Protein AF-0000000076599335 (afdb_homodimer)

Secondary structure (DSSP, 8-state):
--EEEEE---GGGGHHHHHHHHHHHHTT---SEEEEETHHHHHHHHHHH--SHHHHHHHHHHHHH--HHHH----HHHHHHHHTT-SS-SS-SHHHHHHHHHH-S-SBGGGSSS-EEEEEEETTT--EEEE-SSBSHHHHHHHT--TTTS--EEETTEEEEESHHHHSS-HHHHHHTT-SEEEE--S--SB-------S--S---------SS---SHHHHHHHHHHHHHHHHHHHHHHHHTTTSEEEE---B--TTS-TT--TTHHHHHHHHHHHHHHHGGG--PPPSS-B-TTS-B-SSS-TTB--------/--EEEEE---GGGGHHHHHHHHHHHHTT---SEEEEETHHHHHHHHHHH--SHHHHHHHHHHHHH--HHHH--B-HHHHHHHHTT-SS-SB-SHHHHHHHHHH-S-SBGGGSSS-EEEEEEETTT--EEEE-SSBSHHHHHHHT--TTTS--EEETTEEEEESHHHHSS-HHHHHHTT-SEEEE--S--SB-------S--S---------SS---SHHHHHHHHHHHHHHHHHHHHHHHHTTTSEEEE---B--TTS-TT--TTHHHHHHHHHHHHHHHGGG--PPPSS-B-TTS-B-SSS-TTB--------

InterPro domains:
  IPR002641 Patatin-like phospholipase domain [PF01734] (6-174)
  IPR002641 Patatin-like phospholipase domain [PS51635] (5-175)
  IPR016035 Acyl transferase/acyl hydrolase/lysophospholipase [SSF52151] (2-188)
  IPR050301 Neuropathy target esterase [PTHR14226] (2-224)

Foldseek 3Di:
DAEEEWEFDQFLLLLLLLLLLLLCLVVVHWHQEYEYFASGLLLRQQCLQPRHNVSSVVSNVCLLPDDLCQQFVQPVVQVVVVVVVRDQARTELVSVLVVCVVRGPDQWQQPGNHWYWQWWAFPVVRAIDIDGTDGDRQSNSQLNAAPPHGAFGDDPNTTIHHRQQHPRGPPVVVVVVPHQHYEYRYSFADAEDDDDPPDDDDDFLWLPQCPPDPPPDPVRNVVVVSVVNSQVVLQVSLQVCLVVHQYAYQHAYHRRGGRSSGSVCSNVRSNRSNVSRNVAVVPTHGQHHDGAGSRSHDDPDPQVPDDDDPPPPD/DAEEEWEFDQFLLLLLLLLLLLLCLVVVHWHQEYEYFASGLLLRQQCLQPRHNVSSVVSNVCLLPDDLCQQFVQPVVQVVVVVVVHRQARGELVSVLVVCVVRGPDQWQQPGNHWYWQWWAFPVVRAIDIDGTDGDRQSNSQLNAAPSHGAFGDDPNTTIHHRLQHPRGPVVVVVVVPHQEYEYRYSFADAEDDDPPPDDDDDFLWLPQCPPDPPPDPVSNVVVVSVVNSQVVLQVSLQVCLVVHQYAYQHAYHRRTGRSSGSVCSNVRSNRSNVSRNVAVVVTHGQHHDGDGSRSHDDPDPQVPNDDDPPPPD

Organism: Saccharopolyspora spinosa (NCBI:txid60894)

pLDDT: mean 81.71, std 21.25, range [23.2, 98.88]

Sequence (628 aa):
MRTAWVLPGGSTFGAIQAGLVTALFEAGVEPDVVVGTSAGSLNAAWLAGDPTPRGAAKLRELWMSMRRTDVFPIQPTRIFAGKLGLSNHVMGNHGLARWLHNNLPFRRLENAQIPVTVTATDLDTGEPVYFESGPALPPLVASCSIPGMFPPVKVGDRWLVDGGPAAFMPISRAVERGAERVFVLPCGGTEPFEFNRRRRGIGSIATWPPPKTPPRSVGGVNGAALGAAMVSAARLDMQLNATRCELYVVPAPSVVGLSPYSFAHAGALIDASWEVAKRWYPTAKPVPSGPVDIGGNPSTSGRFGVTESAPNAKMRTAWVLPGGSTFGAIQAGLVTALFEAGVEPDVVVGTSAGSLNAAWLAGDPTPRGAAKLRELWMSMRRTDVFPIQPTRIFAGKLGLSNHVMGNHGLARWLHNNLPFRRLENAQIPVTVTATDLDTGEPVYFESGPALPPLVASCSIPGMFPPVKVGDRWLVDGGPAAFMPISRAVERGAERVFVLPCGGTEPFEFNRRRRGIGSIATWPPPKTPPRSVGGVNGAALGAAMVSAARLDMQLNATRCELYVVPAPSVVGLSPYSFAHAGALIDASWEVAKRWYPTAKPVPSGPVDIGGNPSTSGRFGVTESAPNAK

Solvent-accessible surface area (backbone atoms only — not comparable to full-atom values): 30758 Å² total; per-residue (Å²): 129,44,27,24,36,33,22,25,43,38,55,46,28,34,27,23,36,32,12,36,49,41,30,35,41,75,72,66,52,67,68,56,32,28,35,12,7,22,36,12,22,55,53,26,51,49,33,19,53,33,80,43,65,65,37,30,51,50,46,41,51,52,46,59,66,51,50,52,62,47,52,51,43,72,47,73,74,36,50,62,35,35,59,65,73,71,40,54,43,40,35,64,69,61,35,41,49,52,50,45,66,74,64,46,89,57,62,33,32,68,67,29,75,31,54,33,35,35,25,20,14,31,57,78,79,25,41,40,33,32,40,50,40,30,60,39,63,63,53,53,53,18,7,52,13,41,66,60,43,23,43,69,33,74,56,84,94,39,47,20,23,22,1,40,35,28,32,30,48,53,52,60,59,42,43,73,73,57,25,44,28,36,39,34,41,42,31,48,38,79,39,86,60,85,69,82,80,73,76,82,77,87,81,60,61,39,18,60,53,69,55,92,54,67,66,64,43,40,66,48,36,37,50,38,40,36,50,10,6,25,48,37,26,31,30,36,36,47,34,56,38,22,81,69,29,52,28,34,52,52,65,24,36,33,51,77,42,43,24,58,78,48,55,85,50,24,60,61,38,18,53,49,10,21,52,48,28,53,68,43,59,88,71,64,66,61,30,57,73,56,66,40,44,89,68,40,44,71,55,79,60,101,48,80,36,49,51,72,59,52,71,75,84,125,130,45,26,23,36,33,22,25,42,38,55,45,28,34,26,23,33,33,12,36,50,42,30,35,41,75,70,67,53,67,69,57,31,29,35,11,6,21,36,12,22,54,54,26,51,49,34,19,52,33,81,44,66,65,36,31,52,50,45,41,51,50,46,60,66,50,48,54,62,50,52,52,41,69,47,71,74,36,49,60,34,35,60,66,74,68,38,54,44,39,31,62,68,61,34,40,50,52,50,46,66,73,64,45,89,56,63,34,33,67,68,31,76,30,53,31,36,35,25,19,14,31,58,75,79,25,42,40,33,31,39,51,40,30,60,37,63,64,51,54,53,18,6,54,15,42,66,59,44,24,46,70,33,75,55,82,93,39,46,19,20,21,1,39,35,28,32,30,49,53,50,62,59,42,44,74,72,58,25,43,27,37,39,33,40,40,32,48,37,79,39,86,59,86,70,81,80,71,78,83,78,86,83,60,64,42,16,60,54,73,56,94,54,68,68,58,43,41,66,48,36,38,50,38,40,37,51,9,6,24,48,38,24,32,29,37,36,47,35,53,38,22,83,69,27,50,26,35,54,53,65,24,37,33,53,79,39,44,24,58,78,48,55,86,49,24,58,60,39,18,53,50,10,22,52,48,28,54,68,42,58,88,72,63,65,60,30,57,74,55,67,40,43,89,69,39,44,70,55,79,60,100,49,79,36,49,52,71,60,53,71,74,83,124

Structure (mmCIF, N/CA/C/O backbone):
data_AF-0000000076599335-model_v1
#
loop_
_entity.id
_entity.type
_entity.pdbx_description
1 polymer 'NTE family protein'
#
loop_
_atom_site.group_PDB
_atom_site.id
_atom_site.type_symbol
_atom_site.label_atom_id
_atom_site.label_alt_id
_atom_site.label_comp_id
_atom_site.label_asym_id
_atom_site.label_entity_id
_atom_site.label_seq_id
_atom_site.pdbx_PDB_ins_code
_atom_site.Cartn_x
_atom_site.Cartn_y
_atom_site.Cartn_z
_atom_site.occupancy
_atom_site.B_iso_or_equiv
_atom_site.auth_seq_id
_atom_site.auth_comp_id
_atom_site.auth_asym_id
_atom_site.auth_atom_id
_atom_site.pdbx_PDB_model_num
ATOM 1 N N . MET A 1 1 ? -23.359 16.047 12.172 1 91.25 1 MET A N 1
ATOM 2 C CA . MET A 1 1 ? -22.516 15.102 11.453 1 91.25 1 MET A CA 1
ATOM 3 C C . MET A 1 1 ? -21.047 15.328 11.797 1 91.25 1 MET A C 1
ATOM 5 O O . MET A 1 1 ? -20.547 16.453 11.734 1 91.25 1 MET A O 1
ATOM 9 N N . ARG A 1 2 ? -20.391 14.336 12.32 1 97.69 2 ARG A N 1
ATOM 10 C CA . ARG A 1 2 ? -18.984 14.461 12.672 1 97.69 2 ARG A CA 1
ATOM 11 C C . ARG A 1 2 ? -18.109 14.492 11.43 1 97.69 2 ARG A C 1
ATOM 13 O O . ARG A 1 2 ? -18.141 13.562 10.617 1 97.69 2 ARG A O 1
ATOM 20 N N . THR A 1 3 ? -17.328 15.609 11.266 1 98.69 3 THR A N 1
ATOM 21 C CA . THR A 1 3 ? -16.531 15.836 10.07 1 98.69 3 THR A CA 1
ATOM 22 C C . THR A 1 3 ? -15.039 15.672 10.383 1 98.69 3 THR A C 1
ATOM 24 O O . THR A 1 3 ? -14.539 16.25 11.344 1 98.69 3 THR A O 1
ATOM 27 N N . ALA A 1 4 ? -14.398 14.828 9.562 1 98.88 4 ALA A N 1
ATOM 28 C CA . ALA A 1 4 ? -12.953 14.656 9.695 1 98.88 4 ALA A CA 1
ATOM 29 C C . ALA A 1 4 ? -12.219 15.227 8.484 1 98.88 4 ALA A C 1
ATOM 31 O O . ALA A 1 4 ? -12.703 15.141 7.359 1 98.88 4 ALA A O 1
ATOM 32 N N . TRP A 1 5 ? -11.102 15.875 8.734 1 98.88 5 TRP A N 1
ATOM 33 C CA . TRP A 1 5 ? -10.133 16.172 7.688 1 98.88 5 TRP A CA 1
ATOM 34 C C . TRP A 1 5 ? -8.953 15.211 7.746 1 98.88 5 TRP A C 1
ATOM 36 O O . TRP A 1 5 ? -8.359 15.008 8.805 1 98.88 5 TRP A O 1
ATOM 46 N N . VAL A 1 6 ? -8.727 14.547 6.684 1 98.81 6 VAL A N 1
ATOM 47 C CA . VAL A 1 6 ? -7.578 13.656 6.535 1 98.81 6 VAL A CA 1
ATOM 48 C C . VAL A 1 6 ? -6.504 14.344 5.691 1 98.81 6 VAL A C 1
ATOM 50 O O . VAL A 1 6 ? -6.758 14.734 4.551 1 98.81 6 VAL A O 1
ATOM 53 N N . LEU A 1 7 ? -5.34 14.5 6.27 1 98.38 7 LEU A N 1
ATOM 54 C CA . LEU A 1 7 ? -4.25 15.242 5.641 1 98.38 7 LEU A CA 1
ATOM 55 C C . LEU A 1 7 ? -3.064 14.32 5.359 1 98.38 7 LEU A C 1
ATOM 57 O O . LEU A 1 7 ? -2.203 14.133 6.223 1 98.38 7 LEU A O 1
ATOM 61 N N . PRO A 1 8 ? -2.963 13.789 4.117 1 97.31 8 PRO A N 1
ATOM 62 C CA . PRO A 1 8 ? -1.836 12.93 3.744 1 97.31 8 PRO A CA 1
ATOM 63 C C . PRO A 1 8 ? -0.515 13.688 3.664 1 97.31 8 PRO A C 1
ATOM 65 O O . PRO A 1 8 ? -0.504 14.922 3.709 1 97.31 8 PRO A O 1
ATOM 68 N N . GLY A 1 9 ? 0.53 12.945 3.537 1 92.88 9 GLY A N 1
ATOM 69 C CA . GLY A 1 9 ? 1.862 13.516 3.443 1 92.88 9 GLY A CA 1
ATOM 70 C C . GLY A 1 9 ? 2.188 14.047 2.061 1 92.88 9 GLY A C 1
ATOM 71 O O . GLY A 1 9 ? 1.453 13.797 1.104 1 92.88 9 GLY A O 1
ATOM 72 N N . GLY A 1 10 ? 3.266 14.852 2.021 1 89.19 10 GLY A N 1
ATOM 73 C CA . GLY A 1 10 ? 3.652 15.438 0.749 1 89.19 10 GLY A CA 1
ATOM 74 C C . GLY A 1 10 ? 4.926 16.266 0.834 1 89.19 10 GLY A C 1
ATOM 75 O O . GLY A 1 10 ? 5.191 17.094 -0.036 1 89.19 10 GLY A O 1
ATOM 76 N N . SER A 1 11 ? 5.656 16.062 1.814 1 82.12 11 SER A N 1
ATOM 77 C CA . SER A 1 11 ? 6.883 16.812 2.045 1 82.12 11 SER A CA 1
ATOM 78 C C . SER A 1 11 ? 6.621 18.312 1.992 1 82.12 11 SER A C 1
ATOM 80 O O . SER A 1 11 ? 5.742 18.828 2.689 1 82.12 11 SER A O 1
ATOM 82 N N . THR A 1 12 ? 7.375 19.062 1.142 1 77.19 12 THR A N 1
ATOM 83 C CA . THR A 1 12 ? 7.23 20.516 1.103 1 77.19 12 THR A CA 1
ATOM 84 C C . THR A 1 12 ? 5.906 20.906 0.454 1 77.19 12 THR A C 1
ATOM 86 O O . THR A 1 12 ? 5.465 22.062 0.574 1 77.19 12 THR A O 1
ATOM 89 N N . PHE A 1 13 ? 5.262 19.984 -0.056 1 86.81 13 PHE A N 1
ATOM 90 C CA . PHE A 1 13 ? 3.986 20.266 -0.706 1 86.81 13 PHE A CA 1
ATOM 91 C C . PHE A 1 13 ? 2.854 20.297 0.314 1 86.81 13 PHE A C 1
ATOM 93 O O . PHE A 1 13 ? 1.698 20.547 -0.042 1 86.81 13 PHE A O 1
ATOM 100 N N . GLY A 1 14 ? 3.227 20.156 1.534 1 91.56 14 GLY A N 1
ATOM 101 C CA . GLY A 1 14 ? 2.275 20.406 2.604 1 91.56 14 GLY A CA 1
ATOM 102 C C . GLY A 1 14 ? 1.682 21.812 2.553 1 91.56 14 GLY A C 1
ATOM 103 O O . GLY A 1 14 ? 0.613 22.047 3.115 1 91.56 14 GLY A O 1
ATOM 104 N N . ALA A 1 15 ? 2.369 22.703 1.863 1 92.25 15 ALA A N 1
ATOM 105 C CA . ALA A 1 15 ? 1.889 24.062 1.672 1 92.25 15 ALA A CA 1
ATOM 106 C C . ALA A 1 15 ? 0.53 24.078 0.977 1 92.25 15 ALA A C 1
ATOM 108 O O . ALA A 1 15 ? -0.301 24.953 1.239 1 92.25 15 ALA A O 1
ATOM 109 N N .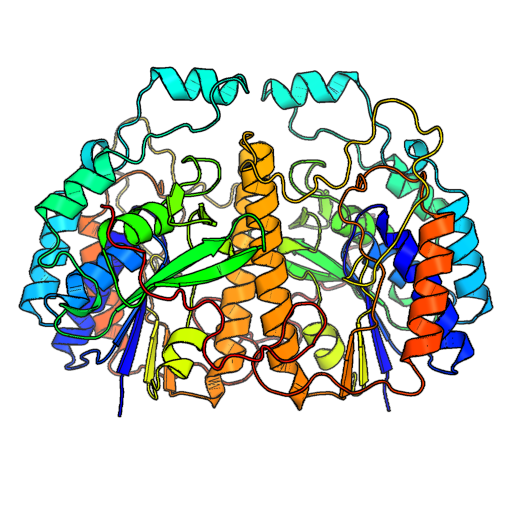 ILE A 1 16 ? 0.272 23.172 0.136 1 95.19 16 ILE A N 1
ATOM 110 C CA . ILE A 1 16 ? -0.981 23.047 -0.602 1 95.19 16 ILE A CA 1
ATOM 111 C C . ILE A 1 16 ? -2.145 22.906 0.377 1 95.19 16 ILE A C 1
ATOM 113 O O . ILE A 1 16 ? -3.203 23.516 0.183 1 95.19 16 ILE A O 1
ATOM 117 N N . GLN A 1 17 ? -1.948 22.203 1.427 1 97.81 17 GLN A N 1
ATOM 118 C CA . GLN A 1 17 ? -3.004 21.953 2.404 1 97.81 17 GLN A CA 1
ATOM 119 C C . GLN A 1 17 ? -3.398 23.25 3.119 1 97.81 17 GLN A C 1
ATOM 121 O O . GLN A 1 17 ? -4.543 23.391 3.553 1 97.81 17 GLN A O 1
ATOM 126 N N . ALA A 1 18 ? -2.459 24.203 3.23 1 96.75 18 ALA A N 1
ATOM 127 C CA . ALA A 1 18 ? -2.795 25.5 3.816 1 96.75 18 ALA A CA 1
ATOM 128 C C . ALA A 1 18 ? -3.828 26.234 2.967 1 96.75 18 ALA A C 1
ATOM 130 O O . ALA A 1 18 ? -4.723 26.891 3.5 1 96.75 18 ALA A O 1
ATOM 131 N N . GLY A 1 19 ? -3.688 26.125 1.653 1 97.62 19 GLY A N 1
ATOM 132 C CA . GLY A 1 19 ? -4.68 26.719 0.764 1 97.62 19 GLY A CA 1
ATOM 133 C C . GLY A 1 19 ? -6.016 26 0.804 1 97.62 19 GLY A C 1
ATOM 134 O O . GLY A 1 19 ? -7.066 26.641 0.812 1 97.62 19 GLY A O 1
ATOM 135 N N . LEU A 1 20 ? -6.016 24.703 0.847 1 98.44 20 LEU A N 1
ATOM 136 C CA . LEU A 1 20 ? -7.234 23.906 0.866 1 98.44 20 LEU A CA 1
ATOM 137 C C . LEU A 1 20 ? -8.039 24.172 2.137 1 98.44 20 LEU A C 1
ATOM 139 O O . LEU A 1 20 ? -9.258 24.359 2.078 1 98.44 20 LEU A O 1
ATOM 143 N N . VAL A 1 21 ? -7.336 24.172 3.281 1 98.38 21 VAL A N 1
ATOM 144 C CA . VAL A 1 21 ? -8.023 24.375 4.555 1 98.38 21 VAL A CA 1
ATOM 145 C C . VAL A 1 21 ? -8.656 25.75 4.598 1 98.38 21 VAL A C 1
ATOM 147 O O . VAL A 1 21 ? -9.75 25.922 5.137 1 98.38 21 VAL A O 1
ATOM 150 N N . THR A 1 22 ? -7.965 26.781 4.066 1 98 22 THR A N 1
ATOM 151 C CA . THR A 1 22 ? -8.5 28.125 4.016 1 98 22 THR A CA 1
ATOM 152 C C . THR A 1 22 ? -9.82 28.156 3.248 1 98 22 THR A C 1
ATOM 154 O O . THR A 1 22 ? -10.812 28.719 3.723 1 98 22 THR A O 1
ATOM 157 N N . ALA A 1 23 ? -9.828 27.547 2.096 1 98.31 23 ALA A N 1
ATOM 158 C CA . ALA A 1 23 ? -11.023 27.5 1.264 1 98.31 23 ALA A CA 1
ATOM 159 C C . ALA A 1 23 ? -12.172 26.797 1.986 1 98.31 23 ALA A C 1
ATOM 161 O O . ALA A 1 23 ? -13.32 27.234 1.905 1 98.31 23 ALA A O 1
ATOM 162 N N . LEU A 1 24 ? -11.922 25.703 2.688 1 98.5 24 LEU A N 1
ATOM 163 C CA . LEU A 1 24 ? -12.961 24.953 3.381 1 98.5 24 LEU A CA 1
ATOM 164 C C . LEU A 1 24 ? -13.547 25.766 4.531 1 98.5 24 LEU A C 1
ATOM 166 O O . LEU A 1 24 ? -14.766 25.781 4.734 1 98.5 24 LEU A O 1
ATOM 170 N N . PHE A 1 25 ? -12.688 26.422 5.297 1 98.38 25 PHE A N 1
ATOM 171 C CA . PHE A 1 25 ? -13.18 27.297 6.355 1 98.38 25 PHE A CA 1
ATOM 172 C C . PHE A 1 25 ? -14.086 28.375 5.785 1 98.38 25 PHE A C 1
ATOM 174 O O . PHE A 1 25 ? -15.133 28.688 6.355 1 98.38 25 PHE A O 1
ATOM 181 N N . GLU A 1 26 ? -13.672 28.984 4.699 1 97.62 26 GLU A N 1
ATOM 182 C CA . GLU A 1 26 ? -14.469 30.031 4.062 1 97.62 26 GLU A CA 1
ATOM 183 C C . GLU A 1 26 ? -15.82 29.484 3.607 1 97.62 26 GLU A C 1
ATOM 185 O O . GLU A 1 26 ? -16.812 30.219 3.572 1 97.62 26 GLU A O 1
ATOM 190 N N . ALA A 1 27 ?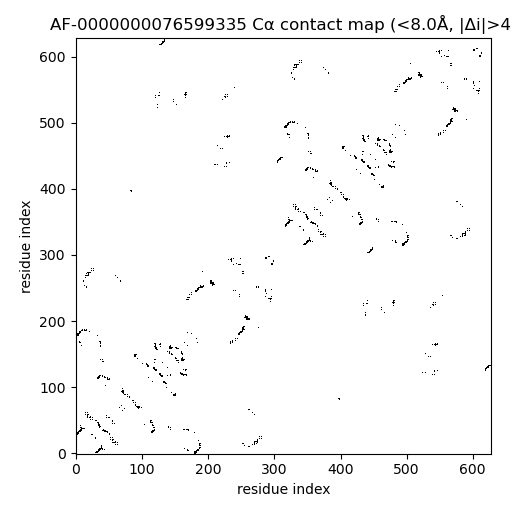 -15.867 28.266 3.271 1 97.56 27 ALA A N 1
ATOM 191 C CA . ALA A 1 27 ? -17.109 27.625 2.826 1 97.56 27 ALA A CA 1
ATOM 192 C C . ALA A 1 27 ? -17.938 27.156 4.016 1 97.56 27 ALA A C 1
ATOM 194 O O . ALA A 1 27 ? -19.016 26.578 3.838 1 97.56 27 ALA A O 1
ATOM 195 N N . GLY A 1 28 ? -17.406 27.297 5.172 1 97.12 28 GLY A N 1
ATOM 196 C CA . GLY A 1 28 ? -18.141 26.938 6.379 1 97.12 28 GLY A CA 1
ATOM 197 C C . GLY A 1 28 ? -17.953 25.484 6.781 1 97.12 28 GLY A C 1
ATOM 198 O O . GLY A 1 28 ? -18.75 24.953 7.551 1 97.12 28 GLY A O 1
ATOM 199 N N . VAL A 1 29 ? -17 24.828 6.262 1 97.81 29 VAL A N 1
ATOM 200 C CA . VAL A 1 29 ? -16.703 23.453 6.617 1 97.81 29 VAL A CA 1
ATOM 201 C C . VAL A 1 29 ? -15.617 23.406 7.684 1 97.81 29 VAL A C 1
ATOM 203 O O . VAL A 1 29 ? -14.469 23.781 7.426 1 97.81 29 VAL A O 1
ATOM 206 N N . GLU A 1 30 ? -15.961 22.984 8.859 1 97.81 30 GLU A N 1
ATOM 207 C CA . GLU A 1 30 ? -15.008 22.875 9.961 1 97.81 30 GLU A CA 1
ATOM 208 C C . GLU A 1 30 ? -14.805 21.422 10.375 1 97.81 30 GLU A C 1
ATOM 210 O O . GLU A 1 30 ? -15.758 20.641 10.375 1 97.81 30 GLU A O 1
ATOM 215 N N . PRO A 1 31 ? -13.648 21.078 10.773 1 98.31 31 PRO A N 1
ATOM 216 C CA . PRO A 1 31 ? -13.422 19.703 11.219 1 98.31 31 PRO A CA 1
ATOM 217 C C . PRO A 1 31 ? -13.742 19.5 12.703 1 98.31 31 PRO A C 1
ATOM 219 O O . PRO A 1 31 ? -13.539 20.406 13.508 1 98.31 31 PRO A O 1
ATOM 222 N N . ASP A 1 32 ? -14.203 18.312 12.992 1 98.5 32 ASP A N 1
ATOM 223 C CA . ASP A 1 32 ? -14.359 17.859 14.375 1 98.5 32 ASP A CA 1
ATOM 224 C C . ASP A 1 32 ? -13.164 17.016 14.82 1 98.5 32 ASP A C 1
ATOM 226 O O . ASP A 1 32 ? -12.93 16.844 16.016 1 98.5 32 ASP A O 1
ATOM 230 N N . VAL A 1 33 ? -12.5 16.453 13.867 1 98.25 33 VAL A N 1
ATOM 231 C CA . VAL A 1 33 ? -11.328 15.617 14.086 1 98.25 33 VAL A CA 1
ATOM 232 C C . VAL A 1 33 ? -10.375 15.734 12.898 1 98.25 33 VAL A C 1
ATOM 234 O O . VAL A 1 33 ? -10.82 15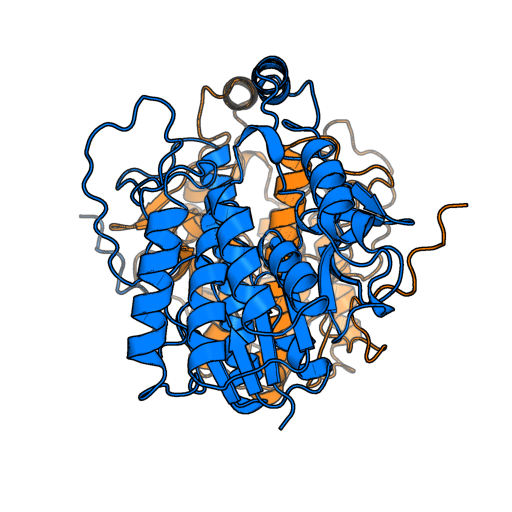.938 11.766 1 98.25 33 VAL A O 1
ATOM 237 N N . VAL A 1 34 ? -9.078 15.703 13.156 1 98.69 34 VAL A N 1
ATOM 238 C CA . VAL A 1 34 ? -8.086 15.75 12.086 1 98.69 34 VAL A CA 1
ATOM 239 C C . VAL A 1 34 ? -7.129 14.57 12.211 1 98.69 34 VAL A C 1
ATOM 241 O O . VAL A 1 34 ? -6.766 14.172 13.32 1 98.69 34 VAL A O 1
ATOM 244 N N . VAL A 1 35 ? -6.82 13.938 11.141 1 98.62 35 VAL A N 1
ATOM 245 C CA . VAL A 1 35 ? -5.871 12.836 11.039 1 98.62 35 VAL A CA 1
ATOM 246 C C . VAL A 1 35 ? -4.785 13.172 10.023 1 98.62 35 VAL A C 1
ATOM 248 O O . VAL A 1 35 ? -5.09 13.555 8.891 1 98.62 35 VAL A O 1
ATOM 251 N N . GLY A 1 36 ? -3.539 13.055 10.414 1 98.19 36 GLY A N 1
ATOM 252 C CA . GLY A 1 36 ? -2.486 13.516 9.523 1 98.19 36 GLY A CA 1
ATOM 253 C C . GLY A 1 36 ? -1.336 12.539 9.398 1 98.19 36 GLY A C 1
ATOM 254 O O . GLY A 1 36 ? -1.054 11.781 10.328 1 98.19 36 GLY A O 1
ATOM 255 N N . THR A 1 37 ? -0.678 12.562 8.312 1 97.62 37 THR A N 1
ATOM 256 C CA . THR A 1 37 ? 0.502 11.766 7.992 1 97.62 37 THR A CA 1
ATOM 257 C C . THR A 1 37 ? 1.628 12.656 7.469 1 97.62 37 THR A C 1
ATOM 259 O O . THR A 1 37 ? 1.42 13.453 6.551 1 97.62 37 THR A O 1
ATOM 262 N N . SER A 1 38 ? 2.881 12.523 8.008 1 95.56 38 SER A N 1
ATOM 263 C CA . SER A 1 38 ? 4.047 13.281 7.562 1 95.56 38 SER A CA 1
ATOM 264 C C . SER A 1 38 ? 3.77 14.781 7.59 1 95.56 38 SER A C 1
ATOM 266 O O . SER A 1 38 ? 3.355 15.328 8.617 1 95.56 38 SER A O 1
ATOM 268 N N . ALA A 1 39 ? 3.971 15.5 6.504 1 92.88 39 ALA A N 1
ATOM 269 C CA . ALA A 1 39 ? 3.656 16.922 6.465 1 92.88 39 ALA A CA 1
ATOM 270 C C . ALA A 1 39 ? 2.201 17.188 6.848 1 92.88 39 ALA A C 1
ATOM 272 O O . ALA A 1 39 ? 1.885 18.203 7.473 1 92.88 39 ALA A O 1
ATOM 273 N N . GLY A 1 40 ? 1.369 16.266 6.512 1 96.62 40 GLY A N 1
ATOM 274 C CA . GLY A 1 40 ? -0.03 16.359 6.895 1 96.62 40 GLY A CA 1
ATOM 275 C C . GLY A 1 40 ? -0.245 16.281 8.391 1 96.62 40 GLY A C 1
ATOM 276 O O . GLY A 1 40 ? -1.175 16.891 8.93 1 96.62 40 GLY A O 1
ATOM 277 N N . SER A 1 41 ? 0.603 15.508 9.055 1 96.94 41 SER A N 1
ATOM 278 C CA . SER A 1 41 ? 0.479 15.43 10.508 1 96.94 41 SER A CA 1
ATOM 279 C C . SER A 1 41 ? 0.854 16.75 11.164 1 96.94 41 SER A C 1
ATOM 281 O O . SER A 1 41 ? 0.276 17.125 12.188 1 96.94 41 SER A O 1
ATOM 283 N N . LEU A 1 42 ? 1.816 17.453 10.602 1 94.06 42 LEU A N 1
ATOM 284 C CA . LEU A 1 42 ? 2.176 18.781 11.102 1 94.06 42 LEU A CA 1
ATOM 285 C C . LEU A 1 42 ? 1.015 19.75 10.938 1 94.06 42 LEU A C 1
ATOM 287 O O . LEU A 1 42 ? 0.663 20.469 11.883 1 94.06 42 LEU A O 1
ATOM 291 N N . ASN A 1 43 ? 0.459 19.75 9.781 1 96.62 43 ASN A N 1
ATOM 292 C CA . ASN A 1 43 ? -0.689 20.609 9.523 1 96.62 43 ASN A CA 1
ATOM 293 C C . ASN A 1 43 ? -1.874 20.25 10.414 1 96.62 43 ASN A C 1
ATOM 295 O O . ASN A 1 43 ? -2.547 21.125 10.953 1 96.62 43 ASN A O 1
ATOM 299 N N . ALA A 1 44 ? -2.109 18.953 10.547 1 98.06 44 ALA A N 1
ATOM 300 C CA . ALA A 1 44 ? -3.203 18.484 11.391 1 98.06 44 ALA A CA 1
ATOM 301 C C . ALA A 1 44 ? -3.006 18.922 12.844 1 98.06 44 ALA A C 1
ATOM 303 O O . ALA A 1 44 ? -3.938 19.406 13.484 1 98.06 44 ALA A O 1
ATOM 304 N N . ALA A 1 45 ? -1.797 18.734 13.297 1 96.31 45 ALA A N 1
ATOM 305 C CA . ALA A 1 45 ? -1.502 19.141 14.672 1 96.31 45 ALA A CA 1
ATOM 306 C C . ALA A 1 45 ? -1.702 20.641 14.867 1 96.31 45 ALA A C 1
ATOM 308 O O . ALA A 1 45 ? -2.281 21.062 15.867 1 96.31 45 ALA A O 1
ATOM 309 N N . TRP A 1 46 ? -1.214 21.391 13.961 1 95.25 46 TRP A N 1
ATOM 310 C CA . TRP A 1 46 ? -1.399 22.844 14.031 1 95.25 46 TRP A CA 1
ATOM 311 C C . TRP A 1 46 ? -2.881 23.203 14.07 1 95.25 46 TRP A C 1
ATOM 313 O O . TRP A 1 46 ? -3.326 23.938 14.961 1 95.25 46 TRP A O 1
ATOM 323 N N . LEU A 1 47 ? -3.66 22.672 13.188 1 97.44 47 LEU A N 1
ATOM 324 C CA . LEU A 1 47 ? -5.078 23 13.062 1 97.44 47 LEU A CA 1
ATOM 325 C C . LEU A 1 47 ? -5.859 22.484 14.273 1 97.44 47 LEU A C 1
ATOM 327 O O . LEU A 1 47 ? -6.844 23.109 14.68 1 97.44 47 LEU A O 1
ATOM 331 N N . ALA A 1 48 ? -5.426 21.359 14.781 1 98 48 ALA A N 1
ATOM 332 C CA . ALA A 1 48 ? -6.086 20.844 15.977 1 98 48 ALA A CA 1
ATOM 333 C C . ALA A 1 48 ? -5.988 21.812 17.141 1 98 48 ALA A C 1
ATOM 335 O O . ALA A 1 48 ? -6.883 21.875 17.984 1 98 48 ALA A O 1
ATOM 336 N N . GLY A 1 49 ? -4.875 22.562 17.188 1 96.5 49 GLY A N 1
ATOM 337 C CA . GLY A 1 49 ? -4.68 23.578 18.219 1 96.5 49 GLY A CA 1
ATOM 338 C C . GLY A 1 49 ? -5.5 24.828 18 1 96.5 49 GLY A C 1
ATOM 339 O O . GLY A 1 49 ? -5.859 25.516 18.953 1 96.5 49 GLY A O 1
ATOM 340 N N . ASP A 1 50 ? -5.742 25.156 16.766 1 96.44 50 ASP A N 1
ATOM 341 C CA . ASP A 1 50 ? -6.543 26.312 16.359 1 96.44 50 ASP A CA 1
ATOM 342 C C . ASP A 1 50 ? -7.371 26 15.117 1 96.44 50 ASP A C 1
ATOM 344 O O . ASP A 1 50 ? -7.055 26.484 14.023 1 96.44 50 ASP A O 1
ATOM 348 N N . PRO A 1 51 ? -8.492 25.281 15.344 1 97.44 51 PRO A N 1
ATOM 349 C CA . PRO A 1 51 ? -9.336 24.875 14.219 1 97.44 51 PRO A CA 1
ATOM 350 C C . PRO A 1 51 ? -10.273 25.984 13.75 1 97.44 51 PRO A C 1
ATOM 352 O O . PRO A 1 51 ? -11.492 25.797 13.719 1 97.44 51 PRO A O 1
ATOM 355 N N . THR A 1 52 ? -9.727 27.156 13.383 1 97.44 52 THR A N 1
ATOM 356 C CA . THR A 1 52 ? -10.461 28.344 12.977 1 97.44 52 THR A CA 1
ATOM 357 C C . THR A 1 52 ? -9.82 28.984 11.742 1 97.44 52 THR A C 1
ATOM 359 O O . THR A 1 52 ? -8.703 28.625 11.359 1 97.44 52 THR A O 1
ATOM 362 N N . PRO A 1 53 ? -10.539 29.875 11.125 1 97.5 53 PRO A N 1
ATOM 363 C CA . PRO A 1 53 ? -9.938 30.625 10.016 1 97.5 53 PRO A CA 1
ATOM 364 C C . PRO A 1 53 ? -8.633 31.312 10.406 1 97.5 53 PRO A C 1
ATOM 366 O O . PRO A 1 53 ? -7.715 31.406 9.586 1 97.5 53 PRO A O 1
ATOM 369 N N . ARG A 1 54 ? -8.562 31.766 11.586 1 96.38 54 ARG A N 1
ATOM 370 C CA . ARG A 1 54 ? -7.328 32.375 12.07 1 96.38 54 ARG A CA 1
ATOM 371 C C . ARG A 1 54 ? -6.184 31.359 12.055 1 96.38 54 ARG A C 1
ATOM 373 O O . ARG A 1 54 ? -5.07 31.688 11.641 1 96.38 54 ARG A O 1
ATOM 380 N N . GLY A 1 55 ? -6.484 30.172 12.586 1 95.88 55 GLY A N 1
ATOM 381 C CA . GLY A 1 55 ? -5.488 29.125 12.531 1 95.88 55 GLY A CA 1
ATOM 382 C C . GLY A 1 55 ? -5.035 28.797 11.125 1 95.88 55 GLY A C 1
ATOM 383 O O . GLY A 1 55 ? -3.848 28.562 10.883 1 95.88 55 GLY A O 1
ATOM 384 N N . ALA A 1 56 ? -5.992 28.797 10.219 1 97.31 56 ALA A N 1
ATOM 385 C CA . ALA A 1 56 ? -5.672 28.547 8.812 1 97.31 56 ALA A CA 1
ATOM 386 C C . ALA A 1 56 ? -4.77 29.641 8.258 1 97.31 56 ALA A C 1
ATOM 388 O O . ALA A 1 56 ? -3.822 29.359 7.52 1 97.31 56 ALA A O 1
ATOM 389 N N . ALA A 1 57 ? -5.07 30.859 8.562 1 96.25 57 ALA A N 1
ATOM 390 C CA . ALA A 1 57 ? -4.273 32 8.102 1 96.25 57 ALA A CA 1
ATOM 391 C C . ALA A 1 57 ? -2.844 31.906 8.625 1 96.25 57 ALA A C 1
ATOM 393 O O . ALA A 1 57 ? -1.889 32.156 7.895 1 96.25 57 ALA A O 1
ATOM 394 N N . LYS A 1 58 ? -2.705 31.594 9.828 1 94.75 58 LYS A N 1
ATOM 395 C CA . LYS A 1 58 ? -1.38 31.453 10.422 1 94.75 58 LYS A CA 1
ATOM 396 C C . LYS A 1 58 ? -0.605 30.312 9.797 1 94.75 58 LYS A C 1
ATOM 398 O O . LYS A 1 58 ? 0.618 30.375 9.656 1 94.75 58 LYS A O 1
ATOM 403 N N . LEU A 1 59 ? -1.309 29.234 9.539 1 94.56 59 LEU A N 1
ATOM 404 C CA . LEU A 1 59 ? -0.667 28.109 8.867 1 94.56 59 LEU A CA 1
ATOM 405 C C . LEU A 1 59 ? -0.067 28.547 7.535 1 94.56 59 LEU A C 1
ATOM 407 O O . LEU A 1 59 ? 1.05 28.156 7.191 1 94.56 59 LEU A O 1
ATOM 411 N N . ARG A 1 60 ? -0.81 29.359 6.758 1 94.25 60 ARG A N 1
ATOM 412 C CA . ARG A 1 60 ? -0.305 29.922 5.512 1 94.25 60 ARG A CA 1
ATOM 413 C C . ARG A 1 60 ? 0.991 30.688 5.742 1 94.25 60 ARG A C 1
ATOM 415 O O . ARG A 1 60 ? 1.962 30.516 5.004 1 94.25 60 ARG A O 1
ATOM 422 N N . GLU A 1 61 ? 0.955 31.484 6.734 1 91.81 61 GLU A N 1
ATOM 423 C CA . GLU A 1 61 ? 2.121 32.312 7.066 1 91.81 61 GLU A CA 1
ATOM 424 C C . GLU A 1 61 ? 3.32 31.422 7.422 1 91.81 61 GLU A C 1
ATOM 426 O O . GLU A 1 61 ? 4.449 31.719 7.027 1 91.81 61 GLU A O 1
ATOM 431 N N . LEU A 1 62 ? 3.064 30.422 8.172 1 88.75 62 LEU A N 1
ATOM 432 C CA . LEU A 1 62 ? 4.129 29.5 8.578 1 88.75 62 LEU A CA 1
ATOM 433 C C . LEU A 1 62 ? 4.793 28.875 7.363 1 88.75 62 LEU A C 1
ATOM 435 O O . LEU A 1 62 ? 6.023 28.812 7.281 1 88.75 62 LEU A O 1
ATOM 439 N N . TRP A 1 63 ? 4.043 28.375 6.43 1 90.19 63 TRP A N 1
ATOM 440 C CA . TRP A 1 63 ? 4.59 27.734 5.238 1 90.19 63 TRP A CA 1
ATOM 441 C C . TRP A 1 63 ? 5.324 28.75 4.367 1 90.19 63 TRP A C 1
ATOM 443 O O . TRP A 1 63 ? 6.328 28.406 3.73 1 90.19 63 TRP A O 1
ATOM 453 N N . MET A 1 64 ? 4.887 29.938 4.289 1 87.25 64 MET A N 1
ATOM 454 C CA . MET A 1 64 ? 5.52 30.969 3.479 1 87.25 64 MET A CA 1
ATOM 455 C C . MET A 1 64 ? 6.844 31.406 4.09 1 87.25 64 MET A C 1
ATOM 457 O O . MET A 1 64 ? 7.746 31.844 3.375 1 87.25 64 MET A O 1
ATOM 461 N N . SER A 1 65 ? 6.902 31.25 5.367 1 81.31 65 SER A N 1
ATOM 462 C CA . SER A 1 65 ? 8.102 31.703 6.059 1 81.31 65 SER A CA 1
ATOM 463 C C . SER A 1 65 ? 9.125 30.578 6.203 1 81.31 65 SER A C 1
ATOM 465 O O . SER A 1 65 ? 10.289 30.828 6.508 1 81.31 65 SER A O 1
ATOM 467 N N . MET A 1 66 ? 8.672 29.375 6 1 77.12 66 MET A N 1
ATOM 468 C CA . MET A 1 66 ? 9.547 28.234 6.207 1 77.12 66 MET A CA 1
ATOM 469 C C . MET A 1 66 ? 10.656 28.188 5.164 1 77.12 66 MET A C 1
ATOM 471 O O . MET A 1 66 ? 10.422 28.484 3.992 1 77.12 66 MET A O 1
ATOM 475 N N . ARG A 1 67 ? 11.945 28 5.664 1 66.69 67 ARG A N 1
ATOM 476 C CA . ARG A 1 67 ? 13.125 27.797 4.832 1 66.69 67 ARG A CA 1
ATOM 477 C C . ARG A 1 67 ? 13.633 26.359 4.934 1 66.69 67 ARG A C 1
ATOM 479 O O . ARG A 1 67 ? 13.383 25.688 5.93 1 66.69 67 ARG A O 1
ATOM 486 N N . ARG A 1 68 ? 14.211 25.906 3.893 1 64.12 68 ARG A N 1
ATOM 487 C CA . ARG A 1 68 ? 14.789 24.562 3.834 1 64.12 68 ARG A CA 1
ATOM 488 C C . ARG A 1 68 ? 15.617 24.266 5.078 1 64.12 68 ARG A C 1
ATOM 490 O O . ARG A 1 68 ? 15.609 23.156 5.59 1 64.12 68 ARG A O 1
ATOM 497 N N . THR A 1 69 ? 16.25 25.234 5.594 1 60.88 69 THR A N 1
ATOM 498 C CA . THR A 1 69 ? 17.172 25.078 6.711 1 60.88 69 THR A CA 1
ATOM 499 C C . THR A 1 69 ? 16.422 24.797 8.008 1 60.88 69 THR A C 1
ATOM 501 O O . THR A 1 69 ? 16.984 24.25 8.953 1 60.88 69 THR A O 1
ATOM 504 N N . ASP A 1 70 ? 15.242 25.234 8 1 60 70 ASP A N 1
ATOM 505 C CA . ASP A 1 70 ? 14.445 25.062 9.219 1 60 70 ASP A CA 1
ATOM 506 C C . ASP A 1 70 ? 14 23.625 9.391 1 60 70 ASP A C 1
ATOM 508 O O . ASP A 1 70 ? 13.906 23.125 10.523 1 60 70 ASP A O 1
ATOM 512 N N . VAL A 1 71 ? 13.789 22.906 8.266 1 60.44 71 VAL A N 1
ATOM 513 C CA . VAL A 1 71 ? 13.172 21.594 8.344 1 60.44 71 VAL A CA 1
ATOM 514 C C . VAL A 1 71 ? 14.172 20.531 7.91 1 60.44 71 VAL A C 1
ATOM 516 O O . VAL A 1 71 ? 14.219 19.438 8.484 1 60.44 71 VAL A O 1
ATOM 519 N N . PHE A 1 72 ? 14.938 20.859 6.887 1 56.09 72 PHE A N 1
ATOM 520 C CA . PHE A 1 72 ? 15.906 19.922 6.336 1 56.09 72 PHE A CA 1
ATOM 521 C C . PHE A 1 72 ? 17.312 20.469 6.445 1 56.09 72 PHE A C 1
ATOM 523 O O . PHE A 1 72 ? 17.891 20.922 5.449 1 56.09 72 PHE A O 1
ATOM 530 N N . PRO A 1 73 ? 17.859 20.594 7.609 1 43.41 73 PRO A N 1
ATOM 531 C CA . PRO A 1 73 ? 19.219 21.125 7.609 1 43.41 73 PRO A CA 1
ATOM 532 C C . PRO A 1 73 ? 20.203 20.219 6.863 1 43.41 73 PRO A C 1
ATOM 534 O O . PRO A 1 73 ? 20.406 19.062 7.258 1 43.41 73 PRO A O 1
ATOM 537 N N . ILE A 1 74 ? 20.094 20.266 5.516 1 43.09 74 ILE A N 1
ATOM 538 C CA . ILE A 1 74 ? 21.031 19.484 4.707 1 43.09 74 ILE A CA 1
ATOM 539 C C . ILE A 1 74 ? 22.438 19.625 5.285 1 43.09 74 ILE A C 1
ATOM 541 O O . ILE A 1 74 ? 22.969 20.734 5.418 1 43.09 74 ILE A O 1
ATOM 545 N N . GLN A 1 75 ? 22.891 18.781 6.02 1 40 75 GLN A N 1
ATOM 546 C CA . GLN A 1 75 ? 24.328 18.797 6.199 1 40 75 GLN A CA 1
ATOM 547 C C . GLN A 1 75 ? 25.047 18.203 4.984 1 40 75 GLN A C 1
ATOM 549 O O . GLN A 1 75 ? 24.969 17 4.734 1 40 75 GLN A O 1
ATOM 554 N N . PRO A 1 76 ? 25.438 18.953 3.996 1 37.81 76 PRO A N 1
ATOM 555 C CA . PRO A 1 76 ? 26.203 18.484 2.836 1 37.81 76 PRO A CA 1
ATOM 556 C C . PRO A 1 76 ? 27.094 17.297 3.158 1 37.81 76 PRO A C 1
ATOM 558 O O . PRO A 1 76 ? 27.297 16.422 2.307 1 37.81 76 PRO A O 1
ATOM 561 N N . THR A 1 77 ? 27.781 17.375 4.117 1 37.53 77 THR A N 1
ATOM 562 C CA . THR A 1 77 ? 28.812 16.375 4.402 1 37.53 77 THR A CA 1
ATOM 563 C C . THR A 1 77 ? 28.219 14.984 4.523 1 37.53 77 THR A C 1
ATOM 565 O O . THR A 1 77 ? 28.891 13.984 4.301 1 37.53 77 THR A O 1
ATOM 568 N N . ARG A 1 78 ? 27.016 14.836 4.984 1 40.44 78 ARG A N 1
ATOM 569 C CA . ARG A 1 78 ? 26.484 13.516 5.301 1 40.44 78 ARG A CA 1
ATOM 570 C C . ARG A 1 78 ? 25.812 12.891 4.082 1 40.44 78 ARG A C 1
ATOM 572 O O . ARG A 1 78 ? 25.453 11.719 4.102 1 40.44 78 ARG A O 1
ATOM 579 N N . ILE A 1 79 ? 25.5 13.578 3.053 1 38.72 79 ILE A N 1
ATOM 580 C CA . ILE A 1 79 ? 25.047 13.062 1.77 1 38.72 79 ILE A CA 1
ATOM 581 C C . ILE A 1 79 ? 26.078 12.102 1.2 1 38.72 79 ILE A C 1
ATOM 583 O O . ILE A 1 79 ? 25.734 11.023 0.701 1 38.72 79 ILE A O 1
ATOM 587 N N . PHE A 1 80 ? 27.328 12.586 1.154 1 35.47 80 PHE A N 1
ATOM 588 C CA . PHE A 1 80 ? 28.422 11.781 0.63 1 35.47 80 PHE A CA 1
ATOM 589 C C . PHE A 1 80 ? 28.562 10.484 1.422 1 35.47 80 PHE A C 1
ATOM 591 O O . PHE A 1 80 ? 28.875 9.43 0.854 1 35.47 80 PHE A O 1
ATOM 598 N N . ALA A 1 81 ? 28.484 10.578 2.709 1 36.06 81 ALA A N 1
ATOM 599 C CA . ALA A 1 81 ? 28.75 9.398 3.537 1 36.06 81 ALA A CA 1
ATOM 600 C C . ALA A 1 81 ? 27.578 8.406 3.451 1 36.06 81 ALA A C 1
ATOM 602 O O . ALA A 1 81 ? 27.781 7.199 3.568 1 36.06 81 ALA A O 1
ATOM 603 N N . GLY A 1 82 ? 26.359 8.867 3.318 1 38.41 82 GLY A N 1
ATOM 604 C CA . GLY A 1 82 ? 25.188 8.016 3.141 1 38.41 82 GLY A CA 1
ATOM 605 C C . GLY A 1 82 ? 25.219 7.227 1.844 1 38.41 82 GLY A C 1
ATOM 606 O O . GLY A 1 82 ? 24.625 6.152 1.751 1 38.41 82 GLY A O 1
ATOM 607 N N . LYS A 1 83 ? 25.766 7.93 0.754 1 38.59 83 LYS A N 1
ATOM 608 C CA . LYS A 1 83 ? 26.016 7.246 -0.51 1 38.59 83 LYS A CA 1
ATOM 609 C C . LYS A 1 83 ? 26.984 6.078 -0.321 1 38.59 83 LYS A C 1
ATOM 611 O O . LYS A 1 83 ? 26.969 5.121 -1.1 1 38.59 83 LYS A O 1
ATOM 616 N N . LEU A 1 84 ? 28 6.406 0.533 1 33.88 84 LEU A N 1
ATOM 617 C CA . LEU A 1 84 ? 29.047 5.41 0.69 1 33.88 84 LEU A CA 1
ATOM 618 C C . LEU A 1 84 ? 28.625 4.324 1.673 1 33.88 84 LEU A C 1
ATOM 620 O O . LEU A 1 84 ? 29.453 3.51 2.096 1 33.88 84 LEU A O 1
ATOM 624 N N . GLY A 1 85 ? 27.312 4.109 1.986 1 37.56 85 GLY A N 1
ATOM 625 C CA . GLY A 1 85 ? 26.875 3.029 2.859 1 37.56 85 GLY A CA 1
ATOM 626 C C . GLY A 1 85 ? 27.234 3.258 4.316 1 37.56 85 GLY A C 1
ATOM 627 O O . GLY A 1 85 ? 27.109 2.354 5.141 1 37.56 85 GLY A O 1
ATOM 628 N N . LEU A 1 86 ? 28.094 4.219 4.629 1 35.53 86 LEU A N 1
ATOM 629 C CA . LEU A 1 86 ? 28.719 4.316 5.941 1 35.53 86 LEU A CA 1
ATOM 630 C C . LEU A 1 86 ? 27.812 5.059 6.922 1 35.53 86 LEU A C 1
ATOM 632 O O . LEU A 1 86 ? 28.062 5.055 8.133 1 35.53 86 LEU A O 1
ATOM 636 N N . SER A 1 87 ? 27.094 6.098 6.562 1 40.28 87 SER A N 1
ATOM 637 C CA . SER A 1 87 ? 26.281 6.738 7.582 1 40.28 87 SER A CA 1
ATOM 638 C C . SER A 1 87 ? 24.797 6.504 7.32 1 40.28 87 SER A C 1
ATOM 640 O O . SER A 1 87 ? 24.359 6.477 6.168 1 40.28 87 SER A O 1
ATOM 642 N N . ASN A 1 88 ? 23.906 5.926 8.297 1 42.97 88 ASN A N 1
ATOM 643 C CA . ASN A 1 88 ? 22.562 5.344 8.375 1 42.97 88 ASN A CA 1
ATOM 644 C C . ASN A 1 88 ? 21.484 6.344 7.949 1 42.97 88 ASN A C 1
ATOM 646 O O . ASN A 1 88 ? 20.328 5.973 7.75 1 42.97 88 ASN A O 1
ATOM 650 N N . HIS A 1 89 ? 21.625 7.629 8.312 1 52.09 89 HIS A N 1
ATOM 651 C CA . HIS A 1 89 ? 20.578 8.586 7.973 1 52.09 89 HIS A CA 1
ATOM 652 C C . HIS A 1 89 ? 21.172 9.852 7.367 1 52.09 89 HIS A C 1
ATOM 654 O O . HIS A 1 89 ? 22.297 10.227 7.684 1 52.09 89 HIS A O 1
ATOM 660 N N . VAL A 1 90 ? 20.547 10.43 6.227 1 47.59 90 VAL A N 1
ATOM 661 C CA . VAL A 1 90 ? 21.062 11.555 5.441 1 47.59 90 VAL A CA 1
ATOM 662 C C . VAL A 1 90 ? 20.797 12.859 6.188 1 47.59 90 VAL A C 1
ATOM 664 O O . VAL A 1 90 ? 21.5 13.852 5.98 1 47.59 90 VAL A O 1
ATOM 667 N N . MET A 1 91 ? 19.766 12.93 6.941 1 52.56 91 MET A N 1
ATOM 668 C CA . MET A 1 91 ? 19.391 14.195 7.57 1 52.56 91 MET A CA 1
ATOM 669 C C . MET A 1 91 ? 19 13.984 9.023 1 52.56 91 MET A C 1
ATOM 671 O O . MET A 1 91 ? 18.516 12.914 9.391 1 52.56 91 MET A O 1
ATOM 675 N N . GLY A 1 92 ? 19.469 14.938 9.914 1 51.91 92 GLY A N 1
ATOM 676 C CA . GLY A 1 92 ? 19.016 14.898 11.297 1 51.91 92 GLY A CA 1
ATOM 677 C C . GLY A 1 92 ? 17.641 15.484 11.492 1 51.91 92 GLY A C 1
ATOM 678 O O . GLY A 1 92 ? 17.203 16.344 10.719 1 51.91 92 GLY A O 1
ATOM 679 N N . ASN A 1 93 ? 16.75 14.93 12.398 1 63.81 93 ASN A N 1
ATOM 680 C CA . ASN A 1 93 ? 15.398 15.352 12.742 1 63.81 93 ASN A CA 1
ATOM 681 C C . ASN A 1 93 ? 15.406 16.516 13.727 1 63.81 93 ASN A C 1
ATOM 683 O O . ASN A 1 93 ? 14.344 16.969 14.148 1 63.81 93 ASN A O 1
ATOM 687 N N . HIS A 1 94 ? 16.5 17.188 14.086 1 68.69 94 HIS A N 1
ATOM 688 C CA . HIS A 1 94 ? 16.578 18.188 15.148 1 68.69 94 HIS A CA 1
ATOM 689 C C . HIS A 1 94 ? 15.945 19.5 14.703 1 68.69 94 HIS A C 1
ATOM 691 O O . HIS A 1 94 ? 15.32 20.188 15.516 1 68.69 94 HIS A O 1
ATOM 697 N N . GLY A 1 95 ? 16.078 19.812 13.5 1 71.31 95 GLY A N 1
ATOM 698 C CA . GLY A 1 95 ? 15.477 21.031 12.977 1 71.31 95 GLY A CA 1
ATOM 699 C C . GLY A 1 95 ? 13.961 21.016 13.055 1 71.31 95 GLY A C 1
ATOM 700 O O . GLY A 1 95 ? 13.359 21.969 13.57 1 71.31 95 GLY A O 1
ATOM 701 N N . LEU A 1 96 ? 13.406 19.969 12.703 1 76.06 96 LEU A N 1
ATOM 702 C CA . LEU A 1 96 ? 11.953 19.844 12.75 1 76.06 96 LEU A CA 1
ATOM 703 C C . LEU A 1 96 ? 11.453 19.859 14.188 1 76.06 96 LEU A C 1
ATOM 705 O O . LEU A 1 96 ? 10.453 20.531 14.492 1 76.06 96 LEU A O 1
ATOM 709 N N . ALA A 1 97 ? 12.148 19.188 15.031 1 77.38 97 ALA A N 1
ATOM 710 C CA . ALA A 1 97 ? 11.758 19.141 16.438 1 77.38 97 ALA A CA 1
ATOM 711 C C . ALA A 1 97 ? 11.758 20.531 17.062 1 77.38 97 ALA A C 1
ATOM 713 O O . ALA A 1 97 ? 10.836 20.891 17.797 1 77.38 97 ALA A O 1
ATOM 714 N N . ARG A 1 98 ? 12.742 21.25 16.812 1 78 98 ARG A N 1
ATOM 715 C CA . ARG A 1 98 ? 12.852 22.609 17.344 1 78 98 ARG A CA 1
ATOM 716 C C . ARG A 1 98 ? 11.75 23.5 16.781 1 78 98 ARG A C 1
ATOM 718 O O . ARG A 1 98 ? 11.141 24.281 17.516 1 78 98 ARG A O 1
ATOM 725 N N . TRP A 1 99 ? 11.578 23.344 15.555 1 77.5 99 TRP A N 1
ATOM 726 C CA . TRP A 1 99 ? 10.531 24.141 14.922 1 77.5 99 TRP A CA 1
ATOM 727 C C . TRP A 1 99 ? 9.172 23.828 15.531 1 77.5 99 TRP A C 1
ATOM 729 O O . TRP A 1 99 ? 8.406 24.75 15.852 1 77.5 99 TRP A O 1
ATOM 739 N N . LEU A 1 100 ? 8.875 22.656 15.711 1 80 100 LEU A N 1
ATOM 740 C CA . LEU A 1 100 ? 7.617 22.203 16.297 1 80 100 LEU A CA 1
ATOM 741 C C . LEU A 1 100 ? 7.477 22.688 17.734 1 80 100 LEU A C 1
ATOM 743 O O . LEU A 1 100 ? 6.402 23.156 18.125 1 80 100 LEU A O 1
ATOM 747 N N . HIS A 1 101 ? 8.523 22.578 18.438 1 79.12 101 HIS A N 1
ATOM 748 C CA . HIS A 1 101 ? 8.523 23.016 19.812 1 79.12 101 HIS A CA 1
ATOM 749 C C . HIS A 1 101 ? 8.172 24.5 19.922 1 79.12 101 HIS A C 1
ATOM 751 O O . HIS A 1 101 ? 7.438 24.906 20.812 1 79.12 101 HIS A O 1
ATOM 757 N N . ASN A 1 102 ? 8.594 25.234 19.016 1 82.56 102 ASN A N 1
ATOM 758 C CA . ASN A 1 102 ? 8.438 26.672 19.047 1 82.56 102 ASN A CA 1
ATOM 759 C C . ASN A 1 102 ? 7.078 27.109 18.5 1 82.56 102 ASN A C 1
ATOM 761 O O . ASN A 1 102 ? 6.57 28.172 18.859 1 82.56 102 ASN A O 1
ATOM 765 N N . ASN A 1 103 ? 6.453 26.297 17.719 1 84.88 103 ASN A N 1
ATOM 766 C CA . ASN A 1 103 ? 5.305 26.797 16.984 1 84.88 103 ASN A CA 1
ATOM 767 C C . ASN A 1 103 ? 4.02 26.078 17.375 1 84.88 103 ASN A C 1
ATOM 769 O O . ASN A 1 103 ? 2.924 26.609 17.203 1 84.88 103 ASN A O 1
ATOM 773 N N . LEU A 1 104 ? 4.094 24.906 17.859 1 89.12 104 LEU A N 1
ATOM 774 C CA . LEU A 1 104 ? 2.896 24.172 18.234 1 89.12 104 LEU A CA 1
ATOM 775 C C . LEU A 1 104 ? 2.307 24.719 19.531 1 89.12 104 LEU A C 1
ATOM 777 O O . LEU A 1 104 ? 3.018 24.875 20.531 1 89.12 104 LEU A O 1
ATOM 781 N N . PRO A 1 105 ? 1.037 24.969 19.625 1 88.12 105 PRO A N 1
ATOM 782 C CA . PRO A 1 105 ? 0.423 25.641 20.766 1 88.12 105 PRO A CA 1
ATOM 783 C C . PRO A 1 105 ? 0.156 24.688 21.938 1 88.12 105 PRO A C 1
ATOM 785 O O . PRO A 1 105 ? -0.402 25.109 22.953 1 88.12 105 PRO A O 1
ATOM 788 N N . PHE A 1 106 ? 0.426 23.469 21.875 1 93.06 106 PHE A N 1
ATOM 789 C CA . PHE A 1 106 ? 0.226 22.5 22.938 1 93.06 106 PHE A CA 1
ATOM 790 C C . PHE A 1 106 ? 1.37 21.484 22.984 1 93.06 106 PHE A C 1
ATOM 792 O O . PHE A 1 106 ? 2.082 21.312 21.984 1 93.06 106 PHE A O 1
ATOM 799 N N . ARG A 1 107 ? 1.537 20.797 24.094 1 92.5 107 ARG A N 1
ATOM 800 C CA . ARG A 1 107 ? 2.654 19.891 24.281 1 92.5 107 ARG A CA 1
ATOM 801 C C . ARG A 1 107 ? 2.178 18.438 24.297 1 92.5 107 ARG A C 1
ATOM 803 O O . ARG A 1 107 ? 2.973 17.516 24.109 1 92.5 107 ARG A O 1
ATOM 810 N N . ARG A 1 108 ? 0.917 18.328 24.562 1 95.69 108 ARG A N 1
ATOM 811 C CA . ARG A 1 108 ? 0.305 17 24.547 1 95.69 108 ARG A CA 1
ATOM 812 C C . ARG A 1 108 ? -0.848 16.953 23.547 1 95.69 108 ARG A C 1
ATOM 814 O O . ARG A 1 108 ? -1.605 17.906 23.422 1 95.69 108 ARG A O 1
ATOM 821 N N . LEU A 1 109 ? -1.036 15.844 22.891 1 96.81 109 LEU A N 1
ATOM 822 C CA . LEU A 1 109 ? -2.014 15.719 21.812 1 96.81 109 LEU A CA 1
ATOM 823 C C . LEU A 1 109 ? -3.43 15.914 22.344 1 96.81 109 LEU A C 1
ATOM 825 O O . LEU A 1 109 ? -4.266 16.531 21.672 1 96.81 109 LEU A O 1
ATOM 829 N N . GLU A 1 110 ? -3.691 15.414 23.547 1 96.12 110 GLU A N 1
ATOM 830 C CA . GLU A 1 110 ? -5.035 15.5 24.125 1 96.12 110 GLU A CA 1
ATOM 831 C C . GLU A 1 110 ? -5.383 16.938 24.516 1 96.12 110 GLU A C 1
ATOM 833 O O . GLU A 1 110 ? -6.539 17.234 24.812 1 96.12 110 GLU A O 1
ATOM 838 N N . ASN A 1 111 ? -4.383 17.875 24.547 1 96.56 111 ASN A N 1
ATOM 839 C CA . ASN A 1 111 ? -4.613 19.266 24.922 1 96.56 111 ASN A CA 1
ATOM 840 C C . ASN A 1 111 ? -5.02 20.109 23.719 1 96.56 111 ASN A C 1
ATOM 842 O O . ASN A 1 111 ? -5.336 21.281 23.859 1 96.56 111 ASN A O 1
ATOM 846 N N . ALA A 1 112 ? -5.066 19.547 22.562 1 97.31 112 ALA A N 1
ATOM 847 C CA . ALA A 1 112 ? -5.543 20.266 21.391 1 97.31 112 ALA A CA 1
ATOM 848 C C . ALA A 1 112 ? -7.031 20.594 21.5 1 97.31 112 ALA A C 1
ATOM 850 O O . ALA A 1 112 ? -7.754 19.938 22.266 1 97.31 112 ALA A O 1
ATOM 851 N N . GLN A 1 113 ? -7.469 21.578 20.812 1 97.88 113 GLN A N 1
ATOM 852 C CA . GLN A 1 113 ? -8.859 22 20.875 1 97.88 113 GLN A CA 1
ATOM 853 C C . GLN A 1 113 ? -9.789 20.953 20.281 1 97.88 113 GLN A C 1
ATOM 855 O O . GLN A 1 113 ? -10.922 20.781 20.75 1 97.88 113 GLN A O 1
ATOM 860 N N . ILE A 1 114 ? -9.383 20.266 19.234 1 98.25 114 ILE A N 1
ATOM 861 C CA . ILE A 1 114 ? -10.102 19.125 18.688 1 98.25 114 ILE A CA 1
ATOM 862 C C . ILE A 1 114 ? -9.18 17.906 18.609 1 98.25 114 ILE A C 1
ATOM 864 O O . ILE A 1 114 ? -7.953 18.047 18.594 1 98.25 114 ILE A O 1
ATOM 868 N N . PRO A 1 115 ? -9.719 16.703 18.578 1 98.06 115 PRO A N 1
ATOM 869 C CA . PRO A 1 115 ? -8.898 15.492 18.531 1 98.06 115 PRO A CA 1
ATOM 870 C C . PRO A 1 115 ? -8.016 15.43 17.281 1 98.06 115 PRO A C 1
ATOM 872 O O . PRO A 1 115 ? -8.461 15.789 16.188 1 98.06 115 PRO A O 1
ATOM 875 N N . VAL A 1 116 ? -6.789 15.016 17.469 1 98.12 116 VAL A N 1
ATOM 876 C CA . VAL A 1 116 ? -5.82 14.875 16.391 1 98.12 116 VAL A CA 1
ATOM 877 C C . VAL A 1 116 ? -5.168 13.492 16.453 1 98.12 116 VAL A C 1
ATOM 879 O O . VAL A 1 116 ? -4.855 13 17.547 1 98.12 116 VAL A O 1
ATOM 882 N N . THR A 1 117 ? -5.062 12.867 15.328 1 97.94 117 THR A N 1
ATOM 883 C CA . THR A 1 117 ? -4.348 11.609 15.188 1 97.94 117 THR A CA 1
ATOM 884 C C . THR A 1 117 ? -3.088 11.797 14.344 1 97.94 117 THR A C 1
ATOM 886 O O . THR A 1 117 ? -3.156 12.281 13.219 1 97.94 117 THR A O 1
ATOM 889 N N . VAL A 1 118 ? -1.951 11.406 14.906 1 97.5 118 VAL A N 1
ATOM 890 C CA . VAL A 1 118 ? -0.668 11.414 14.211 1 97.5 118 VAL A CA 1
ATOM 891 C C . VAL A 1 118 ? -0.286 9.984 13.812 1 97.5 118 VAL A C 1
ATOM 893 O O . VAL A 1 118 ? -0.297 9.078 14.648 1 97.5 118 VAL A O 1
ATOM 896 N N . THR A 1 119 ? 0.071 9.852 12.578 1 97.44 119 THR A N 1
ATOM 897 C CA . THR A 1 119 ? 0.311 8.5 12.078 1 97.44 119 THR A CA 1
ATOM 898 C C . THR A 1 119 ? 1.805 8.258 11.891 1 97.44 119 THR A C 1
ATOM 900 O O . THR A 1 119 ? 2.541 9.156 11.477 1 97.44 119 THR A O 1
ATOM 903 N N . ALA A 1 120 ? 2.248 7.082 12.141 1 96.5 120 ALA A N 1
ATOM 904 C CA . ALA A 1 120 ? 3.598 6.602 11.859 1 96.5 120 ALA A CA 1
ATOM 905 C C . ALA A 1 120 ? 3.58 5.141 11.43 1 96.5 120 ALA A C 1
ATOM 907 O O . ALA A 1 120 ? 2.521 4.504 11.406 1 96.5 120 ALA A O 1
ATOM 908 N N . THR A 1 121 ? 4.707 4.695 10.969 1 95.75 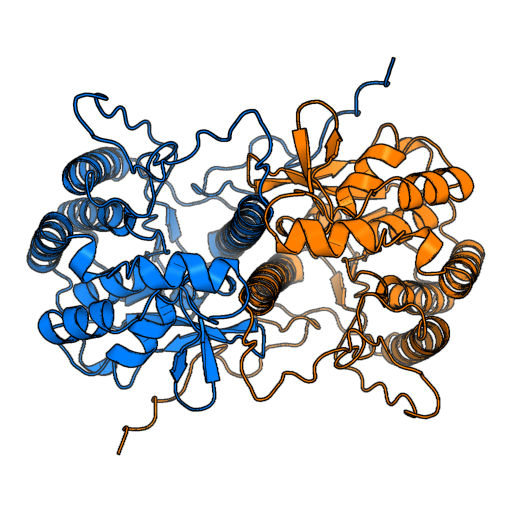121 THR A N 1
ATOM 909 C CA . THR A 1 121 ? 4.848 3.303 10.562 1 95.75 121 THR A CA 1
ATOM 910 C C . THR A 1 121 ? 5.828 2.568 11.469 1 95.75 121 THR A C 1
ATOM 912 O O . THR A 1 121 ? 6.961 3.014 11.664 1 95.75 121 THR A O 1
ATOM 915 N N . ASP A 1 122 ? 5.391 1.476 12.031 1 92.12 122 ASP A N 1
ATOM 916 C CA . ASP A 1 122 ? 6.281 0.606 12.797 1 92.12 122 ASP A CA 1
ATOM 917 C C . ASP A 1 122 ? 7.176 -0.213 11.867 1 92.12 122 ASP A C 1
ATOM 919 O O . ASP A 1 122 ? 6.684 -1.002 11.062 1 92.12 122 ASP A O 1
ATOM 923 N N . LEU A 1 123 ? 8.422 -0.043 11.984 1 86.69 123 LEU A N 1
ATOM 924 C CA . LEU A 1 123 ? 9.352 -0.652 11.039 1 86.69 123 LEU A CA 1
ATOM 925 C C . LEU A 1 123 ? 9.445 -2.158 11.258 1 86.69 123 LEU A C 1
ATOM 927 O O . LEU A 1 123 ? 9.766 -2.908 10.336 1 86.69 123 LEU A O 1
ATOM 931 N N . ASP A 1 124 ? 9.203 -2.59 12.422 1 82.5 124 ASP A N 1
ATOM 932 C CA . ASP A 1 124 ? 9.32 -4.008 12.75 1 82.5 124 ASP A CA 1
ATOM 933 C C . ASP A 1 124 ? 8.102 -4.789 12.266 1 82.5 124 ASP A C 1
ATOM 935 O O . ASP A 1 124 ? 8.242 -5.836 11.633 1 82.5 124 ASP A O 1
ATOM 939 N N . THR A 1 125 ? 6.941 -4.234 12.477 1 82.56 125 THR A N 1
ATOM 940 C CA . THR A 1 125 ? 5.719 -4.965 12.164 1 82.56 125 THR A CA 1
ATOM 941 C C . THR A 1 125 ? 5.164 -4.531 10.805 1 82.56 125 THR A C 1
ATOM 943 O O . THR A 1 125 ? 4.359 -5.246 10.203 1 82.56 125 THR A O 1
ATOM 946 N N . GLY A 1 126 ? 5.551 -3.4 10.398 1 88.38 126 GLY A N 1
ATOM 947 C CA . GLY A 1 126 ? 4.988 -2.85 9.18 1 88.38 126 GLY A CA 1
ATOM 948 C C . GLY A 1 126 ? 3.604 -2.26 9.367 1 88.38 126 GLY A C 1
ATOM 949 O O . GLY A 1 126 ? 2.977 -1.806 8.414 1 88.38 126 GLY A O 1
ATOM 950 N N . GLU A 1 127 ? 3.141 -2.184 10.547 1 89.62 127 GLU A N 1
ATOM 951 C CA . GLU A 1 127 ? 1.786 -1.733 10.852 1 89.62 127 GLU A CA 1
ATOM 952 C C . GLU A 1 127 ? 1.751 -0.231 11.117 1 89.62 127 GLU A C 1
ATOM 954 O O . GLU A 1 127 ? 2.754 0.354 11.539 1 89.62 127 GLU A O 1
ATOM 959 N N . PRO A 1 128 ? 0.579 0.368 10.859 1 94.56 128 PRO A N 1
ATOM 960 C CA . PRO A 1 128 ? 0.436 1.771 11.258 1 94.56 128 PRO A CA 1
ATOM 961 C C . PRO A 1 128 ? 0.347 1.951 12.773 1 94.56 128 PRO A C 1
ATOM 963 O O . PRO A 1 128 ? -0.2 1.092 13.469 1 94.56 128 PRO A O 1
ATOM 966 N N . VAL A 1 129 ? 0.907 3.002 13.211 1 94.88 129 VAL A N 1
ATOM 967 C CA . VAL A 1 129 ? 0.782 3.418 14.602 1 94.88 129 VAL A CA 1
ATOM 968 C C . VAL A 1 129 ? 0.09 4.777 14.68 1 94.88 129 VAL A C 1
ATOM 970 O O . VAL A 1 129 ? 0.502 5.727 14.008 1 94.88 129 VAL A O 1
ATOM 973 N N . TYR A 1 130 ? -0.949 4.82 15.492 1 96.56 130 TYR A N 1
ATOM 974 C CA . TYR A 1 130 ? -1.718 6.051 15.648 1 96.56 130 TYR A CA 1
ATOM 975 C C . TYR A 1 130 ? -1.518 6.645 17.031 1 96.56 130 TYR A C 1
ATOM 977 O O . TYR A 1 130 ? -1.786 5.988 18.047 1 96.56 130 TYR A O 1
ATOM 985 N N . PHE A 1 131 ? -1.062 7.863 17.062 1 96 131 PHE A N 1
ATOM 986 C CA . PHE A 1 131 ? -0.92 8.609 18.297 1 96 131 PHE A CA 1
ATOM 987 C C . PHE A 1 131 ? -2.055 9.609 18.469 1 96 131 PHE A C 1
ATOM 989 O O . PHE A 1 131 ? -2.242 10.484 17.609 1 96 131 PHE A O 1
ATOM 996 N N . GLU A 1 132 ? -2.758 9.469 19.594 1 97.06 132 GLU A N 1
ATOM 997 C CA . GLU A 1 132 ? -3.92 10.328 19.828 1 97.06 132 GLU A CA 1
ATOM 998 C C . GLU A 1 132 ? -3.867 10.969 21.219 1 97.06 132 GLU A C 1
ATOM 1000 O O . GLU A 1 132 ? -4.738 11.758 21.578 1 97.06 132 GLU A O 1
ATOM 1005 N N . SER A 1 133 ? -2.918 10.633 21.953 1 96 133 SER A N 1
ATOM 1006 C CA . SER A 1 133 ? -2.627 11.203 23.266 1 96 133 SER A CA 1
ATOM 1007 C C . SER A 1 133 ? -1.14 11.117 23.594 1 96 133 SER A C 1
ATOM 1009 O O . SER A 1 133 ? -0.377 10.477 22.859 1 96 133 SER A O 1
ATOM 1011 N N . GLY A 1 134 ? -0.763 11.883 24.609 1 93.62 134 GLY A N 1
ATOM 1012 C CA . GLY A 1 134 ? 0.64 11.891 25 1 93.62 134 GLY A CA 1
ATOM 1013 C C . GLY A 1 134 ? 1.415 13.055 24.391 1 93.62 134 GLY A C 1
ATOM 1014 O O . GLY A 1 134 ? 0.823 13.984 23.844 1 93.62 134 GLY A O 1
ATOM 1015 N N . PRO A 1 135 ? 2.771 13 24.641 1 92.81 135 PRO A N 1
ATOM 1016 C CA . PRO A 1 135 ? 3.6 14.078 24.094 1 92.81 135 PRO A CA 1
ATOM 1017 C C . PRO A 1 135 ? 3.475 14.211 22.578 1 92.81 135 PRO A C 1
ATOM 1019 O O . PRO A 1 135 ? 3.514 13.203 21.859 1 92.81 135 PRO A O 1
ATOM 1022 N N . ALA A 1 136 ? 3.352 15.414 22.125 1 93.12 136 ALA A N 1
ATOM 1023 C CA . ALA A 1 136 ? 3.055 15.672 20.719 1 93.12 136 ALA A CA 1
ATOM 1024 C C . ALA A 1 136 ? 4.305 15.523 19.859 1 93.12 136 ALA A C 1
ATOM 1026 O O . ALA A 1 136 ? 4.242 15.008 18.734 1 93.12 136 ALA A O 1
ATOM 1027 N N . LEU A 1 137 ? 5.43 15.859 20.328 1 90.88 137 LEU A N 1
ATOM 1028 C CA . LEU A 1 137 ? 6.621 16.078 19.516 1 90.88 137 LEU A CA 1
ATOM 1029 C C . LEU A 1 137 ? 7.164 14.758 18.984 1 90.88 137 LEU A C 1
ATOM 1031 O O . LEU A 1 137 ? 7.406 14.633 17.781 1 90.88 137 LEU A O 1
ATOM 1035 N N . PRO A 1 138 ? 7.297 13.68 19.812 1 90.56 138 PRO A N 1
ATOM 1036 C CA . PRO A 1 138 ? 7.941 12.469 19.312 1 90.56 138 PRO A CA 1
ATOM 1037 C C . PRO A 1 138 ? 7.176 11.836 18.156 1 90.56 138 PRO A C 1
ATOM 1039 O O . PRO A 1 138 ? 7.766 11.523 17.109 1 90.56 138 PRO A O 1
ATOM 1042 N N . PRO A 1 139 ? 5.867 11.719 18.266 1 93.69 139 PRO A N 1
ATOM 1043 C CA . PRO A 1 139 ? 5.16 11.117 17.125 1 93.69 139 PRO A CA 1
ATOM 1044 C C . PRO A 1 139 ? 5.188 12 15.875 1 93.69 139 PRO A C 1
ATOM 1046 O O . PRO A 1 139 ? 5.188 11.484 14.758 1 93.69 139 PRO A O 1
ATOM 1049 N N . LEU A 1 140 ? 5.172 13.281 16.047 1 93.69 140 LEU A N 1
ATOM 1050 C CA . LEU A 1 140 ? 5.223 14.18 14.898 1 93.69 140 LEU A CA 1
ATOM 1051 C C . LEU A 1 140 ? 6.555 14.055 14.172 1 93.69 140 LEU A C 1
ATOM 1053 O O . LEU A 1 140 ? 6.594 14.023 12.938 1 93.69 140 LEU A O 1
ATOM 1057 N N . VAL A 1 141 ? 7.676 13.953 14.906 1 90.19 141 VAL A N 1
ATOM 1058 C CA . VAL A 1 141 ? 8.992 13.773 14.312 1 90.19 141 VAL A CA 1
ATOM 1059 C C . VAL A 1 141 ? 9.062 12.422 13.602 1 90.19 141 VAL A C 1
ATOM 1061 O O . VAL A 1 141 ? 9.562 12.328 12.477 1 90.19 141 VAL A O 1
ATOM 1064 N N . ALA A 1 142 ? 8.508 11.445 14.25 1 91.75 142 ALA A N 1
ATOM 1065 C CA . ALA A 1 142 ? 8.492 10.109 13.656 1 91.75 142 ALA A CA 1
ATOM 1066 C C . ALA A 1 142 ? 7.68 10.086 12.359 1 91.75 142 ALA A C 1
ATOM 1068 O O . ALA A 1 142 ? 8.109 9.516 11.359 1 91.75 142 ALA A O 1
ATOM 1069 N N . SER A 1 143 ? 6.531 10.75 12.391 1 95.44 143 SER A N 1
ATOM 1070 C CA . SER A 1 143 ? 5.621 10.781 11.25 1 95.44 143 SER A CA 1
ATOM 1071 C C . SER A 1 143 ? 6.277 11.438 10.031 1 95.44 143 SER A C 1
ATOM 1073 O O . SER A 1 143 ? 5.871 11.188 8.898 1 95.44 143 SER A O 1
ATOM 1075 N N . CYS A 1 144 ? 7.328 12.172 10.281 1 91.69 144 CYS A N 1
ATOM 1076 C CA . CYS A 1 144 ? 7.977 12.914 9.211 1 91.69 144 CYS A CA 1
ATOM 1077 C C . CYS A 1 144 ? 9.344 12.32 8.875 1 91.69 144 CYS A C 1
ATOM 1079 O O . CYS A 1 144 ? 10.125 12.922 8.141 1 91.69 144 CYS A O 1
ATOM 1081 N N . SER A 1 145 ? 9.641 11.227 9.461 1 90.25 145 SER A N 1
ATOM 1082 C CA . SER A 1 145 ? 10.914 10.57 9.203 1 90.25 145 SER A CA 1
ATOM 1083 C C . SER A 1 145 ? 10.852 9.734 7.926 1 90.25 145 SER A C 1
ATOM 1085 O O . SER A 1 145 ? 10.758 8.508 7.98 1 90.25 145 SER A O 1
ATOM 1087 N N . ILE A 1 146 ? 11 10.367 6.816 1 88.5 146 ILE A N 1
ATOM 1088 C CA . ILE A 1 146 ? 10.898 9.75 5.496 1 88.5 146 ILE A CA 1
ATOM 1089 C C . ILE A 1 146 ? 11.938 8.641 5.359 1 88.5 146 ILE A C 1
ATOM 1091 O O . ILE A 1 146 ? 13.133 8.883 5.539 1 88.5 146 ILE A O 1
ATOM 1095 N N . PRO A 1 147 ? 11.492 7.492 5.051 1 86.75 147 PRO A N 1
ATOM 1096 C CA . PRO A 1 147 ? 12.453 6.398 4.871 1 86.75 147 PRO A CA 1
ATOM 1097 C C . PRO A 1 147 ? 13.531 6.727 3.844 1 86.75 147 PRO A C 1
ATOM 1099 O O . PRO A 1 147 ? 13.234 7.277 2.779 1 86.75 147 PRO A O 1
ATOM 1102 N N . GLY A 1 148 ? 14.789 6.332 4.172 1 76.62 148 GLY A N 1
ATOM 1103 C CA . GLY A 1 148 ? 15.898 6.574 3.268 1 76.62 148 GLY A CA 1
ATOM 1104 C C . GLY A 1 148 ? 16.453 7.98 3.363 1 76.62 148 GLY A C 1
ATOM 1105 O O . GLY A 1 148 ? 17.578 8.242 2.939 1 76.62 148 GLY A O 1
ATOM 1106 N N . MET A 1 149 ? 15.672 8.875 3.887 1 80.25 149 MET A N 1
ATOM 1107 C CA . MET A 1 149 ? 16.125 10.266 3.998 1 80.25 149 MET A CA 1
ATOM 1108 C C . MET A 1 149 ? 16.469 10.609 5.441 1 80.25 149 MET A C 1
ATOM 1110 O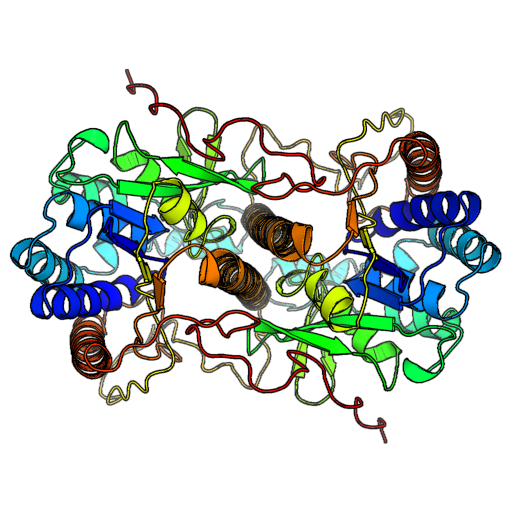 O . MET A 1 149 ? 17.438 11.328 5.691 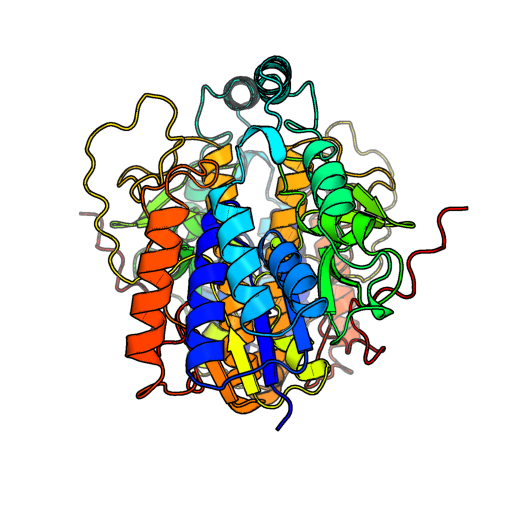1 80.25 149 MET A O 1
ATOM 1114 N N . PHE A 1 150 ? 15.711 10.062 6.348 1 82.62 150 PHE A N 1
ATOM 1115 C CA . PHE A 1 150 ? 15.922 10.289 7.773 1 82.62 150 PHE A CA 1
ATOM 1116 C C . PHE A 1 150 ? 16 8.969 8.531 1 82.62 150 PHE A C 1
ATOM 1118 O O . PHE A 1 150 ? 15.422 7.969 8.109 1 82.62 150 PHE A O 1
ATOM 1125 N N . PRO A 1 151 ? 16.734 8.961 9.602 1 82.06 151 PRO A N 1
ATOM 1126 C CA . PRO A 1 151 ? 16.781 7.742 10.414 1 82.06 151 PRO A CA 1
ATOM 1127 C C . PRO A 1 151 ? 15.453 7.449 11.109 1 82.06 151 PRO A C 1
ATOM 1129 O O . PRO A 1 151 ? 14.68 8.375 11.391 1 82.06 151 PRO A O 1
ATOM 1132 N N . PRO A 1 152 ? 15.25 6.176 11.383 1 87.62 152 PRO A N 1
ATOM 1133 C CA . PRO A 1 152 ? 14.086 5.848 12.203 1 87.62 152 PRO A CA 1
ATOM 1134 C C . PRO A 1 152 ? 14.133 6.5 13.586 1 87.62 152 PRO A C 1
ATOM 1136 O O . PRO A 1 152 ? 15.219 6.754 14.109 1 87.62 152 PRO A O 1
ATOM 1139 N N . VAL A 1 153 ? 13 6.766 14.117 1 86.94 153 VAL A N 1
ATOM 1140 C CA . VAL A 1 153 ? 12.859 7.398 15.422 1 86.94 153 VAL A CA 1
ATOM 1141 C C . VAL A 1 153 ? 12.289 6.398 16.422 1 86.94 153 VAL A C 1
ATOM 1143 O O . VAL A 1 153 ? 11.305 5.711 16.125 1 86.94 153 VAL A O 1
ATOM 1146 N N . LYS A 1 154 ? 12.953 6.34 17.5 1 86.69 154 LYS A N 1
ATOM 1147 C CA . LYS A 1 154 ? 12.438 5.469 18.562 1 86.69 154 LYS A CA 1
ATOM 1148 C C . LYS A 1 154 ? 11.398 6.195 19.406 1 86.69 154 LYS A C 1
ATOM 1150 O O . LYS A 1 154 ? 11.68 7.27 19.953 1 86.69 154 LYS A O 1
ATOM 1155 N N . VAL A 1 155 ? 10.258 5.766 19.516 1 87.62 155 VAL A N 1
ATOM 1156 C CA . VAL A 1 155 ? 9.203 6.234 20.406 1 87.62 155 VAL A CA 1
ATOM 1157 C C . VAL A 1 155 ? 8.695 5.078 21.25 1 87.62 155 VAL A C 1
ATOM 1159 O O . VAL A 1 155 ? 8.086 4.141 20.734 1 87.62 155 VAL A O 1
ATOM 1162 N N . GLY A 1 156 ? 8.93 5.137 22.516 1 83.81 156 GLY A N 1
ATOM 1163 C CA . GLY A 1 156 ? 8.703 3.959 23.344 1 83.81 156 GLY A CA 1
ATOM 1164 C C . GLY A 1 156 ? 9.547 2.77 22.938 1 83.81 156 GLY A C 1
ATOM 1165 O O . GLY A 1 156 ? 10.773 2.873 22.844 1 83.81 156 GLY A O 1
ATOM 1166 N N . ASP A 1 157 ? 8.93 1.72 22.625 1 84.19 157 ASP A N 1
ATOM 1167 C CA . ASP A 1 157 ? 9.664 0.508 22.266 1 84.19 157 ASP A CA 1
ATOM 1168 C C . ASP A 1 157 ? 9.57 0.236 20.766 1 84.19 157 ASP A C 1
ATOM 1170 O O . ASP A 1 157 ? 9.906 -0.858 20.312 1 84.19 157 ASP A O 1
ATOM 1174 N N . ARG A 1 158 ? 9.188 1.277 20.109 1 87.88 158 ARG A N 1
ATOM 1175 C CA . ARG A 1 158 ? 8.977 1.092 18.672 1 87.88 158 ARG A CA 1
ATOM 1176 C C . ARG A 1 158 ? 9.945 1.945 17.859 1 87.88 158 ARG A C 1
ATOM 1178 O O . ARG A 1 158 ? 10.211 3.096 18.219 1 87.88 158 ARG A O 1
ATOM 1185 N N . TRP A 1 159 ? 10.477 1.363 16.906 1 87.88 159 TRP A N 1
ATOM 1186 C CA . TRP A 1 159 ? 11.195 2.121 15.883 1 87.88 159 TRP A CA 1
ATOM 1187 C C . TRP A 1 159 ? 10.258 2.531 14.75 1 87.88 159 TRP A C 1
ATOM 1189 O O . TRP A 1 159 ? 9.703 1.675 14.055 1 87.88 159 TRP A O 1
ATOM 1199 N N . LEU A 1 160 ? 10.125 3.84 14.578 1 92.31 160 LEU A N 1
ATOM 1200 C CA . LEU A 1 160 ? 9.094 4.375 13.688 1 92.31 160 LEU A CA 1
ATOM 1201 C C . LEU A 1 160 ? 9.719 5.176 12.555 1 92.31 160 LEU A C 1
ATOM 1203 O O . LEU A 1 160 ? 10.812 5.734 12.703 1 92.31 160 LEU A O 1
ATOM 1207 N N . VAL A 1 161 ? 9.102 5.137 11.461 1 93.19 161 VAL A N 1
ATOM 1208 C CA . VAL A 1 161 ? 9.383 6.02 10.328 1 93.19 161 VAL A CA 1
ATOM 1209 C C . VAL A 1 161 ? 8.109 6.742 9.906 1 93.19 161 VAL A C 1
ATOM 1211 O O . VAL A 1 161 ? 7.074 6.629 10.57 1 93.19 161 VAL A O 1
ATOM 1214 N N . ASP A 1 162 ? 8.242 7.496 8.875 1 95.06 162 ASP A N 1
ATOM 1215 C CA . ASP A 1 162 ? 7.125 8.234 8.297 1 95.06 162 ASP A CA 1
ATOM 1216 C C . ASP A 1 162 ? 5.867 7.367 8.242 1 95.06 162 ASP A C 1
ATOM 1218 O O . ASP A 1 162 ? 5.941 6.172 7.953 1 95.06 162 ASP A O 1
ATOM 1222 N N . GLY A 1 163 ? 4.727 7.984 8.461 1 96.94 163 GLY A N 1
ATOM 1223 C CA . GLY A 1 163 ? 3.467 7.258 8.461 1 96.94 163 GLY A CA 1
ATOM 1224 C C . GLY A 1 163 ? 3.027 6.828 7.074 1 96.94 163 GLY A C 1
ATOM 1225 O O . GLY A 1 163 ? 2.158 5.965 6.934 1 96.94 163 GLY A O 1
ATOM 1226 N N . GLY A 1 164 ? 3.533 7.352 6.031 1 96 164 GLY A N 1
ATOM 1227 C CA . GLY A 1 164 ? 3.115 7.168 4.652 1 96 164 GLY A CA 1
ATOM 1228 C C . GLY A 1 164 ? 3.047 5.711 4.234 1 96 164 GLY A C 1
ATOM 1229 O O . GLY A 1 164 ? 2.01 5.242 3.76 1 96 164 GLY A O 1
ATOM 1230 N N . PRO A 1 165 ? 4.039 4.977 4.516 1 95 165 PRO A N 1
ATOM 1231 C CA . PRO A 1 165 ? 4.055 3.58 4.074 1 95 165 PRO A CA 1
ATOM 1232 C C . PRO A 1 165 ? 2.873 2.777 4.613 1 95 165 PRO A C 1
ATOM 1234 O O . PRO A 1 165 ? 2.191 2.088 3.854 1 95 165 PRO A O 1
ATOM 1237 N N . ALA A 1 166 ? 2.531 2.93 5.871 1 94.69 166 ALA A N 1
ATOM 1238 C CA . ALA A 1 166 ? 1.502 2.086 6.473 1 94.69 166 ALA A CA 1
ATOM 1239 C C . ALA A 1 166 ? 0.136 2.764 6.418 1 94.69 166 ALA A C 1
ATOM 1241 O O . ALA A 1 166 ? -0.899 2.094 6.453 1 94.69 166 ALA A O 1
ATOM 1242 N N . ALA A 1 167 ? 0.174 4.062 6.391 1 94.81 167 ALA A N 1
ATOM 1243 C CA . ALA A 1 167 ? -1.067 4.832 6.398 1 94.81 167 ALA A CA 1
ATOM 1244 C C . ALA A 1 167 ? -0.881 6.176 5.703 1 94.81 167 ALA A C 1
ATOM 1246 O O . ALA A 1 167 ? -0.864 7.223 6.355 1 94.81 167 ALA A O 1
ATOM 1247 N N . PHE A 1 168 ? -0.977 6.133 4.328 1 92.94 168 PHE A N 1
ATOM 1248 C CA . PHE A 1 168 ? -0.729 7.336 3.547 1 92.94 168 PHE A CA 1
ATOM 1249 C C . PHE A 1 168 ? -1.914 8.289 3.631 1 92.94 168 PHE A C 1
ATOM 1251 O O . PHE A 1 168 ? -1.744 9.477 3.93 1 92.94 168 PHE A O 1
ATOM 1258 N N . MET A 1 169 ? -3.068 7.754 3.381 1 94.38 169 MET A N 1
ATOM 1259 C CA . MET A 1 169 ? -4.344 8.453 3.498 1 94.38 169 MET A CA 1
ATOM 1260 C C . MET A 1 169 ? -5.266 7.742 4.488 1 94.38 169 MET A C 1
ATOM 1262 O O . MET A 1 169 ? -6.25 7.121 4.09 1 94.38 169 MET A O 1
ATOM 1266 N N . PRO A 1 170 ? -5 7.984 5.746 1 95.19 170 PRO A N 1
ATOM 1267 C CA . PRO A 1 170 ? -5.652 7.164 6.77 1 95.19 170 PRO A CA 1
ATOM 1268 C C . PRO A 1 170 ? -7.133 7.492 6.934 1 95.19 170 PRO A C 1
ATOM 1270 O O . PRO A 1 170 ? -7.566 7.883 8.023 1 95.19 170 PRO A O 1
ATOM 1273 N N . ILE A 1 171 ? -7.953 7.258 5.945 1 98 171 ILE A N 1
ATOM 1274 C CA . ILE A 1 171 ? -9.391 7.496 5.922 1 98 171 ILE A CA 1
ATOM 1275 C C . ILE A 1 171 ? -10.086 6.543 6.895 1 98 171 ILE A C 1
ATOM 1277 O O . ILE A 1 171 ? -10.977 6.953 7.648 1 98 171 ILE A O 1
ATOM 1281 N N . SER A 1 172 ? -9.672 5.312 6.895 1 96.5 172 SER A N 1
ATOM 1282 C CA . SER A 1 172 ? -10.266 4.312 7.777 1 96.5 172 SER A CA 1
ATOM 1283 C C . SER A 1 172 ? -10.141 4.723 9.242 1 96.5 172 SER A C 1
ATOM 1285 O O . SER A 1 172 ? -11.062 4.512 10.031 1 96.5 172 SER A O 1
ATOM 1287 N N . ARG A 1 173 ? -8.984 5.289 9.586 1 95.88 173 ARG A N 1
ATOM 1288 C CA . ARG A 1 173 ? -8.82 5.723 10.969 1 95.88 173 ARG A CA 1
ATOM 1289 C C . ARG A 1 173 ? -9.82 6.816 11.328 1 95.88 173 ARG A C 1
ATOM 1291 O O . ARG A 1 173 ? -10.391 6.809 12.422 1 95.88 173 ARG A O 1
ATOM 1298 N N . ALA A 1 174 ? -10.023 7.793 10.43 1 97.62 174 ALA A N 1
ATOM 1299 C CA . ALA A 1 174 ? -11.008 8.844 10.656 1 97.62 174 ALA A CA 1
ATOM 1300 C C . ALA A 1 174 ? -12.398 8.258 10.867 1 97.62 174 ALA A C 1
ATOM 1302 O O . ALA A 1 174 ? -13.117 8.672 11.781 1 97.62 174 ALA A O 1
ATOM 1303 N N . VAL A 1 175 ? -12.75 7.285 10.055 1 96.75 175 VAL A N 1
ATOM 1304 C CA . VAL A 1 175 ? -14.062 6.645 10.141 1 96.75 175 VAL A CA 1
ATOM 1305 C C . VAL A 1 175 ? -14.172 5.875 11.453 1 96.75 175 VAL A C 1
ATOM 1307 O O . VAL A 1 175 ? -15.211 5.926 12.125 1 96.75 175 VAL A O 1
ATOM 1310 N N . GLU A 1 176 ? -13.148 5.223 11.805 1 93.25 176 GLU A N 1
ATOM 1311 C CA . GLU A 1 176 ? -13.133 4.488 13.07 1 93.25 176 GLU A CA 1
ATOM 1312 C C . GLU A 1 176 ? -13.289 5.43 14.258 1 93.25 176 GLU A C 1
ATOM 1314 O O . GLU A 1 176 ? -13.773 5.023 15.32 1 93.25 176 GLU A O 1
ATOM 1319 N N . ARG A 1 177 ? -12.867 6.688 14.031 1 93.88 177 ARG A N 1
ATOM 1320 C CA . ARG A 1 177 ? -12.992 7.691 15.086 1 93.88 177 ARG A CA 1
ATOM 1321 C C . ARG A 1 177 ? -14.383 8.32 15.07 1 93.88 177 ARG A C 1
ATOM 1323 O O . ARG A 1 177 ? -14.633 9.297 15.789 1 93.88 177 ARG A O 1
ATOM 1330 N N . GLY A 1 178 ? -15.211 7.852 14.211 1 95.25 178 GLY A N 1
ATOM 1331 C CA . GLY A 1 178 ? -16.609 8.25 14.25 1 95.25 178 GLY A CA 1
ATOM 1332 C C . GLY A 1 178 ? -16.969 9.258 13.172 1 95.25 178 GLY A C 1
ATOM 1333 O O . GLY A 1 178 ? -18.078 9.82 13.18 1 95.25 178 GLY A O 1
ATOM 1334 N N . ALA A 1 179 ? -16.109 9.508 12.266 1 97.75 179 ALA A N 1
ATOM 1335 C CA . ALA A 1 179 ? -16.422 10.484 11.219 1 97.75 179 ALA A CA 1
ATOM 1336 C C . ALA A 1 179 ? -17.5 9.961 10.281 1 97.75 179 ALA A C 1
ATOM 1338 O O . ALA A 1 179 ? -17.438 8.82 9.82 1 97.75 179 ALA A O 1
ATOM 1339 N N . GLU A 1 180 ? -18.438 10.773 10.031 1 98.19 180 GLU A N 1
ATOM 1340 C CA . GLU A 1 180 ? -19.516 10.484 9.07 1 98.19 180 GLU A CA 1
ATOM 1341 C C . GLU A 1 180 ? -19.25 11.172 7.734 1 98.19 180 GLU A C 1
ATOM 1343 O O . GLU A 1 180 ? -19.844 10.797 6.715 1 98.19 180 GLU A O 1
ATOM 1348 N N . ARG A 1 181 ? -18.5 12.203 7.832 1 98.56 181 ARG A N 1
ATOM 1349 C CA . ARG A 1 181 ? -18.031 12.945 6.664 1 98.56 181 ARG A CA 1
ATOM 1350 C C . ARG A 1 181 ? -16.531 13.141 6.707 1 98.56 181 ARG A C 1
ATOM 1352 O O . ARG A 1 181 ? -15.961 13.461 7.754 1 98.56 181 ARG A O 1
ATOM 1359 N N . VAL A 1 182 ? -15.914 12.82 5.582 1 98.75 182 VAL A N 1
ATOM 1360 C CA . VAL A 1 182 ? -14.461 12.93 5.531 1 98.75 182 VAL A CA 1
ATOM 1361 C C . VAL A 1 182 ? -14.047 13.773 4.328 1 98.75 182 VAL A C 1
ATOM 1363 O O . VAL A 1 182 ? -14.523 13.547 3.213 1 98.75 182 VAL A O 1
ATOM 1366 N N . PHE A 1 183 ? -13.219 14.781 4.531 1 98.81 183 PHE A N 1
ATOM 1367 C CA . PHE A 1 183 ? -12.523 15.516 3.477 1 98.81 183 PHE A CA 1
ATOM 1368 C C . PHE A 1 183 ? -11.039 15.156 3.457 1 98.81 183 PHE A C 1
ATOM 1370 O O . PHE A 1 183 ? -10.328 15.391 4.434 1 98.81 183 PHE A O 1
ATOM 1377 N N . VAL A 1 184 ? -10.625 14.578 2.373 1 98.69 184 VAL A N 1
ATOM 1378 C CA . VAL A 1 184 ? -9.195 14.367 2.168 1 98.69 184 VAL A CA 1
ATOM 1379 C C . VAL A 1 184 ? -8.57 15.609 1.539 1 98.69 184 VAL A C 1
ATOM 1381 O O . VAL A 1 184 ? -9.062 16.109 0.527 1 98.69 184 VAL A O 1
ATOM 1384 N N . LEU A 1 185 ? -7.535 16.125 2.139 1 98.44 185 LEU A N 1
ATOM 1385 C CA . LEU A 1 185 ? -6.809 17.297 1.652 1 98.44 185 LEU A CA 1
ATOM 1386 C C . LEU A 1 185 ? -5.41 16.906 1.182 1 98.44 185 LEU A C 1
ATOM 1388 O O . LEU A 1 185 ? -4.453 16.969 1.954 1 98.44 185 LEU A O 1
ATOM 1392 N N . PRO A 1 186 ? -5.242 16.609 -0.094 1 96.62 186 PRO A N 1
ATOM 1393 C CA . PRO A 1 186 ? -3.965 16.094 -0.598 1 96.62 186 PRO A CA 1
ATOM 1394 C C . PRO A 1 186 ? -2.895 17.188 -0.704 1 96.62 186 PRO A C 1
ATOM 1396 O O . PRO A 1 186 ? -3.215 18.375 -0.675 1 96.62 186 PRO A O 1
ATOM 1399 N N . CYS A 1 187 ? -1.627 16.734 -0.814 1 93.44 187 CYS A N 1
ATOM 1400 C CA . CYS A 1 187 ? -0.506 17.656 -1.009 1 93.44 187 CYS A CA 1
ATOM 1401 C C . CYS A 1 187 ? -0.181 17.812 -2.488 1 93.44 187 CYS A C 1
ATOM 1403 O O . CYS A 1 187 ? 0.828 18.422 -2.846 1 93.44 187 CYS A O 1
ATOM 1405 N N . GLY A 1 188 ? -0.981 17.25 -3.307 1 89.81 188 GLY A N 1
ATOM 1406 C CA . GLY A 1 188 ? -0.832 17.312 -4.75 1 89.81 188 GLY A CA 1
ATOM 1407 C C . GLY A 1 188 ? -1.976 16.656 -5.5 1 89.81 188 GLY A C 1
ATOM 1408 O O . GLY A 1 188 ? -2.648 15.773 -4.961 1 89.81 188 GLY A O 1
ATOM 1409 N N . GLY A 1 189 ? -2.154 17.125 -6.703 1 87 189 GLY A N 1
ATOM 1410 C CA . GLY A 1 189 ? -3.225 16.578 -7.523 1 87 189 GLY A CA 1
ATOM 1411 C C . GLY A 1 189 ? -2.988 16.766 -9.008 1 87 189 GLY A C 1
ATOM 1412 O O . GLY A 1 189 ? -1.848 16.719 -9.469 1 87 189 GLY A O 1
ATOM 1413 N N . THR A 1 190 ? -4.086 16.75 -9.695 1 76.31 190 THR A N 1
ATOM 1414 C CA . THR A 1 190 ? -3.982 16.734 -11.148 1 76.31 190 THR A CA 1
ATOM 1415 C C . THR A 1 190 ? -4.328 18.109 -11.727 1 76.31 190 THR A C 1
ATOM 1417 O O . THR A 1 190 ? -4.18 18.328 -12.93 1 76.31 190 THR A O 1
ATOM 1420 N N . GLU A 1 191 ? -4.738 19.031 -10.898 1 76.94 191 GLU A N 1
ATOM 1421 C CA . GLU A 1 191 ? -5.09 20.344 -11.43 1 76.94 191 GLU A CA 1
ATOM 1422 C C . GLU A 1 191 ? -3.861 21.062 -11.969 1 76.94 191 GLU A C 1
ATOM 1424 O O . GLU A 1 191 ? -2.816 21.094 -11.32 1 76.94 191 GLU A O 1
ATOM 1429 N N . PRO A 1 192 ? -3.973 21.531 -13.234 1 70.94 192 PRO A N 1
ATOM 1430 C CA . PRO A 1 192 ? -2.814 22.188 -13.844 1 70.94 192 PRO A CA 1
ATOM 1431 C C . PRO A 1 192 ? -2.271 23.344 -12.992 1 70.94 192 PRO A C 1
ATOM 1433 O O . PRO A 1 192 ? -3.045 24.078 -12.383 1 70.94 192 PRO A O 1
ATOM 1436 N N . PHE A 1 193 ? -1.031 23.344 -12.852 1 64.75 193 PHE A N 1
ATOM 1437 C CA . PHE A 1 193 ? -0.304 24.391 -12.148 1 64.75 193 PHE A CA 1
ATOM 1438 C C . PHE A 1 193 ? 0.804 24.969 -13.031 1 64.75 193 PHE A C 1
ATOM 1440 O O . PHE A 1 193 ? 1.722 24.234 -13.43 1 64.75 193 PHE A O 1
ATOM 1447 N N . GLU A 1 194 ? 0.555 25.984 -13.797 1 56.88 194 GLU A N 1
ATOM 1448 C CA . GLU A 1 194 ? 1.552 26.625 -14.648 1 56.88 194 GLU A CA 1
ATOM 1449 C C . GLU A 1 194 ? 2.41 27.609 -13.852 1 56.88 194 GLU A C 1
ATOM 1451 O O . GLU A 1 194 ? 1.886 28.516 -13.203 1 56.88 194 GLU A O 1
ATOM 1456 N N . PHE A 1 195 ? 3.469 27.172 -13.375 1 47.19 195 PHE A N 1
ATOM 1457 C CA . PHE A 1 195 ? 4.391 28.141 -12.781 1 47.19 195 PHE A CA 1
ATOM 1458 C C . PHE A 1 195 ? 5.25 28.797 -13.852 1 47.19 195 PHE A C 1
ATOM 1460 O O . PHE A 1 195 ? 5.746 28.125 -14.758 1 47.19 195 PHE A O 1
ATOM 1467 N N . ASN A 1 196 ? 5.113 30 -14.117 1 34.72 196 ASN A N 1
ATOM 1468 C CA . ASN A 1 196 ? 6.047 30.719 -14.977 1 34.72 196 ASN A CA 1
ATOM 1469 C C . ASN A 1 196 ? 7.496 30.406 -14.609 1 34.72 196 ASN A C 1
ATOM 1471 O O . ASN A 1 196 ? 7.926 30.672 -13.484 1 34.72 196 ASN A O 1
ATOM 1475 N N . ARG A 1 197 ? 8.133 29.594 -15.305 1 37.53 197 ARG A N 1
ATOM 1476 C CA . ARG A 1 197 ? 9.547 29.219 -15.219 1 37.53 197 ARG A CA 1
ATOM 1477 C C . ARG A 1 197 ? 10.422 30.453 -15.016 1 37.53 197 ARG A C 1
ATOM 1479 O O . ARG A 1 197 ? 11.086 30.906 -15.945 1 37.53 197 ARG A O 1
ATOM 1486 N N . ARG A 1 198 ? 10.156 31.641 -14.602 1 30.2 198 ARG A N 1
ATOM 1487 C CA . ARG A 1 198 ? 11.328 32.5 -14.594 1 30.2 198 ARG A CA 1
ATOM 1488 C C . ARG A 1 198 ? 12.516 31.797 -13.938 1 30.2 198 ARG A C 1
ATOM 1490 O O . ARG A 1 198 ? 13.469 31.422 -14.617 1 30.2 198 ARG A O 1
ATOM 1497 N N . ARG A 1 199 ? 13.312 32.625 -12.852 1 26.55 199 ARG A N 1
ATOM 1498 C CA . ARG A 1 199 ? 14.711 32.688 -12.414 1 26.55 199 ARG A CA 1
ATOM 1499 C C . ARG A 1 199 ? 15.094 31.422 -11.641 1 26.55 199 ARG A C 1
ATOM 1501 O O . ARG A 1 199 ? 16.094 31.406 -10.938 1 26.55 199 ARG A O 1
ATOM 1508 N N . ARG A 1 200 ? 14.344 30.484 -11.375 1 29.23 200 ARG A N 1
ATOM 1509 C CA . ARG A 1 200 ? 14.992 29.766 -10.289 1 29.23 200 ARG A CA 1
ATOM 1510 C C . ARG A 1 200 ? 16.281 29.094 -10.773 1 29.23 200 ARG A C 1
ATOM 1512 O O . ARG A 1 200 ? 16.375 28.703 -11.945 1 29.23 200 ARG A O 1
ATOM 1519 N N . GLY A 1 201 ? 17.344 29.359 -9.961 1 24.55 201 GLY A N 1
ATOM 1520 C CA . GLY A 1 201 ? 18.641 28.703 -9.867 1 24.55 201 GLY A CA 1
ATOM 1521 C C . GLY A 1 201 ? 18.562 27.203 -9.992 1 24.55 201 GLY A C 1
ATOM 1522 O O . GLY A 1 201 ? 17.484 26.625 -10.023 1 24.55 201 GLY A O 1
ATOM 1523 N N . ILE A 1 202 ? 19.703 26.438 -9.609 1 23.2 202 ILE A N 1
ATOM 1524 C CA . ILE A 1 202 ? 20.328 25.141 -9.82 1 23.2 202 ILE A CA 1
ATOM 1525 C C . ILE A 1 202 ? 19.422 24.031 -9.305 1 23.2 202 ILE A C 1
ATOM 1527 O O . ILE A 1 202 ? 19.25 23 -9.961 1 23.2 202 ILE A O 1
ATOM 1531 N N . GLY A 1 203 ? 19.234 23.938 -7.941 1 25.47 203 GLY A N 1
ATOM 1532 C CA . GLY A 1 203 ? 19.203 22.688 -7.184 1 25.47 203 GLY A CA 1
ATOM 1533 C C . GLY A 1 203 ? 17.859 22 -7.23 1 25.47 203 GLY A C 1
ATOM 1534 O O . GLY A 1 203 ? 17.375 21.484 -6.219 1 25.47 203 GLY A O 1
ATOM 1535 N N . SER A 1 204 ? 17 22.375 -8.062 1 25.53 204 SER A N 1
ATOM 1536 C CA . SER A 1 204 ? 15.602 21.953 -8.039 1 25.53 204 SER A CA 1
ATOM 1537 C C . SER A 1 204 ? 15.484 20.422 -8.133 1 25.53 204 SER A C 1
ATOM 1539 O O . SER A 1 204 ? 15.891 19.828 -9.133 1 25.53 204 SER A O 1
ATOM 1541 N N . ILE A 1 205 ? 15.922 19.719 -7.172 1 25.17 205 ILE A N 1
ATOM 1542 C CA . ILE A 1 205 ? 15.594 18.297 -7.137 1 25.17 205 ILE A CA 1
ATOM 1543 C C . ILE A 1 205 ? 14.156 18.094 -7.613 1 25.17 205 ILE A C 1
ATOM 1545 O O . ILE A 1 205 ? 13.211 18.359 -6.875 1 25.17 205 ILE A O 1
ATOM 1549 N N . ALA A 1 206 ? 13.742 18.734 -8.695 1 25.72 206 ALA A N 1
ATOM 1550 C CA . ALA A 1 206 ? 12.578 18.969 -9.539 1 25.72 206 ALA A CA 1
ATOM 1551 C C . ALA A 1 206 ? 11.711 17.719 -9.633 1 25.72 206 ALA A C 1
ATOM 1553 O O . ALA A 1 206 ? 12.219 16.594 -9.562 1 25.72 206 ALA A O 1
ATOM 1554 N N . THR A 1 207 ? 10.453 17.938 -9.461 1 27.56 207 THR A N 1
ATOM 1555 C CA . THR A 1 207 ? 9.281 17.141 -9.805 1 27.56 207 THR A CA 1
ATOM 1556 C C . THR A 1 207 ? 9.477 16.438 -11.148 1 27.56 207 THR A C 1
ATOM 1558 O O . THR A 1 207 ? 9.625 17.109 -12.18 1 27.56 207 THR A O 1
ATOM 1561 N N . TRP A 1 208 ? 10.461 15.539 -11.297 1 26.66 208 TRP A N 1
ATOM 1562 C CA . TRP A 1 208 ? 10.805 14.828 -12.523 1 26.66 208 TRP A CA 1
ATOM 1563 C C . TRP A 1 208 ? 9.562 14.625 -13.391 1 26.66 208 TRP A C 1
ATOM 1565 O O . TRP A 1 208 ? 8.523 14.172 -12.906 1 26.66 208 TRP A O 1
ATOM 1575 N N . PRO A 1 209 ? 9.266 15.445 -14.305 1 31.81 209 PRO A N 1
ATOM 1576 C CA . PRO A 1 209 ? 8.328 14.875 -15.273 1 31.81 209 PRO A CA 1
ATOM 1577 C C . PRO A 1 209 ? 8.43 13.352 -15.367 1 31.81 209 PRO A C 1
ATOM 1579 O O . PRO A 1 209 ? 9.484 12.781 -15.086 1 31.81 209 PRO A O 1
ATOM 1582 N N . PRO A 1 210 ? 7.363 12.594 -15.109 1 34.22 210 PRO A N 1
ATOM 1583 C CA . PRO A 1 210 ? 7.691 11.18 -15.297 1 34.22 210 PRO A CA 1
ATOM 1584 C C . PRO A 1 210 ? 8.711 10.953 -16.406 1 34.22 210 PRO A C 1
ATOM 1586 O O . PRO A 1 210 ? 8.5 11.375 -17.547 1 34.22 210 PRO A O 1
ATOM 1589 N N . PRO A 1 211 ? 10.016 11.18 -16.188 1 36.03 211 PRO A N 1
ATOM 1590 C CA . PRO A 1 211 ? 10.938 10.992 -17.312 1 36.03 211 PRO A CA 1
ATOM 1591 C C . PRO A 1 211 ? 10.469 9.906 -18.281 1 36.03 211 PRO A C 1
ATOM 1593 O O . PRO A 1 211 ? 9.906 8.891 -17.859 1 36.03 211 PRO A O 1
ATOM 1596 N N . LYS A 1 212 ? 10.094 10.281 -19.469 1 41.91 212 LYS A N 1
ATOM 1597 C CA . LYS A 1 212 ? 9.969 9.227 -20.469 1 41.91 212 LYS A CA 1
ATOM 1598 C C . LYS A 1 212 ? 11.008 8.125 -20.25 1 41.91 212 LYS A C 1
ATOM 1600 O O . LYS A 1 212 ? 11.008 7.113 -20.953 1 41.91 212 LYS A O 1
ATOM 1605 N N . THR A 1 213 ? 12.086 8.547 -19.578 1 48.91 213 THR A N 1
ATOM 1606 C CA . THR A 1 213 ? 13.109 7.531 -19.359 1 48.91 213 THR A CA 1
ATOM 1607 C C . THR A 1 213 ? 13 6.949 -17.953 1 48.91 213 THR A C 1
ATOM 1609 O O . THR A 1 213 ? 12.805 7.688 -16.984 1 48.91 213 THR A O 1
ATOM 1612 N N . PRO A 1 214 ? 12.758 5.727 -17.766 1 55.25 214 PRO A N 1
ATOM 1613 C CA . PRO A 1 214 ? 12.688 5.039 -16.484 1 55.25 214 PRO A CA 1
ATOM 1614 C C . PRO A 1 214 ? 13.719 5.555 -15.477 1 55.25 214 PRO A C 1
ATOM 1616 O O . PRO A 1 214 ? 14.797 6.012 -15.867 1 55.25 214 PRO A O 1
ATOM 1619 N N . PRO A 1 215 ? 13.289 5.945 -14.305 1 57.84 215 PRO A N 1
ATOM 1620 C CA . PRO A 1 215 ? 14.312 6.227 -13.297 1 57.84 215 PRO A CA 1
ATOM 1621 C C . PRO A 1 215 ? 15.523 5.309 -13.414 1 57.84 215 PRO A C 1
ATOM 1623 O O . PRO A 1 215 ? 15.375 4.098 -13.578 1 57.84 215 PRO A O 1
ATOM 1626 N N . ARG A 1 216 ? 16.594 5.875 -13.617 1 63.72 216 ARG A N 1
ATOM 1627 C CA . ARG A 1 216 ? 17.797 5.074 -13.883 1 63.72 216 ARG A CA 1
ATOM 1628 C C . ARG A 1 216 ? 18.531 4.746 -12.586 1 63.72 216 ARG A C 1
ATOM 1630 O O . ARG A 1 216 ? 19.312 3.795 -12.531 1 63.72 216 ARG A O 1
ATOM 1637 N N . SER A 1 217 ? 18.047 5.461 -11.453 1 72.06 217 SER A N 1
ATOM 1638 C CA . SER A 1 217 ? 18.797 5.145 -10.25 1 72.06 217 SER A CA 1
ATOM 1639 C C . SER A 1 217 ? 18.047 4.176 -9.352 1 72.06 217 SER A C 1
ATOM 1641 O O . SER A 1 217 ? 16.812 4.109 -9.398 1 72.06 217 SER A O 1
ATOM 1643 N N . VAL A 1 218 ? 18.766 3.424 -8.609 1 75.31 218 VAL A N 1
ATOM 1644 C CA . VAL A 1 218 ? 18.188 2.471 -7.668 1 75.31 218 VAL A CA 1
ATOM 1645 C C . VAL A 1 218 ? 17.281 3.201 -6.676 1 75.31 218 VAL A C 1
ATOM 1647 O O . VAL A 1 218 ? 16.188 2.744 -6.379 1 75.31 218 VAL A O 1
ATOM 1650 N N . GLY A 1 219 ? 17.766 4.344 -6.258 1 77.31 219 GLY A N 1
ATOM 1651 C CA . GLY A 1 219 ? 16.969 5.152 -5.355 1 77.31 219 GLY A CA 1
ATOM 1652 C C . GLY A 1 219 ? 15.68 5.648 -5.984 1 77.31 219 GLY A C 1
ATOM 1653 O O . GLY A 1 219 ? 14.633 5.652 -5.34 1 77.31 219 GLY A O 1
ATOM 1654 N N . GLY A 1 220 ? 15.797 6.023 -7.199 1 79.19 220 GLY A N 1
ATOM 1655 C CA . GLY A 1 220 ? 14.625 6.492 -7.914 1 79.19 220 GLY A CA 1
ATOM 1656 C C . GLY A 1 220 ? 13.586 5.41 -8.141 1 79.19 220 GLY A C 1
ATOM 1657 O O . GLY A 1 220 ? 12.391 5.641 -7.961 1 79.19 220 GLY A O 1
ATOM 1658 N N . VAL A 1 221 ? 14.039 4.223 -8.516 1 84.62 221 VAL A N 1
ATOM 1659 C CA . VAL A 1 221 ? 13.141 3.104 -8.758 1 84.62 221 VAL A CA 1
ATOM 1660 C C . VAL A 1 221 ? 12.477 2.678 -7.453 1 84.62 221 VAL A C 1
ATOM 1662 O O . VAL A 1 221 ? 11.273 2.428 -7.414 1 84.62 221 VAL A O 1
ATOM 1665 N N . ASN A 1 222 ? 13.227 2.688 -6.395 1 85.5 222 ASN A N 1
ATOM 1666 C CA . ASN A 1 222 ? 12.68 2.334 -5.094 1 85.5 222 ASN A CA 1
ATOM 1667 C C . ASN A 1 222 ? 11.656 3.365 -4.617 1 85.5 222 ASN A C 1
ATOM 1669 O O . ASN A 1 222 ? 10.617 3.006 -4.059 1 85.5 222 ASN A O 1
ATOM 1673 N N . GLY A 1 223 ? 12.016 4.598 -4.793 1 85.69 223 GLY A N 1
ATOM 1674 C CA . GLY A 1 223 ? 11.086 5.652 -4.441 1 85.69 223 GLY A CA 1
ATOM 1675 C C . GLY A 1 223 ? 9.773 5.57 -5.211 1 85.69 223 GLY A C 1
ATOM 1676 O O . GLY A 1 223 ? 8.703 5.734 -4.629 1 85.69 223 GLY A O 1
ATOM 1677 N N . ALA A 1 224 ? 9.883 5.277 -6.449 1 86.69 224 ALA A N 1
ATOM 1678 C CA . ALA A 1 224 ? 8.695 5.148 -7.285 1 86.69 224 ALA A CA 1
ATOM 1679 C C . ALA A 1 224 ? 7.848 3.955 -6.859 1 86.69 224 ALA A C 1
ATOM 1681 O O . ALA A 1 224 ? 6.617 4.035 -6.84 1 86.69 224 ALA A O 1
ATOM 1682 N N . ALA A 1 225 ? 8.516 2.891 -6.562 1 91.5 225 ALA A N 1
ATOM 1683 C CA . ALA A 1 225 ? 7.809 1.69 -6.117 1 91.5 225 ALA A CA 1
ATOM 1684 C C . ALA A 1 225 ? 7.09 1.936 -4.797 1 91.5 225 ALA A C 1
ATOM 1686 O O . ALA A 1 225 ? 5.941 1.519 -4.621 1 91.5 225 ALA A O 1
ATOM 1687 N N . LEU A 1 226 ? 7.75 2.604 -3.896 1 91.81 226 LEU A N 1
ATOM 1688 C CA . LEU A 1 226 ? 7.125 2.951 -2.625 1 91.81 226 LEU A CA 1
ATOM 1689 C C . LEU A 1 226 ? 5.914 3.857 -2.846 1 91.81 226 LEU A C 1
ATOM 1691 O O . LEU A 1 226 ? 4.852 3.633 -2.262 1 91.81 226 LEU A O 1
ATOM 1695 N N . GLY A 1 227 ? 6.109 4.855 -3.66 1 91.75 227 GLY A N 1
ATOM 1696 C CA . GLY A 1 227 ? 4.992 5.719 -4.012 1 91.75 227 GLY A CA 1
ATOM 1697 C C . GLY A 1 227 ? 3.809 4.965 -4.586 1 91.75 227 GLY A C 1
ATOM 1698 O O . GLY A 1 227 ? 2.66 5.227 -4.219 1 91.75 227 GLY A O 1
ATOM 1699 N N . ALA A 1 228 ? 4.121 4.027 -5.449 1 92.5 228 ALA A N 1
ATOM 1700 C CA . ALA A 1 228 ? 3.07 3.221 -6.062 1 92.5 228 ALA A CA 1
ATOM 1701 C C . ALA A 1 228 ? 2.307 2.422 -5.008 1 92.5 228 ALA A C 1
ATOM 1703 O O . ALA A 1 228 ? 1.078 2.322 -5.066 1 92.5 228 ALA A O 1
ATOM 1704 N N . ALA A 1 229 ? 3.014 1.874 -4.109 1 95.06 229 ALA A N 1
ATOM 1705 C CA . ALA A 1 229 ? 2.381 1.078 -3.059 1 95.06 229 ALA A CA 1
ATOM 1706 C C . ALA A 1 229 ? 1.491 1.946 -2.174 1 95.06 229 ALA A C 1
ATOM 1708 O O . ALA A 1 229 ? 0.387 1.539 -1.806 1 95.06 229 ALA A O 1
ATOM 1709 N N . MET A 1 230 ? 1.979 3.109 -1.827 1 94.81 230 MET A N 1
ATOM 1710 C CA . MET A 1 230 ? 1.21 4.031 -0.996 1 94.81 230 MET A CA 1
ATOM 1711 C C . MET A 1 230 ? -0.06 4.477 -1.712 1 94.81 230 MET A C 1
ATOM 1713 O O . MET A 1 230 ? -1.129 4.547 -1.104 1 94.81 230 MET A O 1
ATOM 1717 N N . VAL A 1 231 ? 0.054 4.758 -2.945 1 92.31 231 VAL A N 1
ATOM 1718 C CA . VAL A 1 231 ? -1.092 5.18 -3.744 1 92.31 231 VAL A CA 1
ATOM 1719 C C . VAL A 1 231 ? -2.102 4.039 -3.844 1 92.31 231 VAL A C 1
ATOM 1721 O O . VAL A 1 231 ? -3.311 4.262 -3.756 1 92.31 231 VAL A O 1
ATOM 1724 N N . SER A 1 232 ? -1.579 2.852 -4.074 1 94.25 232 SER A N 1
ATOM 1725 C CA . SER A 1 232 ? -2.463 1.69 -4.117 1 94.25 232 SER A CA 1
ATOM 1726 C C . SER A 1 232 ? -3.262 1.554 -2.826 1 94.25 232 SER A C 1
ATOM 1728 O O . SER A 1 232 ? -4.48 1.357 -2.861 1 94.25 232 SER A O 1
ATOM 1730 N N . ALA A 1 233 ? -2.596 1.67 -1.714 1 95.56 233 ALA A N 1
ATOM 1731 C CA . ALA A 1 233 ? -3.271 1.588 -0.421 1 95.56 233 ALA A CA 1
ATOM 1732 C C . ALA A 1 233 ? -4.305 2.701 -0.269 1 95.56 233 ALA A C 1
ATOM 1734 O O . ALA A 1 233 ? -5.402 2.473 0.24 1 95.56 233 ALA A O 1
ATOM 1735 N N . ALA A 1 234 ? -3.943 3.881 -0.693 1 94.94 234 ALA A N 1
ATOM 1736 C CA . ALA A 1 234 ? -4.852 5.02 -0.608 1 94.94 234 ALA A CA 1
ATOM 1737 C C . ALA A 1 234 ? -6.121 4.773 -1.417 1 94.94 234 ALA A C 1
ATOM 1739 O O . ALA A 1 234 ? -7.23 5.039 -0.944 1 94.94 234 ALA A O 1
ATOM 1740 N N . ARG A 1 235 ? -5.977 4.285 -2.607 1 94.06 235 ARG A N 1
ATOM 1741 C CA . ARG A 1 235 ? -7.125 4.012 -3.463 1 94.06 235 ARG A CA 1
ATOM 1742 C C . ARG A 1 235 ? -8.039 2.959 -2.838 1 94.06 235 ARG A C 1
ATOM 1744 O O . ARG A 1 235 ? -9.258 3.1 -2.854 1 94.06 235 ARG A O 1
ATOM 1751 N N . LEU A 1 236 ? -7.438 1.957 -2.33 1 95.5 236 LEU A N 1
ATOM 1752 C CA . LEU A 1 236 ? -8.211 0.894 -1.694 1 95.5 236 LEU A CA 1
ATOM 1753 C C . LEU A 1 236 ? -8.938 1.413 -0.458 1 95.5 236 LEU A C 1
ATOM 1755 O O . LEU A 1 236 ? -10.086 1.044 -0.206 1 95.5 236 LEU A O 1
ATOM 1759 N N . ASP A 1 237 ? -8.234 2.254 0.316 1 96.88 237 ASP A N 1
ATOM 1760 C CA . ASP A 1 237 ? -8.859 2.838 1.501 1 96.88 237 ASP A CA 1
ATOM 1761 C C . ASP A 1 237 ? -10.047 3.717 1.121 1 96.88 237 ASP A C 1
ATOM 1763 O O . ASP A 1 237 ? -11.086 3.691 1.79 1 96.88 237 ASP A O 1
ATOM 1767 N N . MET A 1 238 ? -9.93 4.457 0.046 1 96.5 238 MET A N 1
ATOM 1768 C CA . MET A 1 238 ? -11.039 5.266 -0.458 1 96.5 238 MET A CA 1
ATOM 1769 C C . MET A 1 238 ? -12.219 4.391 -0.848 1 96.5 238 MET A C 1
ATOM 1771 O O . MET A 1 238 ? -13.359 4.672 -0.469 1 96.5 238 MET A O 1
ATOM 1775 N N . GLN A 1 239 ? -11.914 3.369 -1.559 1 95.38 239 GLN A N 1
ATOM 1776 C CA . GLN A 1 239 ? -12.977 2.471 -1.996 1 95.38 239 GLN A CA 1
ATOM 1777 C C . GLN A 1 239 ? -13.672 1.813 -0.805 1 95.38 239 GLN A C 1
ATOM 1779 O O . GLN A 1 239 ? -14.898 1.704 -0.775 1 95.38 239 GLN A O 1
ATOM 1784 N N . LEU A 1 240 ? -12.891 1.413 0.107 1 96.19 240 LEU A N 1
ATOM 1785 C CA . LEU A 1 240 ? -13.414 0.75 1.296 1 96.19 240 LEU A CA 1
ATOM 1786 C C . LEU A 1 240 ? -14.391 1.655 2.039 1 96.19 240 LEU A C 1
ATOM 1788 O O . LEU A 1 240 ? -15.414 1.188 2.547 1 96.19 240 LEU A O 1
ATOM 1792 N N . ASN A 1 241 ? -14.109 2.953 2.061 1 97.25 241 ASN A N 1
ATOM 1793 C CA . ASN A 1 241 ? -14.844 3.848 2.951 1 97.25 241 ASN A CA 1
ATOM 1794 C C . ASN A 1 241 ? -15.859 4.688 2.188 1 97.25 241 ASN A C 1
ATOM 1796 O O . ASN A 1 241 ? -16.641 5.434 2.791 1 97.25 241 ASN A O 1
ATOM 1800 N N . ALA A 1 242 ? -15.875 4.527 0.861 1 95.5 242 ALA A N 1
ATOM 1801 C CA . ALA A 1 242 ? -16.797 5.301 0.03 1 95.5 242 ALA A CA 1
ATOM 1802 C C . ALA A 1 242 ? -18.234 5.059 0.439 1 95.5 242 ALA A C 1
ATOM 1804 O O . ALA A 1 242 ? -19.094 5.934 0.271 1 95.5 242 ALA A O 1
ATOM 1805 N N . THR A 1 243 ? -18.547 3.908 1.004 1 93.19 243 THR A N 1
ATOM 1806 C CA . THR A 1 243 ? -19.922 3.602 1.405 1 93.19 243 THR A CA 1
ATOM 1807 C C . THR A 1 243 ? -20.078 3.697 2.92 1 93.19 243 THR A C 1
ATOM 1809 O O . THR A 1 243 ? -21.156 3.473 3.453 1 93.19 243 THR A O 1
ATOM 1812 N N . ARG A 1 244 ? -19.047 3.988 3.592 1 95.25 244 ARG A N 1
ATOM 1813 C CA . ARG A 1 244 ? -19.078 4.008 5.051 1 95.25 244 ARG A CA 1
ATOM 1814 C C . ARG A 1 244 ? -19.188 5.434 5.578 1 95.25 244 ARG A C 1
ATOM 1816 O O . ARG A 1 244 ? -19.5 5.645 6.754 1 95.25 244 ARG A O 1
ATOM 1823 N N . CYS A 1 245 ? -18.875 6.402 4.734 1 97.31 245 CYS A N 1
ATOM 1824 C CA . CYS A 1 245 ? -18.969 7.82 5.062 1 97.31 245 CYS A CA 1
ATOM 1825 C C . CYS A 1 245 ? -19.188 8.656 3.807 1 97.31 245 CYS A C 1
ATOM 1827 O O . CYS A 1 245 ? -19.094 8.141 2.689 1 97.31 245 CYS A O 1
ATOM 1829 N N . GLU A 1 246 ? -19.609 9.891 4.02 1 98.25 246 GLU A N 1
ATOM 1830 C CA . GLU A 1 246 ? -19.562 10.867 2.932 1 98.25 246 GLU A CA 1
ATOM 1831 C C . GLU A 1 246 ? -18.125 11.344 2.689 1 98.25 246 GLU A C 1
ATOM 1833 O O . GLU A 1 246 ? -17.594 12.148 3.457 1 98.25 246 GLU A O 1
ATOM 1838 N N . LEU A 1 247 ? -17.562 10.812 1.643 1 98.56 247 LEU A N 1
ATOM 1839 C CA . LEU A 1 247 ? -16.125 10.984 1.421 1 98.56 247 LEU A CA 1
ATOM 1840 C C . LEU A 1 247 ? -15.875 11.93 0.255 1 98.56 247 LEU A C 1
ATOM 1842 O O . LEU A 1 247 ? -16.422 11.75 -0.834 1 98.56 247 LEU A O 1
ATOM 1846 N N . TYR A 1 248 ? -15.008 12.938 0.52 1 98.5 248 TYR A N 1
ATOM 1847 C CA . TYR A 1 248 ? -14.594 13.883 -0.51 1 98.5 248 TYR A CA 1
ATOM 1848 C C . TYR A 1 248 ? -13.078 13.953 -0.615 1 98.5 248 TYR A C 1
ATOM 1850 O O . TYR A 1 248 ? -12.375 13.922 0.4 1 98.5 248 TYR A O 1
ATOM 1858 N N . VAL A 1 249 ? -12.602 13.984 -1.814 1 97.75 249 VAL A N 1
ATOM 1859 C CA . VAL A 1 249 ? -11.203 14.336 -2.064 1 97.75 249 VAL A CA 1
ATOM 1860 C C . VAL A 1 249 ? -11.125 15.727 -2.689 1 97.75 249 VAL A C 1
ATOM 1862 O O . VAL A 1 249 ? -11.586 15.938 -3.816 1 97.75 249 VAL A O 1
ATOM 1865 N N . VAL A 1 250 ? -10.531 16.656 -1.952 1 97.94 250 VAL A N 1
ATOM 1866 C CA . VAL A 1 250 ? -10.422 18.016 -2.461 1 97.94 250 VAL A CA 1
ATOM 1867 C C . VAL A 1 250 ? -9.367 18.078 -3.561 1 97.94 250 VAL A C 1
ATOM 1869 O O . VAL A 1 250 ? -8.25 17.594 -3.387 1 97.94 250 VAL A O 1
ATOM 1872 N N . PRO A 1 251 ? -9.734 18.641 -4.699 1 95.62 251 PRO A N 1
ATOM 1873 C CA . PRO A 1 251 ? -8.727 18.75 -5.758 1 95.62 251 PRO A CA 1
ATOM 1874 C C . PRO A 1 251 ? -7.559 19.656 -5.379 1 95.62 251 PRO A C 1
ATOM 1876 O O . PRO A 1 251 ? -7.738 20.609 -4.621 1 95.62 251 PRO A O 1
ATOM 1879 N N . ALA A 1 252 ? -6.422 19.375 -5.91 1 94.5 252 ALA A N 1
ATOM 1880 C CA . ALA A 1 252 ? -5.199 20.125 -5.637 1 94.5 252 ALA A CA 1
ATOM 1881 C C . ALA A 1 252 ? -4.375 20.312 -6.906 1 94.5 252 ALA A C 1
ATOM 1883 O O . ALA A 1 252 ? -4.551 19.578 -7.879 1 94.5 252 ALA A O 1
ATOM 1884 N N . PRO A 1 253 ? -3.498 21.25 -6.926 1 91.56 253 PRO A N 1
ATOM 1885 C CA . PRO A 1 253 ? -2.648 21.469 -8.102 1 91.56 253 PRO A CA 1
ATOM 1886 C C . PRO A 1 253 ? -1.622 20.344 -8.297 1 91.56 253 PRO A C 1
ATOM 1888 O O . PRO A 1 253 ? -1.21 19.703 -7.324 1 91.56 253 PRO A O 1
ATOM 1891 N N . SER A 1 254 ? -1.282 20.188 -9.523 1 86.44 254 SER A N 1
ATOM 1892 C CA . SER A 1 254 ? -0.211 19.25 -9.844 1 86.44 254 SER A CA 1
ATOM 1893 C C . SER A 1 254 ? 1.142 19.766 -9.375 1 86.44 254 SER A C 1
ATOM 1895 O O . SER A 1 254 ? 1.424 20.969 -9.484 1 86.44 254 SER A O 1
ATOM 1897 N N . VAL A 1 255 ? 1.893 18.875 -8.906 1 79.81 255 VAL A N 1
ATOM 1898 C CA . VAL A 1 255 ? 3.223 19.25 -8.453 1 79.81 255 VAL A CA 1
ATOM 1899 C C . VAL A 1 255 ? 4.285 18.578 -9.32 1 79.81 255 VAL A C 1
ATOM 1901 O O . VAL A 1 255 ? 5.461 18.531 -8.953 1 79.81 255 VAL A O 1
ATOM 1904 N N . VAL A 1 256 ? 3.787 17.984 -10.375 1 73.12 256 VAL A N 1
ATOM 1905 C CA . VAL A 1 256 ? 4.707 17.328 -11.297 1 73.12 256 VAL A CA 1
ATOM 1906 C C . VAL A 1 256 ? 5.777 18.312 -11.758 1 73.12 256 VAL A C 1
ATOM 1908 O O . VAL A 1 256 ? 5.473 19.438 -12.125 1 73.12 256 VAL A O 1
ATOM 1911 N N . GLY A 1 257 ? 6.996 17.875 -11.672 1 68.62 257 GLY A N 1
ATOM 1912 C CA . GLY A 1 257 ? 8.102 18.703 -12.133 1 68.62 257 GLY A CA 1
ATOM 1913 C C . GLY A 1 257 ? 8.68 19.578 -11.047 1 68.62 257 GLY A C 1
ATOM 1914 O O . GLY A 1 257 ? 9.711 20.219 -11.234 1 68.62 257 GLY A O 1
ATOM 1915 N N . LEU A 1 258 ? 8.055 19.641 -9.898 1 72.38 258 LEU A N 1
ATOM 1916 C CA . LEU A 1 258 ? 8.547 20.438 -8.773 1 72.38 258 LEU A CA 1
ATOM 1917 C C . LEU A 1 258 ? 9.352 19.562 -7.809 1 72.38 258 LEU A C 1
ATOM 1919 O O . LEU A 1 258 ? 9.047 18.375 -7.641 1 72.38 258 LEU A O 1
ATOM 1923 N N . SER A 1 259 ? 10.359 20.125 -7.277 1 70.88 259 SER A N 1
ATOM 1924 C CA . SER A 1 259 ? 11.133 19.406 -6.273 1 70.88 259 SER A CA 1
ATOM 1925 C C . SER A 1 259 ? 10.383 19.344 -4.945 1 70.88 259 SER A C 1
ATOM 1927 O O . SER A 1 259 ? 9.961 20.359 -4.41 1 70.88 259 SER A O 1
ATOM 1929 N N . PRO A 1 260 ? 10.258 18.156 -4.383 1 69.25 260 PRO A N 1
ATOM 1930 C CA . PRO A 1 260 ? 9.578 18.031 -3.09 1 69.25 260 PRO A CA 1
ATOM 1931 C C . PRO A 1 260 ? 10.422 18.562 -1.93 1 69.25 260 PRO A C 1
ATOM 1933 O O . PRO A 1 260 ? 9.961 18.562 -0.783 1 69.25 260 PRO A O 1
ATOM 1936 N N . TYR A 1 261 ? 11.539 19.094 -2.191 1 68.5 261 TYR A N 1
ATOM 1937 C CA . TYR A 1 261 ? 12.43 19.547 -1.131 1 68.5 261 TYR A CA 1
ATOM 1938 C C . TYR A 1 261 ? 12.664 21.062 -1.224 1 68.5 261 TYR A C 1
ATOM 1940 O O . TYR A 1 261 ? 13.477 21.609 -0.485 1 68.5 261 TYR A O 1
ATOM 1948 N N . SER A 1 262 ? 11.961 21.672 -2.168 1 70.25 262 SER A N 1
ATOM 1949 C CA . SER A 1 262 ? 12.086 23.109 -2.34 1 70.25 262 SER A CA 1
ATOM 1950 C C . SER A 1 262 ? 10.844 23.844 -1.835 1 70.25 262 SER A C 1
ATOM 1952 O O . SER A 1 262 ? 9.719 23.469 -2.178 1 70.25 262 SER A O 1
ATOM 1954 N N . PHE A 1 263 ? 11.117 24.859 -1.047 1 72.5 263 PHE A N 1
ATOM 1955 C CA . PHE A 1 263 ? 10.023 25.672 -0.518 1 72.5 263 PHE A CA 1
ATOM 1956 C C . PHE A 1 263 ? 9.75 26.859 -1.427 1 72.5 263 PHE A C 1
ATOM 1958 O O . PHE A 1 263 ? 8.898 27.688 -1.123 1 72.5 263 PHE A O 1
ATOM 1965 N N . ALA A 1 264 ? 10.344 26.906 -2.537 1 73.69 264 ALA A N 1
ATOM 1966 C CA . ALA A 1 264 ? 10.32 28.078 -3.406 1 73.69 264 ALA A CA 1
ATOM 1967 C C . ALA A 1 264 ? 8.922 28.312 -3.963 1 73.69 264 ALA A C 1
ATOM 1969 O O . ALA A 1 264 ? 8.555 29.453 -4.262 1 73.69 264 ALA A O 1
ATOM 1970 N N . HIS A 1 265 ? 8.148 27.359 -3.895 1 81.06 265 HIS A N 1
ATOM 1971 C CA . HIS A 1 265 ? 6.855 27.484 -4.551 1 81.06 265 HIS A CA 1
ATOM 1972 C C . HIS A 1 265 ? 5.715 27.469 -3.539 1 81.06 265 HIS A C 1
ATOM 1974 O O . HIS A 1 265 ? 4.547 27.344 -3.914 1 81.06 265 HIS A O 1
ATOM 1980 N N . ALA A 1 266 ? 6.023 27.641 -2.33 1 86.94 266 ALA A N 1
ATOM 1981 C CA . ALA A 1 266 ? 5.016 27.484 -1.28 1 86.94 266 ALA A CA 1
ATOM 1982 C C . ALA A 1 266 ? 3.877 28.484 -1.463 1 86.94 266 ALA A C 1
ATOM 1984 O O . ALA A 1 266 ? 2.705 28.094 -1.473 1 86.94 266 ALA A O 1
ATOM 1985 N N . GLY A 1 267 ? 4.219 29.766 -1.623 1 89.06 267 GLY A N 1
ATOM 1986 C CA . GLY A 1 267 ? 3.195 30.781 -1.785 1 89.06 267 GLY A CA 1
ATOM 1987 C C . GLY A 1 267 ? 2.301 30.547 -2.986 1 89.06 267 GLY A C 1
ATOM 1988 O O . GLY A 1 267 ? 1.075 30.625 -2.877 1 89.06 267 GLY A O 1
ATOM 1989 N N . ALA A 1 268 ? 2.879 30.266 -4.102 1 89.12 268 ALA A N 1
ATOM 1990 C CA . ALA A 1 268 ? 2.131 30.031 -5.332 1 89.12 268 ALA A CA 1
ATOM 1991 C C . ALA A 1 268 ? 1.236 28.797 -5.195 1 89.12 268 ALA A C 1
ATOM 1993 O O . ALA A 1 268 ? 0.101 28.797 -5.676 1 89.12 268 ALA A O 1
ATOM 1994 N N . LEU A 1 269 ? 1.706 27.812 -4.582 1 92 269 LEU A N 1
ATOM 1995 C CA . LEU A 1 269 ? 0.949 26.578 -4.395 1 92 269 LEU A CA 1
ATOM 1996 C C . LEU A 1 269 ? -0.231 26.797 -3.457 1 92 269 LEU A C 1
ATOM 1998 O O . LEU A 1 269 ? -1.312 26.25 -3.666 1 92 269 LEU A O 1
ATOM 2002 N N . ILE A 1 270 ? -0.003 27.594 -2.408 1 94.94 270 ILE A N 1
ATOM 2003 C CA . ILE A 1 270 ? -1.072 27.938 -1.475 1 94.94 270 ILE A CA 1
ATOM 2004 C C . ILE A 1 270 ? -2.197 28.656 -2.215 1 94.94 270 ILE A C 1
ATOM 2006 O O . ILE A 1 270 ? -3.367 28.281 -2.088 1 94.94 270 ILE A O 1
ATOM 2010 N N . ASP A 1 271 ? -1.832 29.625 -3.004 1 94.56 271 ASP A N 1
ATOM 2011 C CA . ASP A 1 271 ? -2.824 30.406 -3.74 1 94.56 271 ASP A CA 1
ATOM 2012 C C . ASP A 1 271 ? -3.57 29.531 -4.746 1 94.56 271 ASP A C 1
ATOM 2014 O O . ASP A 1 271 ? -4.797 29.609 -4.852 1 94.56 271 ASP A O 1
ATOM 2018 N N . ALA A 1 272 ? -2.871 28.719 -5.441 1 93.88 272 ALA A N 1
ATOM 2019 C CA . ALA A 1 272 ? -3.467 27.844 -6.441 1 93.88 272 ALA A CA 1
ATOM 2020 C C . ALA A 1 272 ? -4.438 26.859 -5.801 1 93.88 272 ALA A C 1
ATOM 2022 O O . ALA A 1 272 ? -5.523 26.609 -6.328 1 93.88 272 ALA A O 1
ATOM 2023 N N . SER A 1 273 ? -4.031 26.266 -4.719 1 96.69 273 SER A N 1
ATOM 2024 C CA . SER A 1 273 ? -4.875 25.297 -4.047 1 96.69 273 SER A CA 1
ATOM 2025 C C . SER A 1 273 ? -6.121 25.938 -3.457 1 96.69 273 SER A C 1
ATOM 2027 O O . SER A 1 273 ? -7.199 25.344 -3.451 1 96.69 273 SER A O 1
ATOM 2029 N N . TRP A 1 274 ? -5.934 27.141 -2.902 1 96.88 274 TRP A N 1
ATOM 2030 C CA . TRP A 1 274 ? -7.074 27.906 -2.412 1 96.88 274 TRP A CA 1
ATOM 2031 C C . TRP A 1 274 ? -8.094 28.141 -3.523 1 96.88 274 TRP A C 1
ATOM 2033 O O . TRP A 1 274 ? -9.289 27.891 -3.338 1 96.88 274 TRP A O 1
ATOM 2043 N N . GLU A 1 275 ? -7.645 28.547 -4.672 1 96.44 275 GLU A N 1
ATOM 2044 C CA . GLU A 1 275 ? -8.516 28.828 -5.805 1 96.44 275 GLU A CA 1
ATOM 2045 C C . GLU A 1 275 ? -9.227 27.578 -6.289 1 96.44 275 GLU A C 1
ATOM 2047 O O . GLU A 1 275 ? -10.438 27.594 -6.547 1 96.44 275 GLU A O 1
ATOM 2052 N N . VAL A 1 276 ? -8.508 26.531 -6.422 1 95.81 276 VAL A N 1
ATOM 2053 C CA . VAL A 1 276 ? -9.047 25.266 -6.922 1 95.81 276 VAL A CA 1
ATOM 2054 C C . VAL A 1 276 ? -10.141 24.766 -5.984 1 95.81 276 VAL A C 1
ATOM 2056 O O . VAL A 1 276 ? -11.227 24.375 -6.43 1 95.81 276 VAL A O 1
ATOM 2059 N N . ALA A 1 277 ? -9.859 24.797 -4.719 1 97.31 277 ALA A N 1
ATOM 2060 C CA . ALA A 1 277 ? -10.812 24.297 -3.73 1 97.31 277 ALA A CA 1
ATOM 2061 C C . ALA A 1 277 ? -12.062 25.172 -3.684 1 97.31 277 ALA A C 1
ATOM 2063 O O . ALA A 1 277 ? -13.18 24.656 -3.561 1 97.31 277 ALA A O 1
ATOM 2064 N N . LYS A 1 278 ? -11.867 26.469 -3.75 1 96.81 278 LYS A N 1
ATOM 2065 C CA . LYS A 1 278 ? -12.992 27.406 -3.723 1 96.81 278 LYS A CA 1
ATOM 2066 C C . LYS A 1 278 ? -13.938 27.156 -4.895 1 96.81 278 LYS A C 1
ATOM 2068 O O . LYS A 1 278 ? -15.156 27.203 -4.73 1 96.81 278 LYS A O 1
ATOM 2073 N N . ARG A 1 279 ? -13.375 26.875 -6.02 1 96.06 279 ARG A N 1
ATOM 2074 C CA . ARG A 1 279 ? -14.164 26.625 -7.219 1 96.06 279 ARG A CA 1
ATOM 2075 C C . ARG A 1 279 ? -14.859 25.266 -7.141 1 96.06 279 ARG A C 1
ATOM 2077 O O . ARG A 1 279 ? -15.969 25.109 -7.641 1 96.06 279 ARG A O 1
ATOM 2084 N N . TRP A 1 280 ? -14.266 24.312 -6.543 1 96.75 280 TRP A N 1
ATOM 2085 C CA . TRP A 1 280 ? -14.711 22.922 -6.512 1 96.75 280 TRP A CA 1
ATOM 2086 C C . TRP A 1 280 ? -15.844 22.75 -5.508 1 96.75 280 TRP A C 1
ATOM 2088 O O . TRP A 1 280 ? -16.797 22 -5.77 1 96.75 280 TRP A O 1
ATOM 2098 N N . TYR A 1 281 ? -15.852 23.406 -4.383 1 97.31 281 TYR A N 1
ATOM 2099 C CA . TYR A 1 281 ? -16.656 23.062 -3.221 1 97.31 281 TYR A CA 1
ATOM 2100 C C . TYR A 1 281 ? -18.156 23.125 -3.557 1 97.31 281 TYR A C 1
ATOM 2102 O O . TYR A 1 281 ? -18.906 22.219 -3.219 1 97.31 281 TYR A O 1
ATOM 2110 N N . PRO A 1 282 ? -18.625 24.156 -4.312 1 96.69 282 PRO A N 1
ATOM 2111 C CA . PRO A 1 282 ? -20.062 24.281 -4.574 1 96.69 282 PRO A CA 1
ATOM 2112 C C . PRO A 1 282 ? -20.609 23.125 -5.402 1 96.69 282 PRO A C 1
ATOM 2114 O O . PRO A 1 282 ? -21.812 22.859 -5.367 1 96.69 282 PRO A O 1
ATOM 2117 N N . THR A 1 283 ? -19.766 22.406 -6.102 1 96.44 283 THR A N 1
ATOM 2118 C CA . THR A 1 283 ? -20.234 21.312 -6.965 1 96.44 283 THR A CA 1
ATOM 2119 C C . THR A 1 283 ? -19.641 19.984 -6.527 1 96.44 283 THR A C 1
ATOM 2121 O O . THR A 1 283 ? -19.625 19.016 -7.297 1 96.44 283 THR A O 1
ATOM 2124 N N . ALA A 1 284 ? -19.156 19.953 -5.344 1 96.62 284 ALA A N 1
ATOM 2125 C CA . ALA A 1 284 ? -18.453 18.766 -4.848 1 96.62 284 ALA A CA 1
ATOM 2126 C C . ALA A 1 284 ? -19.391 17.562 -4.793 1 96.62 284 ALA A C 1
ATOM 2128 O O . ALA A 1 284 ? -20.531 17.672 -4.363 1 96.62 284 ALA A O 1
ATOM 2129 N N . LYS A 1 285 ? -18.906 16.453 -5.285 1 96.5 285 LYS A N 1
ATOM 2130 C CA . LYS A 1 285 ? -19.594 15.164 -5.184 1 96.5 285 LYS A CA 1
ATOM 2131 C C . LYS A 1 285 ? -18.766 14.156 -4.395 1 96.5 285 LYS A C 1
ATOM 2133 O O . LYS A 1 285 ? -17.547 14.117 -4.523 1 96.5 285 LYS A O 1
ATOM 2138 N N . PRO A 1 286 ? -19.438 13.367 -3.643 1 97.56 286 PRO A N 1
ATOM 2139 C CA . PRO A 1 286 ? -18.688 12.367 -2.873 1 97.56 286 PRO A CA 1
ATOM 2140 C C . PRO A 1 286 ? -18.047 11.305 -3.758 1 97.56 286 PRO A C 1
ATOM 2142 O O . PRO A 1 286 ? -18.484 11.086 -4.891 1 97.56 286 PRO A O 1
ATOM 2145 N N . VAL A 1 287 ? -16.969 10.711 -3.256 1 97.31 287 VAL A N 1
ATOM 2146 C CA . VAL A 1 287 ? -16.312 9.609 -3.939 1 97.31 287 VAL A CA 1
ATOM 2147 C C . VAL A 1 287 ? -17.297 8.461 -4.141 1 97.31 287 VAL A C 1
ATOM 2149 O O . VAL A 1 287 ? -17.938 8.016 -3.191 1 97.31 287 VAL A O 1
ATOM 2152 N N . PRO A 1 288 ? -17.5 8.016 -5.348 1 95.31 288 PRO A N 1
ATOM 2153 C CA . PRO A 1 288 ? -18.438 6.926 -5.609 1 95.31 288 PRO A CA 1
ATOM 2154 C C . PRO A 1 288 ? -17.906 5.566 -5.16 1 95.31 288 PRO A C 1
ATOM 2156 O O . PRO A 1 288 ? -16.703 5.422 -4.918 1 95.31 288 PRO A O 1
ATOM 2159 N N . SER A 1 289 ? -18.828 4.602 -5.074 1 92 289 SER A N 1
ATOM 2160 C CA . SER A 1 289 ? -18.422 3.223 -4.824 1 92 289 SER A CA 1
ATOM 2161 C C . SER A 1 289 ? -17.703 2.629 -6.035 1 92 289 SER A C 1
ATOM 2163 O O . SER A 1 289 ? -17.922 3.066 -7.164 1 92 289 SER A O 1
ATOM 2165 N N . GLY A 1 290 ? -16.797 1.653 -5.797 1 89.56 290 GLY A N 1
ATOM 2166 C CA . GLY A 1 290 ? -16.062 1.023 -6.883 1 89.56 290 GLY A CA 1
ATOM 2167 C C . GLY A 1 290 ? -14.656 1.553 -7.035 1 89.56 290 GLY A C 1
ATOM 2168 O O . GLY A 1 290 ? -14.18 2.332 -6.207 1 89.56 290 GLY A O 1
ATOM 2169 N N . PRO A 1 291 ? -14 1.15 -8.07 1 89.06 291 PRO A N 1
ATOM 2170 C CA . PRO A 1 291 ? -12.609 1.564 -8.281 1 89.06 291 PRO A CA 1
ATOM 2171 C C . PRO A 1 291 ? -12.484 3.045 -8.633 1 89.06 291 PRO A C 1
ATOM 2173 O O . PRO A 1 291 ? -13.273 3.562 -9.438 1 89.06 291 PRO A O 1
ATOM 2176 N N . VAL A 1 292 ? -11.578 3.756 -8.031 1 91.31 292 VAL A N 1
ATOM 2177 C CA . VAL A 1 292 ? -11.352 5.18 -8.242 1 91.31 292 VAL A CA 1
ATOM 2178 C C . VAL A 1 292 ? -9.859 5.449 -8.391 1 91.31 292 VAL A C 1
ATOM 2180 O O . VAL A 1 292 ? -9.031 4.625 -7.992 1 91.31 292 VAL A O 1
ATOM 2183 N N . ASP A 1 293 ? -9.516 6.543 -8.984 1 87.38 293 ASP A N 1
ATOM 2184 C CA . ASP A 1 293 ? -8.133 7 -8.992 1 87.38 293 ASP A CA 1
ATOM 2185 C C . ASP A 1 293 ? -7.793 7.746 -7.703 1 87.38 293 ASP A C 1
ATOM 2187 O O . ASP A 1 293 ? -8.602 7.785 -6.77 1 87.38 293 ASP A O 1
ATOM 2191 N N . ILE A 1 294 ? -6.605 8.25 -7.625 1 88.62 294 ILE A N 1
ATOM 2192 C CA . ILE A 1 294 ? -6.102 8.828 -6.387 1 88.62 294 ILE A CA 1
ATOM 2193 C C . ILE A 1 294 ? -6.875 10.109 -6.062 1 88.62 294 ILE A C 1
ATOM 2195 O O . ILE A 1 294 ? -6.898 10.555 -4.914 1 88.62 294 ILE A O 1
ATOM 2199 N N . GLY A 1 295 ? -7.539 10.766 -7.07 1 90.5 295 GLY A N 1
ATOM 2200 C CA . GLY A 1 295 ? -8.352 11.945 -6.852 1 90.5 295 GLY A CA 1
ATOM 2201 C C . GLY A 1 295 ? -9.789 11.633 -6.488 1 90.5 295 GLY A C 1
ATOM 2202 O O . GLY A 1 295 ? -10.594 12.539 -6.273 1 90.5 295 GLY A O 1
ATOM 2203 N N . GLY A 1 296 ? -10.117 10.352 -6.422 1 91.81 296 GLY A N 1
ATOM 2204 C CA . GLY A 1 296 ? -11.469 9.945 -6.066 1 91.81 296 GLY A CA 1
ATOM 2205 C C . GLY A 1 296 ? -12.398 9.883 -7.262 1 91.81 296 GLY A C 1
ATOM 2206 O O . GLY A 1 296 ? -13.617 9.742 -7.098 1 91.81 296 GLY A O 1
ATOM 2207 N N . ASN A 1 297 ? -11.859 9.984 -8.414 1 90.44 297 ASN A N 1
ATOM 2208 C CA . ASN A 1 297 ? -12.68 9.891 -9.617 1 90.44 297 ASN A CA 1
ATOM 2209 C C . ASN A 1 297 ? -12.836 8.445 -10.086 1 90.44 297 ASN A C 1
ATOM 2211 O O . ASN A 1 297 ? -11.891 7.66 -10.008 1 90.44 297 ASN A O 1
ATOM 2215 N N . PRO A 1 298 ? -14.07 8.102 -10.539 1 88.69 298 PRO A N 1
ATOM 2216 C CA . PRO A 1 298 ? -14.289 6.727 -10.984 1 88.69 298 PRO A CA 1
ATOM 2217 C C . PRO A 1 298 ? -13.367 6.324 -12.133 1 88.69 298 PRO A C 1
ATOM 2219 O O . PRO A 1 298 ? -13.078 7.141 -13.008 1 88.69 298 PRO A O 1
ATOM 2222 N N . SER A 1 299 ? -12.82 5.164 -11.961 1 78.81 299 SER A N 1
ATOM 2223 C CA . SER A 1 299 ? -11.984 4.629 -13.023 1 78.81 299 SER A CA 1
ATOM 2224 C C . SER A 1 299 ? -12.82 4.152 -14.203 1 78.81 299 SER A C 1
ATOM 2226 O O . SER A 1 299 ? -13.914 3.613 -14.016 1 78.81 299 SER A O 1
ATOM 2228 N N . THR A 1 300 ? -13.078 4.926 -15.219 1 61.75 300 THR A N 1
ATOM 2229 C CA . THR A 1 300 ? -13.969 4.633 -16.344 1 61.75 300 THR A CA 1
ATOM 2230 C C . THR A 1 300 ? -13.93 3.146 -16.688 1 61.75 300 THR A C 1
ATOM 2232 O O . THR A 1 300 ? -14.945 2.566 -17.078 1 61.75 300 THR A O 1
ATOM 2235 N N . SER A 1 301 ? -12.789 2.529 -17.203 1 52.97 301 SER A N 1
ATOM 2236 C CA . SER A 1 301 ? -12.914 1.278 -17.953 1 52.97 301 SER A CA 1
ATOM 2237 C C . SER A 1 301 ? -12.906 0.076 -17.016 1 52.97 301 SER A C 1
ATOM 2239 O O . SER A 1 301 ? -12.227 0.09 -15.984 1 52.97 301 SER A O 1
ATOM 2241 N N . GLY A 1 302 ? -14.141 -0.607 -16.812 1 50.56 302 GLY A N 1
ATOM 2242 C CA . GLY A 1 302 ? -14.281 -1.919 -16.203 1 50.56 302 GLY A CA 1
ATOM 2243 C C . GLY A 1 302 ? -12.992 -2.711 -16.172 1 50.56 302 GLY A C 1
ATOM 2244 O O . GLY A 1 302 ? -12.961 -3.855 -15.719 1 50.56 302 GLY A O 1
ATOM 2245 N N . ARG A 1 303 ? -11.938 -2.059 -16.781 1 53.59 303 ARG A N 1
ATOM 2246 C CA . ARG A 1 303 ? -10.695 -2.807 -16.922 1 53.59 303 ARG A CA 1
ATOM 2247 C C . ARG A 1 303 ? -9.523 -2.035 -16.328 1 53.59 303 ARG A C 1
ATOM 2249 O O . ARG A 1 303 ? -8.547 -1.744 -17.031 1 53.59 303 ARG A O 1
ATOM 2256 N N . PHE A 1 304 ? -9.633 -1.593 -15.164 1 51.28 304 PHE A N 1
ATOM 2257 C CA . PHE A 1 304 ? -8.539 -0.864 -14.531 1 51.28 304 PHE A CA 1
ATOM 2258 C C . PHE A 1 304 ? -7.266 -1.701 -14.516 1 51.28 304 PHE A C 1
ATOM 2260 O O . PHE A 1 304 ? -7.266 -2.832 -14.023 1 51.28 304 PHE A O 1
ATOM 2267 N N . GLY A 1 305 ? -6.238 -1.173 -15.172 1 66.06 305 GLY A N 1
ATOM 2268 C CA . GLY A 1 305 ? -4.914 -1.77 -15.164 1 66.06 305 GLY A CA 1
ATOM 2269 C C . GLY A 1 305 ? -4.742 -2.859 -16.203 1 66.06 305 GLY A C 1
ATOM 2270 O O . GLY A 1 305 ? -3.641 -3.383 -16.391 1 66.06 305 GLY A O 1
ATOM 2271 N N . VAL A 1 306 ? -5.852 -3.186 -16.859 1 67.94 306 VAL A N 1
ATOM 2272 C CA . VAL A 1 306 ? -5.762 -4.297 -17.797 1 67.94 306 VAL A CA 1
ATOM 2273 C C . VAL A 1 306 ? -5.168 -3.814 -19.125 1 67.94 306 VAL A C 1
ATOM 2275 O O . VAL A 1 306 ? -5.613 -2.809 -19.672 1 67.94 306 VAL A O 1
ATOM 2278 N N . THR A 1 307 ? -3.977 -4.371 -19.406 1 66.38 307 THR A N 1
ATOM 2279 C CA . THR A 1 307 ? -3.348 -3.971 -20.656 1 66.38 307 THR A CA 1
ATOM 2280 C C . THR A 1 307 ? -3.926 -4.762 -21.828 1 66.38 307 THR A C 1
ATOM 2282 O O . THR A 1 307 ? -4.32 -5.918 -21.672 1 66.38 307 THR A O 1
ATOM 2285 N N . GLU A 1 308 ? -4.375 -4.035 -22.844 1 54.12 308 GLU A N 1
ATOM 2286 C CA . GLU A 1 308 ? -4.652 -4.742 -24.094 1 54.12 308 GLU A CA 1
ATOM 2287 C C . GLU A 1 308 ? -3.436 -5.531 -24.562 1 54.12 308 GLU A C 1
ATOM 2289 O O . GLU A 1 308 ? -2.316 -5.281 -24.109 1 54.12 308 GLU A O 1
ATOM 2294 N N . SER A 1 309 ? -3.479 -6.578 -25.406 1 50.84 309 SER A N 1
ATOM 2295 C CA . SER A 1 309 ? -2.494 -7.504 -25.953 1 50.84 309 SER A CA 1
ATOM 2296 C C . SER A 1 309 ? -1.15 -6.82 -26.172 1 50.84 309 SER A C 1
ATOM 2298 O O . SER A 1 309 ? -1.095 -5.707 -26.703 1 50.84 309 SER A O 1
ATOM 2300 N N . ALA A 1 310 ? -0.107 -7.266 -25.281 1 48.31 310 ALA A N 1
ATOM 2301 C CA . ALA A 1 310 ? 1.224 -6.844 -25.703 1 48.31 310 ALA A CA 1
ATOM 2302 C C . ALA A 1 310 ? 1.379 -6.973 -27.219 1 48.31 310 ALA A C 1
ATOM 2304 O O . ALA A 1 310 ? 1.076 -8.023 -27.797 1 48.31 310 ALA A O 1
ATOM 2305 N N . PRO A 1 311 ? 1.67 -5.871 -27.875 1 41.44 311 PRO A N 1
ATOM 2306 C CA . PRO A 1 311 ? 1.838 -6.055 -29.328 1 41.44 311 PRO A CA 1
ATOM 2307 C C . PRO A 1 311 ? 2.793 -7.195 -29.672 1 41.44 311 PRO A C 1
ATOM 2309 O O . PRO A 1 311 ? 3.67 -7.531 -28.875 1 41.44 311 PRO A O 1
ATOM 2312 N N . ASN A 1 312 ? 2.516 -8.172 -30.641 1 31.95 312 ASN A N 1
ATOM 2313 C CA . ASN A 1 312 ? 3.408 -9.148 -31.25 1 31.95 312 ASN A CA 1
ATOM 2314 C C . ASN A 1 312 ? 4.805 -8.57 -31.469 1 31.95 312 ASN A C 1
ATOM 2316 O O . ASN A 1 312 ? 4.953 -7.527 -32.125 1 31.95 312 ASN A O 1
ATOM 2320 N N . ALA A 1 313 ? 5.688 -8.805 -30.469 1 33.28 313 ALA A N 1
ATOM 2321 C CA . ALA A 1 313 ? 6.984 -8.461 -31.031 1 33.28 313 ALA A CA 1
ATOM 2322 C C . ALA A 1 313 ? 7.086 -8.914 -32.5 1 33.28 313 ALA A C 1
ATOM 2324 O O . ALA A 1 313 ? 6.887 -10.094 -32.781 1 33.28 313 ALA A O 1
ATOM 2325 N N . LYS A 1 314 ? 7.066 -7.949 -33.438 1 26.08 314 LYS A N 1
ATOM 2326 C CA . LYS A 1 314 ? 7.527 -8.258 -34.781 1 26.08 314 LYS A CA 1
ATOM 2327 C C . LYS A 1 314 ? 8.953 -8.805 -34.75 1 26.08 314 LYS A C 1
ATOM 2329 O O . LYS A 1 314 ? 9.828 -8.242 -34.094 1 26.08 314 LYS A O 1
ATOM 2334 N N . MET B 1 1 ? -19.844 -22.109 -8.492 1 91.25 1 MET B N 1
ATOM 2335 C CA . MET B 1 1 ? -19.156 -20.953 -7.906 1 91.25 1 MET B CA 1
ATOM 2336 C C . MET B 1 1 ? -17.766 -20.781 -8.516 1 91.25 1 MET B C 1
ATOM 2338 O O . MET B 1 1 ? -16.984 -21.719 -8.578 1 91.25 1 MET B O 1
ATOM 2342 N N . ARG B 1 2 ? -17.516 -19.656 -9.125 1 97.69 2 ARG B N 1
ATOM 2343 C CA . ARG B 1 2 ? -16.219 -19.406 -9.727 1 97.69 2 ARG B CA 1
ATOM 2344 C C . ARG B 1 2 ? -15.156 -19.156 -8.664 1 97.69 2 ARG B C 1
ATOM 2346 O O . ARG B 1 2 ? -15.305 -18.25 -7.84 1 97.69 2 ARG B O 1
ATOM 2353 N N . THR B 1 3 ? -14.094 -20 -8.672 1 98.69 3 THR B N 1
ATOM 2354 C CA . THR B 1 3 ? -13.055 -19.969 -7.641 1 98.69 3 THR B CA 1
ATOM 2355 C C . THR B 1 3 ? -11.75 -19.406 -8.203 1 98.69 3 THR B C 1
ATOM 2357 O O . THR B 1 3 ? -11.289 -19.844 -9.258 1 98.69 3 THR B O 1
ATOM 2360 N N . ALA B 1 4 ? -11.242 -18.406 -7.492 1 98.88 4 ALA B N 1
ATOM 2361 C CA . ALA B 1 4 ? -9.953 -17.844 -7.879 1 98.88 4 ALA B CA 1
ATOM 2362 C C . ALA B 1 4 ? -8.883 -18.156 -6.832 1 98.88 4 ALA B C 1
ATOM 2364 O O . ALA B 1 4 ? -9.172 -18.172 -5.633 1 98.88 4 ALA B O 1
ATOM 2365 N N . TRP B 1 5 ? -7.695 -18.469 -7.293 1 98.88 5 TRP B N 1
ATOM 2366 C CA . TRP B 1 5 ? -6.508 -18.469 -6.445 1 98.88 5 TRP B CA 1
ATOM 2367 C C . TRP B 1 5 ? -5.672 -17.203 -6.688 1 98.88 5 TRP B C 1
ATOM 2369 O O . TRP B 1 5 ? -5.355 -16.875 -7.832 1 98.88 5 TRP B O 1
ATOM 2379 N N . VAL B 1 6 ? -5.453 -16.484 -5.664 1 98.81 6 VAL B N 1
ATOM 2380 C CA . VAL B 1 6 ? -4.586 -15.305 -5.703 1 98.81 6 VAL B CA 1
ATOM 2381 C C . VAL B 1 6 ? -3.232 -15.641 -5.082 1 98.81 6 VAL B C 1
ATOM 2383 O O . VAL B 1 6 ? -3.16 -16.062 -3.922 1 98.81 6 VAL B O 1
ATOM 2386 N N . LEU B 1 7 ? -2.197 -15.484 -5.855 1 98.44 7 LEU B N 1
ATOM 2387 C CA . LEU B 1 7 ? -0.852 -15.875 -5.449 1 98.44 7 LEU B CA 1
ATOM 2388 C C . LEU B 1 7 ? 0.065 -14.664 -5.359 1 98.44 7 LEU B C 1
ATOM 2390 O O . LEU B 1 7 ? 0.671 -14.266 -6.359 1 98.44 7 LEU B O 1
ATOM 2394 N N . PRO B 1 8 ? 0.23 -14.094 -4.145 1 97.44 8 PRO B N 1
ATOM 2395 C CA . PRO B 1 8 ? 1.121 -12.945 -3.955 1 97.44 8 PRO B CA 1
ATOM 2396 C C . PRO B 1 8 ? 2.594 -13.305 -4.133 1 97.44 8 PRO B C 1
ATOM 2398 O O . PRO B 1 8 ? 2.939 -14.492 -4.215 1 97.44 8 PRO B O 1
ATOM 2401 N N . GLY B 1 9 ? 3.398 -12.289 -4.176 1 93.06 9 GLY B N 1
ATOM 2402 C CA . GLY B 1 9 ? 4.832 -12.469 -4.336 1 93.06 9 GLY B CA 1
ATOM 2403 C C . GLY B 1 9 ? 5.535 -12.852 -3.049 1 93.06 9 GLY B C 1
ATOM 2404 O O . GLY B 1 9 ? 4.941 -12.789 -1.969 1 93.06 9 GLY B O 1
ATOM 2405 N N . GLY B 1 10 ? 6.777 -13.328 -3.223 1 89.38 10 GLY B N 1
ATOM 2406 C CA . GLY B 1 10 ? 7.535 -13.75 -2.057 1 89.38 10 GLY B CA 1
ATOM 2407 C C . GLY B 1 10 ? 8.945 -14.188 -2.391 1 89.38 10 GLY B C 1
ATOM 2408 O O . GLY B 1 10 ? 9.586 -14.891 -1.605 1 89.38 10 GLY B O 1
ATOM 2409 N N . SER B 1 11 ? 9.414 -13.812 -3.48 1 82.31 11 SER B N 1
ATOM 2410 C CA . SER B 1 11 ? 10.734 -14.211 -3.945 1 82.31 11 SER B CA 1
ATOM 2411 C C . SER B 1 11 ? 10.914 -15.719 -3.881 1 82.31 11 SER B C 1
ATOM 2413 O O . SER B 1 11 ? 10.094 -16.469 -4.418 1 82.31 11 SER B O 1
ATOM 2415 N N . THR B 1 12 ? 11.992 -16.203 -3.199 1 77.62 12 THR B N 1
ATOM 2416 C CA . THR B 1 12 ? 12.258 -17.641 -3.172 1 77.62 12 THR B CA 1
ATOM 2417 C C . THR B 1 12 ? 11.234 -18.359 -2.305 1 77.62 12 THR B C 1
ATOM 2419 O O . THR B 1 12 ? 11.117 -19.594 -2.373 1 77.62 12 THR B O 1
ATOM 2422 N N . PHE B 1 13 ? 10.461 -17.641 -1.66 1 87.25 13 PHE B N 1
ATOM 2423 C CA . PHE B 1 13 ? 9.461 -18.25 -0.799 1 87.25 13 PHE B CA 1
ATOM 2424 C C . PHE B 1 13 ? 8.211 -18.625 -1.6 1 87.25 13 PHE B C 1
ATOM 2426 O O . PHE B 1 13 ? 7.254 -19.172 -1.049 1 87.25 13 PHE B O 1
ATOM 2433 N N . GLY B 1 14 ? 8.305 -18.406 -2.859 1 91.81 14 GLY B N 1
ATOM 2434 C CA . GLY B 1 14 ? 7.285 -18.953 -3.748 1 91.81 14 GLY B CA 1
ATOM 2435 C C . GLY B 1 14 ? 7.117 -20.453 -3.625 1 91.81 14 GLY B C 1
ATOM 2436 O O . GLY B 1 14 ? 6.078 -21 -3.992 1 91.81 14 GLY B O 1
ATOM 2437 N N . ALA B 1 15 ? 8.141 -21.094 -3.102 1 92.5 15 ALA B N 1
ATOM 2438 C CA . ALA B 1 15 ? 8.102 -22.547 -2.861 1 92.5 15 ALA B CA 1
ATOM 2439 C C . ALA B 1 15 ? 6.945 -22.906 -1.936 1 92.5 15 ALA B C 1
ATOM 2441 O O . ALA B 1 15 ? 6.355 -23.984 -2.068 1 92.5 15 ALA B O 1
ATOM 2442 N N . ILE B 1 16 ? 6.602 -22.094 -1.034 1 95.38 16 ILE B N 1
ATOM 2443 C CA . ILE B 1 16 ? 5.516 -22.312 -0.083 1 95.38 16 ILE B CA 1
ATOM 2444 C C . ILE B 1 16 ? 4.203 -22.531 -0.835 1 95.38 16 ILE B C 1
ATOM 2446 O O . ILE B 1 16 ? 3.408 -23.391 -0.469 1 95.38 16 ILE B O 1
ATOM 2450 N N . GLN B 1 17 ? 4 -21.812 -1.886 1 97.81 17 GLN B N 1
ATOM 2451 C CA . GLN B 1 17 ? 2.764 -21.906 -2.652 1 97.81 17 GLN B CA 1
ATOM 2452 C C . GLN B 1 17 ? 2.619 -23.266 -3.316 1 97.81 17 GLN B C 1
ATOM 2454 O O . GLN B 1 17 ? 1.504 -23.734 -3.547 1 97.81 17 GLN B O 1
ATOM 2459 N N . ALA B 1 18 ? 3.752 -23.922 -3.615 1 96.81 18 ALA B N 1
ATOM 2460 C CA . ALA B 1 18 ? 3.688 -25.281 -4.16 1 96.81 18 ALA B CA 1
ATOM 2461 C C . ALA B 1 18 ? 3.064 -26.25 -3.158 1 96.81 18 ALA B C 1
ATOM 2463 O O . ALA B 1 18 ? 2.305 -27.141 -3.539 1 96.81 18 ALA B O 1
ATOM 2464 N N . GLY B 1 19 ? 3.402 -26.078 -1.892 1 97.62 19 GLY B N 1
ATOM 2465 C CA . GLY B 1 19 ? 2.787 -26.891 -0.854 1 97.62 19 GLY B CA 1
ATOM 2466 C C . GLY B 1 19 ? 1.321 -26.578 -0.638 1 97.62 19 GLY B C 1
ATOM 2467 O O . GLY B 1 19 ? 0.501 -27.484 -0.474 1 97.62 19 GLY B O 1
ATOM 2468 N N . LEU B 1 20 ? 0.955 -25.328 -0.648 1 98.5 20 LEU B N 1
ATOM 2469 C CA . LEU B 1 20 ? -0.421 -24.891 -0.43 1 98.5 20 LEU B CA 1
ATOM 2470 C C . LEU B 1 20 ? -1.334 -25.406 -1.541 1 98.5 20 LEU B C 1
ATOM 2472 O O . LEU B 1 20 ? -2.422 -25.922 -1.271 1 98.5 20 LEU B O 1
ATOM 2476 N N . VAL B 1 21 ? -0.874 -25.25 -2.793 1 98.44 21 VAL B N 1
ATOM 2477 C CA . VAL B 1 21 ? -1.695 -25.656 -3.928 1 98.44 21 VAL B CA 1
ATOM 2478 C C . VAL B 1 21 ? -1.919 -27.172 -3.887 1 98.44 21 VAL B C 1
ATOM 2480 O O . VAL B 1 21 ? -3.004 -27.656 -4.223 1 98.44 21 VAL B O 1
ATOM 2483 N N . THR B 1 22 ? -0.892 -27.938 -3.512 1 98 22 THR B N 1
ATOM 2484 C CA . THR B 1 22 ? -1.017 -29.391 -3.398 1 98 22 THR B CA 1
ATOM 2485 C C . THR B 1 22 ? -2.117 -29.766 -2.41 1 98 22 THR B C 1
ATOM 2487 O O . THR B 1 22 ? -2.979 -30.594 -2.715 1 98 22 THR B O 1
ATOM 2490 N N . ALA B 1 23 ? -2.084 -29.141 -1.261 1 98.31 23 ALA B N 1
ATOM 2491 C CA . ALA B 1 23 ? -3.08 -29.422 -0.227 1 98.31 23 ALA B CA 1
ATOM 2492 C C . ALA B 1 23 ? -4.484 -29.078 -0.716 1 98.31 23 ALA B C 1
ATOM 2494 O O . ALA B 1 23 ? -5.438 -29.812 -0.443 1 98.31 23 ALA B O 1
ATOM 2495 N N . LEU B 1 24 ? -4.676 -27.969 -1.429 1 98.5 24 LEU B N 1
ATOM 2496 C CA . LEU B 1 24 ? -5.992 -27.562 -1.907 1 98.5 24 LEU B CA 1
ATOM 2497 C C . LEU B 1 24 ? -6.52 -28.531 -2.953 1 98.5 24 LEU B C 1
ATOM 2499 O O . LEU B 1 24 ? -7.699 -28.891 -2.938 1 98.5 24 LEU B O 1
ATOM 2503 N N . PHE B 1 25 ? -5.66 -28.938 -3.871 1 98.38 25 PHE B N 1
ATOM 2504 C CA . PHE B 1 25 ? -6.078 -29.953 -4.844 1 98.38 25 PHE B CA 1
ATOM 2505 C C . PHE B 1 25 ? -6.527 -31.219 -4.148 1 98.38 25 PHE B C 1
ATOM 2507 O O . PHE B 1 25 ? -7.531 -31.828 -4.531 1 98.38 25 PHE B O 1
ATOM 2514 N N . GLU B 1 26 ? -5.777 -31.656 -3.166 1 97.62 26 GLU B N 1
ATOM 2515 C CA . GLU B 1 26 ? -6.129 -32.875 -2.42 1 97.62 26 GLU B CA 1
ATOM 2516 C C . GLU B 1 26 ? -7.473 -32.719 -1.717 1 97.62 26 GLU B C 1
ATOM 2518 O O . GLU B 1 26 ? -8.195 -33.688 -1.52 1 97.62 26 GLU B O 1
ATOM 2523 N N . ALA B 1 27 ? -7.805 -31.531 -1.357 1 97.56 27 ALA B N 1
ATOM 2524 C CA . ALA B 1 27 ? -9.07 -31.234 -0.685 1 97.56 27 ALA B CA 1
ATOM 2525 C C . ALA B 1 27 ? -10.195 -31.062 -1.694 1 97.56 27 ALA B C 1
ATOM 2527 O O . ALA B 1 27 ? -11.344 -30.797 -1.315 1 97.56 27 ALA B O 1
ATOM 2528 N N . GLY B 1 28 ? -9.852 -31.078 -2.93 1 97.12 28 GLY B N 1
ATOM 2529 C CA . GLY B 1 28 ? -10.859 -30.969 -3.977 1 97.12 28 GLY B CA 1
ATOM 2530 C C . GLY B 1 28 ? -11.164 -29.531 -4.371 1 97.12 28 GLY B C 1
ATOM 2531 O O . GLY B 1 28 ? -12.203 -29.266 -4.973 1 97.12 28 GLY B O 1
ATOM 2532 N N . VAL B 1 29 ? -10.344 -28.625 -4.012 1 97.88 29 VAL B N 1
ATOM 2533 C CA . VAL B 1 29 ? -10.523 -27.219 -4.383 1 97.88 29 VAL B CA 1
ATOM 2534 C C . VAL B 1 29 ? -9.688 -26.906 -5.625 1 97.88 29 VAL B C 1
ATOM 2536 O O . VAL B 1 29 ? -8.461 -26.953 -5.582 1 97.88 29 VAL B O 1
ATOM 2539 N N . GLU B 1 30 ? -10.336 -26.641 -6.727 1 97.81 30 GLU B N 1
ATOM 2540 C CA . GLU B 1 30 ? -9.664 -26.297 -7.977 1 97.81 30 GLU B CA 1
ATOM 2541 C C . GLU B 1 30 ? -9.953 -24.859 -8.391 1 97.81 30 GLU B C 1
ATOM 2543 O O . GLU B 1 30 ? -11.07 -24.375 -8.203 1 97.81 30 GLU B O 1
ATOM 2548 N N . PRO B 1 31 ? -9.023 -24.219 -8.977 1 98.31 31 PRO B N 1
ATOM 2549 C CA . PRO B 1 31 ? -9.266 -22.844 -9.422 1 98.31 31 PRO B CA 1
ATOM 2550 C C . PRO B 1 31 ? -9.891 -22.781 -10.812 1 98.31 31 PRO B C 1
ATOM 2552 O O . PRO B 1 31 ? -9.594 -23.625 -11.664 1 98.31 31 PRO B O 1
ATOM 2555 N N . ASP B 1 32 ? -10.703 -21.766 -10.992 1 98.5 32 ASP B N 1
ATOM 2556 C CA . ASP B 1 32 ? -11.227 -21.406 -12.312 1 98.5 32 ASP B CA 1
ATOM 2557 C C . ASP B 1 32 ? -10.406 -20.281 -12.938 1 98.5 32 ASP B C 1
ATOM 2559 O O . ASP B 1 32 ? -10.445 -20.094 -14.156 1 98.5 32 ASP B O 1
ATOM 2563 N N . VAL B 1 33 ? -9.766 -19.547 -12.102 1 98.25 33 VAL B N 1
ATOM 2564 C CA . VAL B 1 33 ? -8.922 -18.422 -12.508 1 98.25 33 VAL B CA 1
ATOM 2565 C C . VAL B 1 33 ? -7.781 -18.25 -11.508 1 98.25 33 VAL B C 1
ATOM 2567 O O . VAL B 1 33 ? -7.938 -18.531 -10.32 1 98.25 33 VAL B O 1
ATOM 2570 N N . VAL B 1 34 ? -6.613 -17.859 -11.992 1 98.69 34 VAL B N 1
ATOM 2571 C CA . VAL B 1 34 ? -5.473 -17.609 -11.117 1 98.69 34 VAL B CA 1
ATOM 2572 C C . VAL B 1 34 ? -4.922 -16.203 -11.383 1 98.69 34 VAL B C 1
ATOM 2574 O O . VAL B 1 34 ? -4.883 -15.758 -12.531 1 98.69 34 VAL B O 1
ATOM 2577 N N . VAL B 1 35 ? -4.617 -15.484 -10.367 1 98.62 35 VAL B N 1
ATOM 2578 C CA . VAL B 1 35 ? -4.004 -14.156 -10.414 1 98.62 35 VAL B CA 1
ATOM 2579 C C . VAL B 1 35 ? -2.705 -14.156 -9.617 1 98.62 35 VAL B C 1
ATOM 2581 O O . VAL B 1 35 ? -2.684 -14.578 -8.453 1 98.62 35 VAL B O 1
ATOM 2584 N N . GLY B 1 36 ? -1.631 -13.711 -10.219 1 98.25 36 GLY B N 1
ATOM 2585 C CA . GLY B 1 36 ? -0.351 -13.844 -9.539 1 98.25 36 GLY B CA 1
ATOM 2586 C C . GLY B 1 36 ? 0.486 -12.578 -9.602 1 98.25 36 GLY B C 1
ATOM 2587 O O . GLY B 1 36 ? 0.379 -11.805 -10.555 1 98.25 36 GLY B O 1
ATOM 2588 N N . THR B 1 37 ? 1.305 -12.391 -8.648 1 97.69 37 THR B N 1
ATOM 2589 C CA . THR B 1 37 ? 2.26 -11.297 -8.531 1 97.69 37 THR B CA 1
ATOM 2590 C C . THR B 1 37 ? 3.66 -11.828 -8.242 1 97.69 37 THR B C 1
ATOM 2592 O O . THR B 1 37 ? 3.848 -12.633 -7.324 1 97.69 37 THR B O 1
ATOM 2595 N N . SER B 1 38 ? 4.711 -11.367 -8.992 1 95.69 38 SER B N 1
ATOM 2596 C CA . SER B 1 38 ? 6.098 -11.766 -8.781 1 95.69 38 SER B CA 1
ATOM 2597 C C . SER B 1 38 ? 6.246 -13.281 -8.789 1 95.69 38 SER B C 1
ATOM 2599 O O . SER B 1 38 ? 5.824 -13.953 -9.742 1 95.69 38 SER B O 1
ATOM 2601 N N . ALA B 1 39 ? 6.836 -13.883 -7.777 1 93.12 39 ALA B N 1
ATOM 2602 C CA . ALA B 1 39 ? 6.938 -15.336 -7.715 1 93.12 39 ALA B CA 1
ATOM 2603 C C . ALA B 1 39 ? 5.562 -15.992 -7.836 1 93.12 39 ALA B C 1
ATOM 2605 O O . ALA B 1 39 ? 5.434 -17.062 -8.422 1 93.12 39 ALA B O 1
ATOM 2606 N N . GLY B 1 40 ? 4.59 -15.336 -7.336 1 96.81 40 GLY B N 1
ATOM 2607 C CA . GLY B 1 40 ? 3.227 -15.828 -7.465 1 96.81 40 GLY B CA 1
ATOM 2608 C C . GLY B 1 40 ? 2.732 -15.844 -8.898 1 96.81 40 GLY B C 1
ATOM 2609 O O . GLY B 1 40 ? 1.926 -16.703 -9.273 1 96.81 40 GLY B O 1
ATOM 2610 N N . SER B 1 41 ? 3.201 -14.883 -9.68 1 97.06 41 SER B N 1
ATOM 2611 C CA . SER B 1 41 ? 2.803 -14.883 -11.086 1 97.06 41 SER B CA 1
ATOM 2612 C C . SER B 1 41 ? 3.406 -16.062 -11.828 1 97.06 41 SER B C 1
ATOM 2614 O O . SER B 1 41 ? 2.783 -16.625 -12.742 1 97.06 41 SER B O 1
ATOM 2616 N N . LEU B 1 42 ? 4.613 -16.469 -11.461 1 94.25 42 LEU B N 1
ATOM 2617 C CA . LEU B 1 42 ? 5.23 -17.656 -12.047 1 94.25 42 LEU B CA 1
ATOM 2618 C C . LEU B 1 42 ? 4.43 -18.906 -11.703 1 94.25 42 LEU B C 1
ATOM 2620 O O . LEU B 1 42 ? 4.125 -19.703 -12.586 1 94.25 42 LEU B O 1
ATOM 2624 N N . ASN B 1 43 ? 4.105 -19.016 -10.469 1 96.75 43 ASN B N 1
ATOM 2625 C CA . ASN B 1 43 ? 3.303 -20.156 -10.031 1 96.75 43 ASN B CA 1
ATOM 2626 C C . ASN B 1 43 ? 1.927 -20.156 -10.695 1 96.75 43 ASN B C 1
ATOM 2628 O O . ASN B 1 43 ? 1.44 -21.219 -11.117 1 96.75 43 ASN B O 1
ATOM 2632 N N . ALA B 1 44 ? 1.32 -18.984 -10.75 1 98.06 44 ALA B N 1
ATOM 2633 C CA . ALA B 1 44 ? 0.007 -18.859 -11.375 1 98.06 44 ALA B CA 1
ATOM 2634 C C . ALA B 1 44 ? 0.058 -19.266 -12.844 1 98.06 44 ALA B C 1
ATOM 2636 O O . ALA B 1 44 ? -0.803 -20.016 -13.32 1 98.06 44 ALA B O 1
ATOM 2637 N N . ALA B 1 45 ? 1.069 -18.766 -13.5 1 96.5 45 ALA B N 1
ATOM 2638 C CA . ALA B 1 45 ? 1.213 -19.109 -14.914 1 96.5 45 ALA B CA 1
ATOM 2639 C C . ALA B 1 45 ? 1.402 -20.609 -15.102 1 96.5 45 ALA B C 1
ATOM 2641 O O . ALA B 1 45 ? 0.794 -21.203 -15.992 1 96.5 45 ALA B O 1
ATOM 2642 N N . TRP B 1 46 ? 2.238 -21.172 -14.32 1 95.5 46 TRP B N 1
ATOM 2643 C CA . TRP B 1 46 ? 2.449 -22.625 -14.391 1 95.5 46 TRP B CA 1
ATOM 2644 C C . TRP B 1 46 ? 1.141 -23.375 -14.172 1 95.5 46 TRP B C 1
ATOM 2646 O O . TRP B 1 46 ? 0.763 -24.219 -14.984 1 95.5 46 TRP B O 1
ATOM 2656 N N . LEU B 1 47 ? 0.41 -23.062 -13.148 1 97.5 47 LEU B N 1
ATOM 2657 C CA . LEU B 1 47 ? -0.82 -23.75 -12.781 1 97.5 47 LEU B CA 1
ATOM 2658 C C . LEU B 1 47 ? -1.909 -23.516 -13.82 1 97.5 47 LEU B C 1
ATOM 2660 O O . LEU B 1 47 ? -2.74 -24.406 -14.062 1 97.5 47 LEU B O 1
ATOM 2664 N N . ALA B 1 48 ? -1.9 -22.328 -14.375 1 98 48 ALA B N 1
ATOM 2665 C CA . ALA B 1 48 ? -2.879 -22.031 -15.422 1 98 48 ALA B CA 1
ATOM 2666 C C . ALA B 1 48 ? -2.715 -22.984 -16.609 1 98 48 ALA B C 1
ATOM 2668 O O . ALA B 1 48 ? -3.691 -23.312 -17.281 1 98 48 ALA B O 1
ATOM 2669 N N . GLY B 1 49 ? -1.468 -23.391 -16.875 1 96.56 49 GLY B N 1
ATOM 2670 C CA . GLY B 1 49 ? -1.186 -24.328 -17.953 1 96.56 49 GLY B CA 1
ATOM 2671 C C . GLY B 1 49 ? -1.568 -25.766 -17.609 1 96.56 49 GLY B C 1
ATOM 2672 O O . GLY B 1 49 ? -1.884 -26.547 -18.5 1 96.56 49 GLY B O 1
ATOM 2673 N N . ASP B 1 50 ? -1.489 -26.109 -16.359 1 96.5 50 ASP B N 1
ATOM 2674 C CA . ASP B 1 50 ? -1.856 -27.438 -15.852 1 96.5 50 ASP B CA 1
ATOM 2675 C C . ASP B 1 50 ? -2.502 -27.328 -14.469 1 96.5 50 ASP B C 1
ATOM 2677 O O . ASP B 1 50 ? -1.879 -27.672 -13.461 1 96.5 50 ASP B O 1
ATOM 2681 N N . PRO B 1 51 ? -3.803 -26.969 -14.477 1 97.5 51 PRO B N 1
ATOM 2682 C CA . PRO B 1 51 ? -4.508 -26.781 -13.203 1 97.5 51 PRO B CA 1
ATOM 2683 C C . PRO B 1 51 ? -5.004 -28.094 -12.609 1 97.5 51 PRO B C 1
ATOM 2685 O O . PRO B 1 51 ? -6.199 -28.234 -12.336 1 97.5 51 PRO B O 1
ATOM 2688 N N . THR B 1 52 ? -4.094 -29.047 -12.367 1 97.44 52 THR B N 1
ATOM 2689 C CA . THR B 1 52 ? -4.383 -30.391 -11.859 1 97.44 52 THR B CA 1
ATOM 2690 C C . THR B 1 52 ? -3.387 -30.781 -10.773 1 97.44 52 THR B C 1
ATOM 2692 O O . THR B 1 52 ? -2.363 -30.125 -10.594 1 97.44 52 THR B O 1
ATOM 2695 N N . PRO B 1 53 ? -3.713 -31.828 -10.062 1 97.5 53 PRO B N 1
ATOM 2696 C CA . PRO B 1 53 ? -2.74 -32.344 -9.102 1 97.5 53 PRO B CA 1
ATOM 2697 C C . PRO B 1 53 ? -1.385 -32.656 -9.734 1 97.5 53 PRO B C 1
ATOM 2699 O O . PRO B 1 53 ? -0.346 -32.469 -9.086 1 97.5 53 PRO B O 1
ATOM 2702 N N . ARG B 1 54 ? -1.409 -33.094 -10.922 1 96.38 54 ARG B N 1
ATOM 2703 C CA . ARG B 1 54 ? -0.161 -33.344 -11.633 1 96.38 54 ARG B CA 1
ATOM 2704 C C . ARG B 1 54 ? 0.643 -32.062 -11.797 1 96.38 54 ARG B C 1
ATOM 2706 O O . ARG B 1 54 ? 1.859 -32.062 -11.594 1 96.38 54 ARG B O 1
ATOM 2713 N N . GLY B 1 55 ? -0.067 -31.031 -12.242 1 95.94 55 GLY B N 1
ATOM 2714 C CA . GLY B 1 55 ? 0.59 -29.734 -12.344 1 95.94 55 GLY B CA 1
ATOM 2715 C C . GLY B 1 55 ? 1.181 -29.266 -11.023 1 95.94 55 GLY B C 1
ATOM 2716 O O . GLY B 1 55 ? 2.279 -28.703 -11 1 95.94 55 GLY B O 1
ATOM 2717 N N . ALA B 1 56 ? 0.446 -29.5 -9.961 1 97.38 56 ALA B N 1
ATOM 2718 C CA . ALA B 1 56 ? 0.929 -29.141 -8.633 1 97.38 56 ALA B CA 1
ATOM 2719 C C . ALA B 1 56 ? 2.182 -29.922 -8.266 1 97.38 56 ALA B C 1
ATOM 2721 O O . ALA B 1 56 ? 3.131 -29.375 -7.707 1 97.38 56 ALA B O 1
ATOM 2722 N N . ALA B 1 57 ? 2.191 -31.172 -8.547 1 96.38 57 ALA B N 1
ATOM 2723 C CA . ALA B 1 57 ? 3.34 -32.031 -8.266 1 96.38 57 ALA B CA 1
ATOM 2724 C C . ALA B 1 57 ? 4.574 -31.562 -9.039 1 96.38 57 ALA B C 1
ATOM 2726 O O . ALA B 1 57 ? 5.68 -31.531 -8.492 1 96.38 57 ALA B O 1
ATOM 2727 N N . LYS B 1 58 ? 4.398 -31.266 -10.234 1 94.94 58 LYS B N 1
ATOM 2728 C CA . LYS B 1 58 ? 5.504 -30.797 -11.062 1 94.94 58 LYS B CA 1
ATOM 2729 C C . LYS B 1 58 ? 6.027 -29.453 -10.555 1 94.94 58 LYS B C 1
ATOM 2731 O O . LYS B 1 58 ? 7.227 -29.172 -10.641 1 94.94 58 LYS B O 1
ATOM 2736 N N . LEU B 1 59 ? 5.113 -28.609 -10.141 1 94.75 59 LEU B N 1
ATOM 2737 C CA . LEU B 1 59 ? 5.527 -27.328 -9.562 1 94.75 59 LEU B CA 1
ATOM 2738 C C . LEU B 1 59 ? 6.449 -27.547 -8.367 1 94.75 59 LEU B C 1
ATOM 2740 O O . LEU B 1 59 ? 7.457 -26.859 -8.227 1 94.75 59 LEU B O 1
ATOM 2744 N N . ARG B 1 60 ? 6.109 -28.5 -7.5 1 94.31 60 ARG B N 1
ATOM 2745 C CA . ARG B 1 60 ? 6.961 -28.875 -6.375 1 94.31 60 ARG B CA 1
ATOM 2746 C C . ARG B 1 60 ? 8.359 -29.266 -6.852 1 94.31 60 ARG B C 1
ATOM 2748 O O . ARG B 1 60 ? 9.359 -28.812 -6.293 1 94.31 60 ARG B O 1
ATOM 2755 N N . GLU B 1 61 ? 8.375 -30.062 -7.84 1 92.06 61 GLU B N 1
ATOM 2756 C CA . GLU B 1 61 ? 9.641 -30.531 -8.391 1 92.06 61 GLU B CA 1
ATOM 2757 C C . GLU B 1 61 ? 10.469 -29.375 -8.938 1 92.06 61 GLU B C 1
ATOM 2759 O O . GLU B 1 61 ? 11.688 -29.328 -8.758 1 92.06 61 GLU B O 1
ATOM 2764 N N . LEU B 1 62 ? 9.812 -28.5 -9.602 1 89.12 62 LEU B N 1
ATOM 2765 C CA . LEU B 1 62 ? 10.492 -27.344 -10.172 1 89.12 62 LEU B CA 1
ATOM 2766 C C . LEU B 1 62 ? 11.164 -26.5 -9.078 1 89.12 62 LEU B C 1
ATOM 2768 O O . LEU B 1 62 ? 12.32 -26.109 -9.219 1 89.12 62 LEU B O 1
ATOM 2772 N N . TRP B 1 63 ? 10.484 -26.219 -8.016 1 90.44 63 TRP B N 1
ATOM 2773 C CA . TRP B 1 63 ? 11.039 -25.406 -6.93 1 90.44 63 TRP B CA 1
ATOM 2774 C C . TRP B 1 63 ? 12.164 -26.156 -6.223 1 90.44 63 TRP B C 1
ATOM 2776 O O . TRP B 1 63 ? 13.133 -25.547 -5.77 1 90.44 63 TRP B O 1
ATOM 2786 N N . MET B 1 64 ? 12.102 -27.406 -6.109 1 87.5 64 MET B N 1
ATOM 2787 C CA . MET B 1 64 ? 13.125 -28.203 -5.449 1 87.5 64 MET B CA 1
ATOM 2788 C C . MET B 1 64 ? 14.391 -28.281 -6.301 1 87.5 64 MET B C 1
ATOM 2790 O O . MET B 1 64 ? 15.492 -28.438 -5.77 1 87.5 64 MET B O 1
ATOM 2794 N N . SER B 1 65 ? 14.18 -28.141 -7.562 1 81.62 65 SER B N 1
ATOM 2795 C CA . SER B 1 65 ? 15.32 -28.266 -8.469 1 81.62 65 SER B CA 1
ATOM 2796 C C . SER B 1 65 ? 15.938 -26.906 -8.773 1 81.62 65 SER B C 1
ATOM 2798 O O . SER B 1 65 ? 17.047 -26.828 -9.289 1 81.62 65 SER B O 1
ATOM 2800 N N . MET B 1 66 ? 15.203 -25.859 -8.461 1 77.44 66 MET B N 1
ATOM 2801 C CA . MET B 1 66 ? 15.672 -24.516 -8.797 1 77.44 66 MET B CA 1
ATOM 2802 C C . MET B 1 66 ? 16.906 -24.156 -7.977 1 77.44 66 MET B C 1
ATOM 2804 O O . MET B 1 66 ? 16.984 -24.469 -6.789 1 77.44 66 MET B O 1
ATOM 2808 N N . ARG B 1 67 ? 17.953 -23.609 -8.703 1 67.31 67 ARG B N 1
ATOM 2809 C CA . ARG B 1 67 ? 19.172 -23.062 -8.094 1 67.31 67 ARG B CA 1
ATOM 2810 C C . ARG B 1 67 ? 19.234 -21.547 -8.25 1 67.31 67 ARG B C 1
ATOM 2812 O O . ARG B 1 67 ? 18.625 -20.984 -9.164 1 67.31 67 ARG B O 1
ATOM 2819 N N . ARG B 1 68 ? 19.844 -20.922 -7.32 1 65.12 68 ARG B N 1
ATOM 2820 C CA . ARG B 1 68 ? 20.031 -19.484 -7.336 1 65.12 68 ARG B CA 1
ATOM 2821 C C . ARG B 1 68 ? 20.516 -19 -8.703 1 65.12 68 ARG B C 1
ATOM 2823 O O . ARG B 1 68 ? 20.109 -17.938 -9.18 1 65.12 68 ARG B O 1
ATOM 2830 N N . THR B 1 69 ? 21.297 -19.766 -9.359 1 62.25 69 THR B N 1
ATOM 2831 C CA . THR B 1 69 ? 21.922 -19.391 -10.617 1 62.25 69 THR B CA 1
ATOM 2832 C C . THR B 1 69 ? 20.891 -19.375 -11.75 1 62.25 69 THR B C 1
ATOM 2834 O O . THR B 1 69 ? 21.109 -18.719 -12.773 1 62.25 69 THR B O 1
ATOM 2837 N N . ASP B 1 70 ? 19.891 -20.094 -11.539 1 61.09 70 ASP B N 1
ATOM 2838 C CA . ASP B 1 70 ? 18.859 -20.188 -12.586 1 61.09 70 ASP B CA 1
ATOM 2839 C C . ASP B 1 70 ? 18.031 -18.922 -12.641 1 61.09 70 ASP B C 1
ATOM 2841 O O . ASP B 1 70 ? 17.594 -18.5 -13.719 1 61.09 70 ASP B O 1
ATOM 2845 N N . VAL B 1 71 ? 17.844 -18.266 -11.477 1 61.47 71 VAL B N 1
ATOM 2846 C CA . VAL B 1 71 ? 16.891 -17.172 -11.398 1 61.47 71 VAL B CA 1
ATOM 2847 C C . VAL B 1 71 ? 17.625 -15.859 -11.133 1 61.47 71 VAL B C 1
ATOM 2849 O O . VAL B 1 71 ? 17.266 -14.812 -11.68 1 61.47 71 VAL B O 1
ATOM 2852 N N . PHE B 1 72 ? 18.625 -15.938 -10.281 1 56.88 72 PHE B N 1
ATOM 2853 C CA . PHE B 1 72 ? 19.391 -14.758 -9.898 1 56.88 72 PHE B CA 1
ATOM 2854 C C . PHE B 1 72 ? 20.859 -14.914 -10.273 1 56.88 72 PHE B C 1
ATOM 2856 O O . PHE B 1 72 ? 21.703 -15.141 -9.414 1 56.88 72 PHE B O 1
ATOM 2863 N N . PRO B 1 73 ? 21.172 -14.914 -11.539 1 44.84 73 PRO B N 1
ATOM 2864 C CA . PRO B 1 73 ? 22.609 -15.055 -11.812 1 44.84 73 PRO B CA 1
ATOM 2865 C C . PRO B 1 73 ? 23.422 -13.898 -11.242 1 44.84 73 PRO B C 1
ATOM 2867 O O . PRO B 1 73 ? 23.234 -12.75 -11.648 1 44.84 73 PRO B O 1
ATOM 2870 N N . ILE B 1 74 ? 23.562 -13.914 -9.898 1 44.62 74 ILE B N 1
ATOM 2871 C CA . ILE B 1 74 ? 24.391 -12.891 -9.266 1 44.62 74 ILE B CA 1
ATOM 2872 C C . ILE B 1 74 ? 25.656 -12.68 -10.086 1 44.62 74 ILE B C 1
ATOM 2874 O O . ILE B 1 74 ? 26.422 -13.617 -10.305 1 44.62 74 ILE B O 1
ATOM 2878 N N . GLN B 1 75 ? 25.719 -11.781 -10.883 1 41.16 75 GLN B N 1
ATOM 2879 C CA . GLN B 1 75 ? 27.062 -11.414 -11.32 1 41.16 75 GLN B CA 1
ATOM 2880 C C . GLN B 1 75 ? 27.812 -10.695 -10.211 1 41.16 75 GLN B C 1
ATOM 2882 O O . GLN B 1 75 ? 27.484 -9.562 -9.859 1 41.16 75 GLN B O 1
ATOM 2887 N N . PRO B 1 76 ? 28.562 -11.352 -9.359 1 38.25 76 PRO B N 1
ATOM 2888 C CA . PRO B 1 76 ? 29.375 -10.711 -8.328 1 38.25 76 PRO B CA 1
ATOM 2889 C C . PRO B 1 76 ? 29.859 -9.32 -8.727 1 38.25 76 PRO B C 1
ATOM 2891 O O . PRO B 1 76 ? 29.984 -8.438 -7.879 1 38.25 76 PRO B O 1
ATOM 2894 N N . THR B 1 77 ? 30.328 -9.188 -9.82 1 38.34 77 THR B N 1
ATOM 2895 C CA . THR B 1 77 ? 30.984 -7.953 -10.227 1 38.34 77 THR B CA 1
ATOM 2896 C C . THR B 1 77 ? 30.016 -6.777 -10.156 1 38.34 77 THR B C 1
ATOM 2898 O O . THR B 1 77 ? 30.438 -5.629 -9.992 1 38.34 77 THR B O 1
ATOM 2901 N N . ARG B 1 78 ? 28.75 -6.977 -10.383 1 41.16 78 ARG B N 1
ATOM 2902 C CA . ARG B 1 78 ? 27.828 -5.852 -10.523 1 41.16 78 ARG B CA 1
ATOM 2903 C C . ARG B 1 78 ? 27.234 -5.461 -9.172 1 41.16 78 ARG B C 1
ATOM 2905 O O . ARG B 1 78 ? 26.562 -4.441 -9.062 1 41.16 78 ARG B O 1
ATOM 2912 N N . ILE B 1 79 ? 27.297 -6.234 -8.164 1 39.41 79 ILE B N 1
ATOM 2913 C CA . ILE B 1 79 ? 26.922 -5.879 -6.797 1 39.41 79 ILE B CA 1
ATOM 2914 C C . ILE B 1 79 ? 27.781 -4.703 -6.332 1 39.41 79 ILE B C 1
ATOM 2916 O O . ILE B 1 79 ? 27.281 -3.768 -5.703 1 39.41 79 ILE B O 1
ATOM 2920 N N . PHE B 1 80 ? 29.094 -4.84 -6.527 1 36.31 80 PHE B N 1
ATOM 2921 C CA . PHE B 1 80 ? 30.016 -3.783 -6.145 1 36.31 80 PHE B CA 1
ATOM 2922 C C . PHE B 1 80 ? 29.672 -2.48 -6.859 1 36.31 80 PHE B C 1
ATOM 2924 O O . PHE B 1 80 ? 29.812 -1.398 -6.281 1 36.31 80 PHE B O 1
ATOM 2931 N N . ALA B 1 81 ? 29.422 -2.559 -8.117 1 36.06 81 ALA B N 1
ATOM 2932 C CA . ALA B 1 81 ? 29.188 -1.345 -8.891 1 36.06 81 ALA B CA 1
ATOM 2933 C C . ALA B 1 81 ? 27.844 -0.715 -8.531 1 36.06 81 ALA B C 1
ATOM 2935 O O . ALA B 1 81 ? 27.688 0.507 -8.586 1 36.06 81 ALA B O 1
ATOM 2936 N N . GLY B 1 82 ? 26.828 -1.517 -8.234 1 38.91 82 GLY B N 1
ATOM 2937 C CA . GLY B 1 82 ? 25.547 -1.01 -7.77 1 38.91 82 GLY B CA 1
ATOM 2938 C C . GLY B 1 82 ? 25.641 -0.271 -6.449 1 38.91 82 GLY B C 1
ATOM 2939 O O . GLY B 1 82 ? 24.812 0.597 -6.16 1 38.91 82 GLY B O 1
ATOM 2940 N N . LYS B 1 83 ? 26.531 -0.833 -5.539 1 38.31 83 LYS B N 1
ATOM 2941 C CA . LYS B 1 83 ? 26.844 -0.11 -4.309 1 38.31 83 LYS B CA 1
ATOM 2942 C C . LYS B 1 83 ? 27.391 1.281 -4.609 1 38.31 83 LYS B C 1
ATOM 2944 O O . LYS B 1 83 ? 27.25 2.197 -3.797 1 38.31 83 LYS B O 1
ATOM 2949 N N . LEU B 1 84 ? 28.297 1.232 -5.641 1 34.12 84 LEU B N 1
ATOM 2950 C CA . LEU B 1 84 ? 28.984 2.488 -5.922 1 34.12 84 LEU B CA 1
ATOM 2951 C C . LEU B 1 84 ? 28.094 3.418 -6.75 1 34.12 84 LEU B C 1
ATOM 2953 O O . LEU B 1 84 ? 28.578 4.418 -7.289 1 34.12 84 LEU B O 1
ATOM 2957 N N . GLY B 1 85 ? 26.703 3.252 -6.742 1 37.97 85 GLY B N 1
ATOM 2958 C CA . GLY B 1 85 ? 25.844 4.18 -7.449 1 37.97 85 GLY B CA 1
ATOM 2959 C C . GLY B 1 85 ? 25.953 4.074 -8.961 1 37.97 85 GLY B C 1
ATOM 2960 O O . GLY B 1 85 ? 25.406 4.906 -9.688 1 37.97 85 GLY B O 1
ATOM 2961 N N . LEU B 1 86 ? 26.969 3.369 -9.508 1 35.66 86 LEU B N 1
ATOM 2962 C CA . LEU B 1 86 ? 27.312 3.465 -10.914 1 35.66 86 LEU B CA 1
ATOM 2963 C C . LEU B 1 86 ? 26.484 2.504 -11.75 1 35.66 86 LEU B C 1
ATOM 2965 O O . LEU B 1 86 ? 26.453 2.605 -12.984 1 35.66 86 LEU B O 1
ATOM 2969 N N . SER B 1 87 ? 26.266 1.231 -11.336 1 41.84 87 SER B N 1
ATOM 2970 C CA . SER B 1 87 ? 25.531 0.369 -12.258 1 41.84 87 SER B CA 1
ATOM 2971 C C . SER B 1 87 ? 24.125 0.082 -11.734 1 41.84 87 SER B C 1
ATOM 2973 O O . SER B 1 87 ? 23.953 -0.243 -10.555 1 41.84 87 SER B O 1
ATOM 2975 N N . ASN B 1 88 ? 22.953 0.581 -12.367 1 43.81 88 ASN B N 1
ATOM 2976 C CA . ASN B 1 88 ? 21.547 0.816 -12.094 1 43.81 88 ASN B CA 1
ATOM 2977 C C . ASN B 1 88 ? 20.828 -0.472 -11.703 1 43.81 88 ASN B C 1
ATOM 2979 O O . ASN B 1 88 ? 19.688 -0.434 -11.227 1 43.81 88 ASN B O 1
ATOM 2983 N N . HIS B 1 89 ? 21.172 -1.576 -12.344 1 51.47 89 HIS B N 1
ATOM 2984 C CA . HIS B 1 89 ? 20.422 -2.789 -12.023 1 51.47 89 HIS B CA 1
ATOM 2985 C C . HIS B 1 89 ? 21.359 -3.922 -11.625 1 51.47 89 HIS B C 1
ATOM 2987 O O . HIS B 1 89 ? 22.422 -4.105 -12.242 1 51.47 89 HIS B O 1
ATOM 2993 N N . VAL B 1 90 ? 21.25 -4.539 -10.359 1 49.31 90 VAL B N 1
ATOM 2994 C CA . VAL B 1 90 ? 22.141 -5.492 -9.711 1 49.31 90 VAL B CA 1
ATOM 2995 C C . VAL B 1 90 ? 22.078 -6.84 -10.422 1 49.31 90 VAL B C 1
ATOM 2997 O O . VAL B 1 90 ? 23.031 -7.613 -10.398 1 49.31 90 VAL B O 1
ATOM 3000 N N . MET B 1 91 ? 20.938 -7.18 -10.906 1 53.38 91 MET B N 1
ATOM 3001 C CA . MET B 1 91 ? 20.781 -8.523 -11.453 1 53.38 91 MET B CA 1
ATOM 3002 C C . MET B 1 91 ? 20.094 -8.469 -12.812 1 53.38 91 MET B C 1
ATOM 3004 O O . MET B 1 91 ? 19.281 -7.586 -13.07 1 53.38 91 MET B O 1
ATOM 3008 N N . GLY B 1 92 ? 20.719 -9.172 -13.828 1 54.94 92 GLY B N 1
ATOM 3009 C CA . GLY B 1 92 ? 20.047 -9.273 -15.117 1 54.94 92 GLY B CA 1
ATOM 3010 C C . GLY B 1 92 ? 18.891 -10.258 -15.117 1 54.94 92 GLY B C 1
ATOM 3011 O O . GLY B 1 92 ? 18.906 -11.227 -14.359 1 54.94 92 GLY B O 1
ATOM 3012 N N . ASN B 1 93 ? 17.703 -9.977 -15.75 1 65.31 93 ASN B N 1
ATOM 3013 C CA . ASN B 1 93 ? 16.469 -10.75 -15.891 1 65.31 93 ASN B CA 1
ATOM 3014 C C . ASN B 1 93 ? 16.625 -11.867 -16.922 1 65.31 93 ASN B C 1
ATOM 3016 O O . ASN B 1 93 ? 15.688 -12.633 -17.156 1 65.31 93 ASN B O 1
ATOM 3020 N N . HIS B 1 94 ? 17.812 -12.211 -17.469 1 69.5 94 HIS B N 1
ATOM 3021 C CA . HIS B 1 94 ? 17.984 -13.172 -18.547 1 69.5 94 HIS B CA 1
ATOM 3022 C C . HIS B 1 94 ? 17.828 -14.602 -18.047 1 69.5 94 HIS B C 1
ATOM 3024 O O . HIS B 1 94 ? 17.297 -15.461 -18.75 1 69.5 94 HIS B O 1
ATOM 3030 N N . GLY B 1 95 ? 18.266 -14.836 -16.891 1 72.25 95 GLY B N 1
ATOM 3031 C CA . GLY B 1 95 ? 18.125 -16.156 -16.297 1 72.25 95 GLY B CA 1
ATOM 3032 C C . GLY B 1 95 ? 16.672 -16.578 -16.109 1 72.25 95 GLY B C 1
ATOM 3033 O O . GLY B 1 95 ? 16.266 -17.656 -16.531 1 72.25 95 GLY B O 1
ATOM 3034 N N . LEU B 1 96 ? 15.922 -15.719 -15.641 1 76.5 96 LEU B N 1
ATOM 3035 C CA . LEU B 1 96 ? 14.508 -16 -15.422 1 76.5 96 LEU B CA 1
ATOM 3036 C C . LEU B 1 96 ? 13.773 -16.203 -16.75 1 76.5 96 LEU B C 1
ATOM 3038 O O . LEU B 1 96 ? 12.961 -17.109 -16.891 1 76.5 96 LEU B O 1
ATOM 3042 N N . ALA B 1 97 ? 14.109 -15.383 -17.688 1 77.81 97 ALA B N 1
ATOM 3043 C CA . ALA B 1 97 ? 13.469 -15.477 -19 1 77.81 97 ALA B CA 1
ATOM 3044 C C . ALA B 1 97 ? 13.742 -16.828 -19.641 1 77.81 97 ALA B C 1
ATOM 3046 O O . ALA B 1 97 ? 12.836 -17.453 -20.203 1 77.81 97 ALA B O 1
ATOM 3047 N N . ARG B 1 98 ? 14.914 -17.25 -19.594 1 78.62 98 ARG B N 1
ATOM 3048 C CA . ARG B 1 98 ? 15.297 -18.531 -20.156 1 78.62 98 ARG B CA 1
ATOM 3049 C C . ARG B 1 98 ? 14.602 -19.672 -19.438 1 78.62 98 ARG B C 1
ATOM 3051 O O . ARG B 1 98 ? 14.109 -20.609 -20.078 1 78.62 98 ARG B O 1
ATOM 3058 N N . TRP B 1 99 ? 14.625 -19.562 -18.203 1 78 99 TRP B N 1
ATOM 3059 C CA . TRP B 1 99 ? 13.961 -20.594 -17.406 1 78 99 TRP B CA 1
ATOM 3060 C C . TRP B 1 99 ? 12.484 -20.672 -17.766 1 78 99 TRP B C 1
ATOM 3062 O O . TRP B 1 99 ? 11.953 -21.766 -17.969 1 78 99 TRP B O 1
ATOM 3072 N N . LEU B 1 100 ? 11.844 -19.625 -17.859 1 80.69 100 LEU B N 1
ATOM 3073 C CA . LEU B 1 100 ? 10.422 -19.562 -18.188 1 80.69 100 LEU B CA 1
ATOM 3074 C C . LEU B 1 100 ? 10.172 -20.109 -19.594 1 80.69 100 LEU B C 1
ATOM 3076 O O . LEU B 1 100 ? 9.219 -20.859 -19.812 1 80.69 100 LEU B O 1
ATOM 3080 N N . HIS B 1 101 ? 11.008 -19.719 -20.469 1 79.62 101 HIS B N 1
ATOM 3081 C CA . HIS B 1 101 ? 10.883 -20.188 -21.844 1 79.62 101 HIS B CA 1
ATOM 3082 C C . HIS B 1 101 ? 10.938 -21.703 -21.906 1 79.62 101 HIS B C 1
ATOM 3084 O O . HIS B 1 101 ? 10.195 -22.328 -22.672 1 79.62 101 HIS B O 1
ATOM 3090 N N . ASN B 1 102 ? 11.703 -22.266 -21.109 1 83 102 ASN B N 1
ATOM 3091 C CA . ASN B 1 102 ? 11.945 -23.703 -21.156 1 83 102 ASN B CA 1
ATOM 3092 C C . ASN B 1 102 ? 10.875 -24.469 -20.391 1 83 102 ASN B C 1
ATOM 3094 O O . ASN B 1 102 ? 10.633 -25.656 -20.672 1 83 102 ASN B O 1
ATOM 3098 N N . ASN B 1 103 ? 10.195 -23.844 -19.484 1 85.12 103 ASN B N 1
ATOM 3099 C CA . ASN B 1 103 ? 9.383 -24.625 -18.562 1 85.12 103 ASN B CA 1
ATOM 3100 C C . ASN B 1 103 ? 7.898 -24.312 -18.719 1 85.12 103 ASN B C 1
ATOM 3102 O O . ASN B 1 103 ? 7.047 -25.125 -18.359 1 85.12 103 ASN B O 1
ATOM 3106 N N . LEU B 1 104 ? 7.559 -23.188 -19.172 1 89.44 104 LEU B N 1
ATOM 3107 C CA . LEU B 1 104 ? 6.152 -22.812 -19.312 1 89.44 104 LEU B CA 1
ATOM 3108 C C . LEU B 1 104 ? 5.52 -23.547 -20.5 1 89.44 104 LEU B C 1
ATOM 3110 O O . LEU B 1 104 ? 6.055 -23.516 -21.609 1 89.44 104 LEU B O 1
ATOM 3114 N N . PRO B 1 105 ? 4.359 -24.141 -20.359 1 88.38 105 PRO B N 1
ATOM 3115 C CA . PRO B 1 105 ? 3.764 -24.984 -21.391 1 88.38 105 PRO B CA 1
ATOM 3116 C C . PRO B 1 105 ? 3.043 -24.188 -22.469 1 88.38 105 PRO B C 1
ATOM 3118 O O . PRO B 1 105 ? 2.451 -24.766 -23.391 1 88.38 105 PRO B O 1
ATOM 3121 N N . PHE B 1 106 ? 2.982 -22.922 -22.438 1 93.12 106 PHE B N 1
ATOM 3122 C CA . PHE B 1 106 ? 2.336 -22.078 -23.438 1 93.12 106 PHE B CA 1
ATOM 3123 C C . PHE B 1 106 ? 3.131 -20.797 -23.656 1 93.12 106 PHE B C 1
ATOM 3125 O O . PHE B 1 106 ? 3.932 -20.406 -22.797 1 93.12 106 PHE B O 1
ATOM 3132 N N . ARG B 1 107 ? 2.895 -20.125 -24.766 1 92.81 107 ARG B N 1
ATOM 3133 C CA . ARG B 1 107 ? 3.664 -18.938 -25.125 1 92.81 107 ARG B CA 1
ATOM 3134 C C . ARG B 1 107 ? 2.811 -17.688 -25.016 1 92.81 107 ARG B C 1
ATOM 3136 O O . ARG B 1 107 ? 3.34 -16.562 -24.969 1 92.81 107 ARG B O 1
ATOM 3143 N N . ARG B 1 108 ? 1.537 -17.938 -25.062 1 95.88 108 ARG B N 1
ATOM 3144 C CA . ARG B 1 108 ? 0.597 -16.828 -24.891 1 95.88 108 ARG B CA 1
ATOM 3145 C C . ARG B 1 108 ? -0.332 -17.062 -23.719 1 95.88 108 ARG B C 1
ATOM 3147 O O . ARG B 1 108 ? -0.758 -18.188 -23.469 1 95.88 108 ARG B O 1
ATOM 3154 N N . LEU B 1 109 ? -0.702 -16.031 -23.016 1 96.81 109 LEU B N 1
ATOM 3155 C CA . LEU B 1 109 ? -1.47 -16.156 -21.781 1 96.81 109 LEU B CA 1
ATOM 3156 C C . LEU B 1 109 ? -2.846 -16.75 -22.047 1 96.81 109 LEU B C 1
ATOM 3158 O O . LEU B 1 109 ? -3.35 -17.547 -21.25 1 96.81 109 LEU B O 1
ATOM 3162 N N . GLU B 1 110 ? -3.445 -16.375 -23.188 1 96.12 110 GLU B N 1
ATOM 3163 C CA . GLU B 1 110 ? -4.793 -16.844 -23.5 1 96.12 110 GLU B CA 1
ATOM 3164 C C . GLU B 1 110 ? -4.793 -18.328 -23.859 1 96.12 110 GLU B C 1
ATOM 3166 O O . GLU B 1 110 ? -5.852 -18.953 -23.953 1 96.12 110 GLU B O 1
ATOM 3171 N N . ASN B 1 111 ? -3.592 -18.953 -24.094 1 96.56 111 ASN B N 1
ATOM 3172 C CA . ASN B 1 111 ? -3.49 -20.375 -24.453 1 96.56 111 ASN B CA 1
ATOM 3173 C C . ASN B 1 111 ? -3.428 -21.25 -23.203 1 96.56 111 ASN B C 1
ATOM 3175 O O . ASN B 1 111 ? -3.422 -22.484 -23.312 1 96.56 111 ASN B O 1
ATOM 3179 N N . ALA B 1 112 ? -3.422 -20.703 -22.047 1 97.31 112 ALA B N 1
ATOM 3180 C CA . ALA B 1 112 ? -3.467 -21.5 -20.828 1 97.31 112 ALA B CA 1
ATOM 3181 C C . ALA B 1 112 ? -4.805 -22.219 -20.672 1 97.31 112 ALA B C 1
ATOM 3183 O O . ALA B 1 112 ? -5.805 -21.797 -21.281 1 97.31 112 ALA B O 1
ATOM 3184 N N . GLN B 1 113 ? -4.82 -23.266 -19.953 1 97.88 113 GLN B N 1
ATOM 3185 C CA . GLN B 1 113 ? -6.031 -24.062 -19.766 1 97.88 113 GLN B CA 1
ATOM 3186 C C . GLN B 1 113 ? -7.094 -23.281 -19 1 97.88 113 GLN B C 1
ATOM 3188 O O . GLN B 1 113 ? -8.289 -23.438 -19.25 1 97.88 113 GLN B O 1
ATOM 3193 N N . ILE B 1 114 ? -6.719 -22.484 -18.016 1 98.25 114 ILE B N 1
ATOM 3194 C CA . ILE B 1 114 ? -7.617 -21.578 -17.328 1 98.25 114 ILE B CA 1
ATOM 3195 C C . ILE B 1 114 ? -7.066 -20.156 -17.391 1 98.25 114 ILE B C 1
ATOM 3197 O O . ILE B 1 114 ? -5.867 -19.953 -17.594 1 98.25 114 ILE B O 1
ATOM 3201 N N . PRO B 1 115 ? -7.906 -19.141 -17.234 1 98.12 115 PRO B N 1
ATOM 3202 C CA . PRO B 1 115 ? -7.453 -17.75 -17.297 1 98.12 115 PRO B CA 1
ATOM 3203 C C . PRO B 1 115 ? -6.422 -17.406 -16.234 1 98.12 115 PRO B C 1
ATOM 3205 O O . PRO B 1 115 ? -6.547 -17.859 -15.086 1 98.12 115 PRO B O 1
ATOM 3208 N N . VAL B 1 116 ? -5.406 -16.672 -16.641 1 98.12 116 VAL B N 1
ATOM 3209 C CA . VAL B 1 116 ? -4.34 -16.25 -15.742 1 98.12 116 VAL B CA 1
ATOM 3210 C C . VAL B 1 116 ? -4.113 -14.75 -15.891 1 98.12 116 VAL B C 1
ATOM 3212 O O . VAL B 1 116 ? -4.145 -14.211 -17 1 98.12 116 VAL B O 1
ATOM 3215 N N . THR B 1 117 ? -3.992 -14.086 -14.781 1 97.94 117 THR B N 1
ATOM 3216 C CA . THR B 1 117 ? -3.635 -12.672 -14.742 1 97.94 117 THR B CA 1
ATOM 3217 C C . THR B 1 117 ? -2.244 -12.477 -14.148 1 97.94 117 THR B C 1
ATOM 3219 O O . THR B 1 117 ? -1.975 -12.938 -13.031 1 97.94 117 THR B O 1
ATOM 3222 N N . VAL B 1 118 ? -1.379 -11.82 -14.891 1 97.56 118 VAL B N 1
ATOM 3223 C CA . VAL B 1 118 ? -0.04 -11.453 -14.438 1 97.56 118 VAL B CA 1
ATOM 3224 C C . VAL B 1 118 ? -0.002 -9.969 -14.078 1 97.56 118 VAL B C 1
ATOM 3226 O O . VAL B 1 118 ? -0.409 -9.125 -14.883 1 97.56 118 VAL B O 1
ATOM 3229 N N . THR B 1 119 ? 0.515 -9.703 -12.93 1 97.5 119 THR B N 1
ATOM 3230 C CA . THR B 1 119 ? 0.458 -8.328 -12.445 1 97.5 119 THR B CA 1
ATOM 3231 C C . THR B 1 119 ? 1.833 -7.672 -12.523 1 97.5 119 THR B C 1
ATOM 3233 O O . THR B 1 119 ? 2.85 -8.32 -12.266 1 97.5 119 THR B O 1
ATOM 3236 N N . ALA B 1 120 ? 1.885 -6.441 -12.82 1 96.62 120 ALA B N 1
ATOM 3237 C CA . ALA B 1 120 ? 3.076 -5.602 -12.773 1 96.62 120 ALA B CA 1
ATOM 3238 C C . ALA B 1 120 ? 2.732 -4.188 -12.305 1 96.62 120 ALA B C 1
ATOM 3240 O O . ALA B 1 120 ? 1.563 -3.871 -12.078 1 96.62 120 ALA B O 1
ATOM 3241 N N . THR B 1 121 ? 3.76 -3.436 -12.047 1 95.88 121 THR B N 1
ATOM 3242 C CA . THR B 1 121 ? 3.582 -2.049 -11.633 1 95.88 121 THR B CA 1
ATOM 3243 C C . THR B 1 121 ? 4.145 -1.095 -12.688 1 95.88 121 THR B C 1
ATOM 3245 O O . THR B 1 121 ? 5.309 -1.216 -13.078 1 95.88 121 THR B O 1
ATOM 3248 N N . ASP B 1 122 ? 3.332 -0.172 -13.133 1 92.38 122 ASP B N 1
ATOM 3249 C CA . ASP B 1 122 ? 3.801 0.887 -14.023 1 92.38 122 ASP B CA 1
ATOM 3250 C C . ASP B 1 122 ? 4.586 1.944 -13.25 1 92.38 122 ASP B C 1
ATOM 3252 O O . ASP B 1 122 ? 4.051 2.584 -12.344 1 92.38 122 ASP B O 1
ATOM 3256 N N . LEU B 1 123 ? 5.789 2.113 -13.594 1 86.88 123 LEU B N 1
ATOM 3257 C CA . LEU B 1 123 ? 6.672 2.98 -12.82 1 86.88 123 LEU B CA 1
ATOM 3258 C C . LEU B 1 123 ? 6.301 4.449 -13.016 1 86.88 123 LEU B C 1
ATOM 3260 O O . LEU B 1 123 ? 6.555 5.277 -12.141 1 86.88 123 LEU B O 1
ATOM 3264 N N . ASP B 1 124 ? 5.746 4.773 -14.102 1 82.5 124 ASP B N 1
ATOM 3265 C CA . ASP B 1 124 ? 5.41 6.16 -14.414 1 82.5 124 ASP B CA 1
ATOM 3266 C C . ASP B 1 124 ? 4.125 6.59 -13.703 1 82.5 124 ASP B C 1
ATOM 3268 O O . ASP B 1 124 ? 4.082 7.648 -13.078 1 82.5 124 ASP B O 1
ATOM 3272 N N . THR B 1 125 ? 3.148 5.734 -13.719 1 82.69 125 THR B N 1
ATOM 3273 C CA . THR B 1 125 ? 1.85 6.109 -13.172 1 82.69 125 THR B CA 1
ATOM 3274 C C . THR B 1 125 ? 1.685 5.578 -11.75 1 82.69 125 THR B C 1
ATOM 3276 O O . THR B 1 125 ? 0.838 6.059 -10.992 1 82.69 125 THR B O 1
ATOM 3279 N N . GLY B 1 126 ? 2.432 4.602 -11.453 1 88.44 126 GLY B N 1
ATOM 3280 C CA . GLY B 1 126 ? 2.27 3.945 -10.164 1 88.44 126 GLY B CA 1
ATOM 3281 C C . GLY B 1 126 ? 1.09 2.992 -10.125 1 88.44 126 GLY B C 1
ATOM 3282 O O . GLY B 1 126 ? 0.795 2.404 -9.086 1 88.44 126 GLY B O 1
ATOM 3283 N N . GLU B 1 127 ? 0.458 2.766 -11.203 1 89.75 127 GLU B N 1
ATOM 3284 C CA . GLU B 1 127 ? -0.752 1.952 -11.266 1 89.75 127 GLU B CA 1
ATOM 3285 C C . GLU B 1 127 ? -0.419 0.491 -11.555 1 89.75 127 GLU B C 1
ATOM 3287 O O . GLU B 1 127 ? 0.614 0.192 -12.156 1 89.75 127 GLU B O 1
ATOM 3292 N N . PRO B 1 128 ? -1.316 -0.403 -11.102 1 94.69 128 PRO B N 1
ATOM 3293 C CA . PRO B 1 128 ? -1.138 -1.803 -11.492 1 94.69 128 PRO B CA 1
ATOM 3294 C C . PRO B 1 128 ? -1.443 -2.043 -12.969 1 94.69 128 PRO B C 1
ATOM 3296 O O . PRO B 1 128 ? -2.322 -1.389 -13.539 1 94.69 128 PRO B O 1
ATOM 3299 N N . VAL B 1 129 ? -0.695 -2.91 -13.531 1 95 129 VAL B N 1
ATOM 3300 C CA . VAL B 1 129 ? -0.945 -3.381 -14.891 1 95 129 VAL B CA 1
ATOM 3301 C C . VAL B 1 129 ? -1.236 -4.879 -14.875 1 95 129 VAL B C 1
ATOM 3303 O O . VAL B 1 129 ? -0.464 -5.664 -14.312 1 95 129 VAL B O 1
ATOM 3306 N N . TYR B 1 130 ? -2.354 -5.238 -15.484 1 96.56 130 TYR B N 1
ATOM 3307 C CA . TYR B 1 130 ? -2.768 -6.637 -15.539 1 96.56 130 TYR B CA 1
ATOM 3308 C C . TYR B 1 130 ? -2.658 -7.188 -16.953 1 96.56 130 TYR B C 1
ATOM 3310 O O . TYR B 1 130 ? -3.271 -6.66 -17.875 1 96.56 130 TYR B O 1
ATOM 3318 N N . PHE B 1 131 ? -1.891 -8.227 -17.078 1 96.06 131 PHE B N 1
ATOM 3319 C CA . PHE B 1 131 ? -1.771 -8.938 -18.344 1 96.06 131 PHE B CA 1
ATOM 3320 C C . PHE B 1 131 ? -2.594 -10.219 -18.328 1 96.06 131 PHE B C 1
ATOM 3322 O O . PHE B 1 131 ? -2.379 -11.086 -17.469 1 96.06 131 PHE B O 1
ATOM 3329 N N . GLU B 1 132 ? -3.496 -10.312 -19.312 1 97 132 GLU B N 1
ATOM 3330 C CA . GLU B 1 132 ? -4.395 -11.461 -19.359 1 97 132 GLU B CA 1
ATOM 3331 C C . GLU B 1 132 ? -4.418 -12.094 -20.734 1 97 132 GLU B C 1
ATOM 3333 O O . GLU B 1 132 ? -5.086 -13.109 -20.953 1 97 132 GLU B O 1
ATOM 3338 N N . SER B 1 133 ? -3.752 -11.531 -21.625 1 96 133 SER B N 1
ATOM 3339 C CA . SER B 1 133 ? -3.555 -12.031 -22.984 1 96 133 SER B CA 1
ATOM 3340 C C . SER B 1 133 ? -2.23 -11.547 -23.562 1 96 133 SER B C 1
ATOM 3342 O O . SER B 1 133 ? -1.561 -10.695 -22.969 1 96 133 SER B O 1
ATOM 3344 N N . GLY B 1 134 ? -1.847 -12.211 -24.656 1 93.88 134 GLY B N 1
ATOM 3345 C CA . GLY B 1 134 ? -0.588 -11.844 -25.281 1 93.88 134 GLY B CA 1
ATOM 3346 C C . GLY B 1 134 ? 0.571 -12.727 -24.859 1 93.88 134 GLY B C 1
ATOM 3347 O O . GLY B 1 134 ? 0.369 -13.766 -24.234 1 93.88 134 GLY B O 1
ATOM 3348 N N . PRO B 1 135 ? 1.793 -12.305 -25.344 1 93.06 135 PRO B N 1
ATOM 3349 C CA . PRO B 1 135 ? 2.969 -13.102 -24.984 1 93.06 135 PRO B CA 1
ATOM 3350 C C . PRO B 1 135 ? 3.158 -13.219 -23.469 1 93.06 135 PRO B C 1
ATOM 3352 O O . PRO B 1 135 ? 3.049 -12.227 -22.75 1 93.06 135 PRO B O 1
ATOM 3355 N N . ALA B 1 136 ? 3.463 -14.398 -23.031 1 93.31 136 ALA B N 1
ATOM 3356 C CA . ALA B 1 136 ? 3.504 -14.688 -21.594 1 93.31 136 ALA B CA 1
ATOM 3357 C C . ALA B 1 136 ? 4.801 -14.188 -20.969 1 93.31 136 ALA B C 1
ATOM 3359 O O . ALA B 1 136 ? 4.797 -13.68 -19.844 1 93.31 136 ALA B O 1
ATOM 3360 N N . LEU B 1 137 ? 5.867 -14.211 -21.641 1 91.31 137 LEU B N 1
ATOM 3361 C CA . LEU B 1 137 ? 7.199 -14.07 -21.062 1 91.31 137 LEU B CA 1
ATOM 3362 C C . LEU B 1 137 ? 7.441 -12.641 -20.594 1 91.31 137 LEU B C 1
ATOM 3364 O O . LEU B 1 137 ? 7.848 -12.414 -19.453 1 91.31 137 LEU B O 1
ATOM 3368 N N . PRO B 1 138 ? 7.125 -11.586 -21.422 1 90.94 138 PRO B N 1
ATOM 3369 C CA . PRO B 1 138 ? 7.488 -10.227 -21.016 1 90.94 138 PRO B CA 1
ATOM 3370 C C . PRO B 1 138 ? 6.793 -9.797 -19.719 1 90.94 138 PRO B C 1
ATOM 3372 O O . PRO B 1 138 ? 7.449 -9.312 -18.797 1 90.94 138 PRO B O 1
ATOM 3375 N N . PRO B 1 139 ? 5.504 -10.055 -19.594 1 93.88 139 PRO B N 1
ATOM 3376 C CA . PRO B 1 139 ? 4.867 -9.641 -18.328 1 93.88 139 PRO B CA 1
ATOM 3377 C C . PRO B 1 139 ? 5.359 -10.445 -17.125 1 93.88 139 PRO B C 1
ATOM 3379 O O . PRO B 1 139 ? 5.414 -9.922 -16.016 1 93.88 139 PRO B O 1
ATOM 3382 N N . LEU B 1 140 ? 5.672 -11.688 -17.328 1 93.88 140 LEU B N 1
ATOM 3383 C CA . LEU B 1 140 ? 6.172 -12.508 -16.234 1 93.88 140 LEU B CA 1
ATOM 3384 C C . LEU B 1 140 ? 7.527 -12 -15.75 1 93.88 140 LEU B C 1
ATOM 3386 O O . LEU B 1 140 ? 7.773 -11.93 -14.539 1 93.88 140 LEU B O 1
ATOM 3390 N N . VAL B 1 141 ? 8.422 -11.617 -16.656 1 90.56 141 VAL B N 1
ATOM 3391 C CA . VAL B 1 141 ? 9.727 -11.062 -16.312 1 90.56 141 VAL B CA 1
ATOM 3392 C C . VAL B 1 141 ? 9.539 -9.727 -15.594 1 90.56 141 VAL B C 1
ATOM 3394 O O . VAL B 1 141 ? 10.18 -9.461 -14.578 1 90.56 141 VAL B O 1
ATOM 3397 N N . ALA B 1 142 ? 8.625 -8.953 -16.109 1 92.12 142 ALA B N 1
ATOM 3398 C CA . ALA B 1 142 ? 8.352 -7.656 -15.492 1 92.12 142 ALA B CA 1
ATOM 3399 C C . ALA B 1 142 ? 7.805 -7.828 -14.07 1 92.12 142 ALA B C 1
ATOM 3401 O O . ALA B 1 142 ? 8.234 -7.133 -13.148 1 92.12 142 ALA B O 1
ATOM 3402 N N . SER B 1 143 ? 6.898 -8.781 -13.914 1 95.69 143 SER B N 1
ATOM 3403 C CA . SER B 1 143 ? 6.254 -9.039 -12.625 1 95.69 143 SER B CA 1
ATOM 3404 C C . SER B 1 143 ? 7.27 -9.453 -11.57 1 95.69 143 SER B C 1
ATOM 3406 O O . SER B 1 143 ? 7.02 -9.305 -10.367 1 95.69 143 SER B O 1
ATOM 3408 N N . CYS B 1 144 ? 8.414 -9.867 -12.008 1 92 144 CYS B N 1
ATOM 3409 C CA . CYS B 1 144 ? 9.43 -10.383 -11.094 1 92 144 CYS B CA 1
ATOM 3410 C C . CYS B 1 144 ? 10.609 -9.422 -10.992 1 92 144 CYS B C 1
ATOM 3412 O O . CYS B 1 144 ? 11.648 -9.766 -10.422 1 92 144 CYS B O 1
ATOM 3414 N N . SER B 1 145 ? 10.484 -8.312 -11.609 1 90.5 145 SER B N 1
ATOM 3415 C CA . SER B 1 145 ? 11.555 -7.32 -11.562 1 90.5 145 SER B CA 1
ATOM 3416 C C . SER B 1 145 ? 11.492 -6.5 -10.281 1 90.5 145 SER B C 1
ATOM 3418 O O . SER B 1 145 ? 11.047 -5.352 -10.289 1 90.5 145 SER B O 1
ATOM 3420 N N . ILE B 1 146 ? 12 -7.035 -9.219 1 88.75 146 ILE B N 1
ATOM 3421 C CA . ILE B 1 146 ? 11.969 -6.441 -7.887 1 88.75 146 ILE B CA 1
ATOM 3422 C C . ILE B 1 146 ? 12.672 -5.086 -7.91 1 88.75 146 ILE B C 1
ATOM 3424 O O . ILE B 1 146 ? 13.844 -4.996 -8.305 1 88.75 146 ILE B O 1
ATOM 3428 N N . PRO B 1 147 ? 11.984 -4.086 -7.504 1 87.25 147 PRO B N 1
ATOM 3429 C CA . PRO B 1 147 ? 12.625 -2.77 -7.469 1 87.25 147 PRO B CA 1
ATOM 3430 C C . PRO B 1 147 ? 13.914 -2.762 -6.652 1 87.25 147 PRO B C 1
ATOM 3432 O O . PRO B 1 147 ? 13.961 -3.336 -5.562 1 87.25 147 PRO B O 1
ATOM 3435 N N . GLY B 1 148 ? 14.945 -2.064 -7.191 1 77 148 GLY B N 1
ATOM 3436 C CA . GLY B 1 148 ? 16.219 -1.968 -6.5 1 77 148 GLY B CA 1
ATOM 3437 C C . GLY B 1 148 ? 17.109 -3.172 -6.73 1 77 148 GLY B C 1
ATOM 3438 O O . GLY B 1 148 ? 18.328 -3.104 -6.512 1 77 148 GLY B O 1
ATOM 3439 N N . MET B 1 149 ? 16.547 -4.258 -7.137 1 80.62 149 MET B N 1
ATOM 3440 C CA . MET B 1 149 ? 17.328 -5.469 -7.359 1 80.62 149 MET B CA 1
ATOM 3441 C C . MET B 1 149 ? 17.5 -5.738 -8.852 1 80.62 149 MET B C 1
ATOM 3443 O O . MET B 1 149 ? 18.562 -6.18 -9.289 1 80.62 149 MET B O 1
ATOM 3447 N N . PHE B 1 150 ? 16.453 -5.441 -9.602 1 83.19 150 PHE B N 1
ATOM 3448 C CA . PHE B 1 150 ? 16.469 -5.648 -11.047 1 83.19 150 PHE B CA 1
ATOM 3449 C C . PHE B 1 150 ? 16.047 -4.379 -11.773 1 83.19 150 PHE B C 1
ATOM 3451 O O . PHE B 1 150 ? 15.289 -3.568 -11.242 1 83.19 150 PHE B O 1
ATOM 3458 N N . PRO B 1 151 ? 16.562 -4.191 -12.961 1 82.44 151 PRO B N 1
ATOM 3459 C CA . PRO B 1 151 ? 16.125 -3.029 -13.734 1 82.44 151 PRO B CA 1
ATOM 3460 C C . PRO B 1 151 ? 14.664 -3.133 -14.172 1 82.44 151 PRO B C 1
ATOM 3462 O O . PRO B 1 151 ? 14.141 -4.238 -14.336 1 82.44 151 PRO B O 1
ATOM 3465 N N . PRO B 1 152 ? 14.07 -1.969 -14.367 1 87.81 152 PRO B N 1
ATOM 3466 C CA . PRO B 1 152 ? 12.727 -1.999 -14.961 1 87.81 152 PRO B CA 1
ATOM 3467 C C . PRO B 1 152 ? 12.703 -2.648 -16.344 1 87.81 152 PRO B C 1
ATOM 3469 O O . PRO B 1 152 ? 13.703 -2.611 -17.062 1 87.81 152 PRO B O 1
ATOM 3472 N N . VAL B 1 153 ? 11.602 -3.219 -16.672 1 87.31 153 VAL B N 1
ATOM 3473 C CA . VAL B 1 153 ? 11.414 -3.902 -17.938 1 87.31 153 VAL B CA 1
ATOM 3474 C C . VAL B 1 153 ? 10.414 -3.123 -18.797 1 87.31 153 VAL B C 1
ATOM 3476 O O . VAL B 1 153 ? 9.352 -2.723 -18.328 1 87.31 153 VAL B O 1
ATOM 3479 N N . LYS B 1 154 ? 10.836 -2.91 -19.984 1 86.88 154 LYS B N 1
ATOM 3480 C CA . LYS B 1 154 ? 9.922 -2.242 -20.906 1 86.88 154 LYS B CA 1
ATOM 3481 C C . LYS B 1 154 ? 8.992 -3.248 -21.578 1 86.88 154 LYS B C 1
ATOM 3483 O O . LYS B 1 154 ? 9.461 -4.215 -22.188 1 86.88 154 LYS B O 1
ATOM 3488 N N . VAL B 1 155 ? 7.785 -3.15 -21.469 1 88.06 155 VAL B N 1
ATOM 3489 C CA . VAL B 1 155 ? 6.758 -3.918 -22.172 1 88.06 155 VAL B CA 1
ATOM 3490 C C . VAL B 1 155 ? 5.805 -2.969 -22.891 1 88.06 155 VAL B C 1
ATOM 3492 O O . VAL B 1 155 ? 5.062 -2.219 -22.25 1 88.06 155 VAL B O 1
ATOM 3495 N N . GLY B 1 156 ? 5.816 -2.988 -24.172 1 84.19 156 GLY B N 1
ATOM 3496 C CA . GLY B 1 156 ? 5.129 -1.942 -24.906 1 84.19 156 GLY B CA 1
ATOM 3497 C C . GLY B 1 156 ? 5.672 -0.555 -24.625 1 84.19 156 GLY B C 1
ATOM 3498 O O . GLY B 1 156 ? 6.875 -0.316 -24.766 1 84.19 156 GLY B O 1
ATOM 3499 N N . ASP B 1 157 ? 4.859 0.293 -24.203 1 84.5 157 ASP B N 1
ATOM 3500 C CA . ASP B 1 157 ? 5.281 1.668 -23.953 1 84.5 157 ASP B CA 1
ATOM 3501 C C . ASP B 1 157 ? 5.387 1.942 -22.453 1 84.5 157 ASP B C 1
ATOM 3503 O O . ASP B 1 157 ? 5.484 3.098 -22.031 1 84.5 157 ASP B O 1
ATOM 3507 N N . ARG B 1 158 ? 5.43 0.849 -21.766 1 88.06 158 ARG B N 1
ATOM 3508 C CA . ARG B 1 158 ? 5.434 1.005 -20.312 1 88.06 158 ARG B CA 1
ATOM 3509 C C . ARG B 1 158 ? 6.727 0.47 -19.703 1 88.06 158 ARG B C 1
ATOM 3511 O O . ARG B 1 158 ? 7.23 -0.57 -20.125 1 88.06 158 ARG B O 1
ATOM 3518 N N . TRP B 1 159 ? 7.238 1.21 -18.828 1 88.19 159 TRP B N 1
ATOM 3519 C CA . TRP B 1 159 ? 8.305 0.702 -17.969 1 88.19 159 TRP B CA 1
ATOM 3520 C C . TRP B 1 159 ? 7.734 0.081 -16.703 1 88.19 159 TRP B C 1
ATOM 3522 O O . TRP B 1 159 ? 7.09 0.765 -15.906 1 88.19 159 TRP B O 1
ATOM 3532 N N . LEU B 1 160 ? 8.008 -1.211 -16.547 1 92.5 160 LEU B N 1
ATOM 3533 C CA . LEU B 1 160 ? 7.34 -1.984 -15.5 1 92.5 160 LEU B CA 1
ATOM 3534 C C . LEU B 1 160 ? 8.352 -2.553 -14.508 1 92.5 160 LEU B C 1
ATOM 3536 O O . LEU B 1 160 ? 9.508 -2.797 -14.867 1 92.5 160 LEU B O 1
ATOM 3540 N N . VAL B 1 161 ? 7.949 -2.65 -13.32 1 93.31 161 VAL B N 1
ATOM 3541 C CA . VAL B 1 161 ? 8.656 -3.391 -12.281 1 93.31 161 VAL B CA 1
ATOM 3542 C C . VAL B 1 161 ? 7.727 -4.422 -11.648 1 93.31 161 VAL B C 1
ATOM 3544 O O . VAL B 1 161 ? 6.598 -4.613 -12.109 1 93.31 161 VAL B O 1
ATOM 3547 N N . ASP B 1 162 ? 8.25 -5.086 -10.68 1 95.31 162 ASP B N 1
ATOM 3548 C CA . ASP B 1 162 ? 7.496 -6.09 -9.93 1 95.31 162 ASP B CA 1
ATOM 3549 C C . ASP B 1 162 ? 6.082 -5.602 -9.633 1 95.31 162 ASP B C 1
ATOM 3551 O O . ASP B 1 162 ? 5.875 -4.426 -9.32 1 95.31 162 ASP B O 1
ATOM 3555 N N . GLY B 1 163 ? 5.133 -6.52 -9.664 1 97.06 163 GLY B N 1
ATOM 3556 C CA . GLY B 1 163 ? 3.744 -6.168 -9.422 1 97.06 163 GLY B CA 1
ATOM 3557 C C . GLY B 1 163 ? 3.453 -5.84 -7.969 1 97.06 163 GLY B C 1
ATOM 3558 O O . GLY B 1 163 ? 2.418 -5.25 -7.652 1 97.06 163 GLY B O 1
ATOM 3559 N N . GLY B 1 164 ? 4.262 -6.176 -7.047 1 96.19 164 GLY B N 1
ATOM 3560 C CA . GLY B 1 164 ? 4.059 -6.082 -5.609 1 96.19 164 GLY B CA 1
ATOM 3561 C C . GLY B 1 164 ? 3.668 -4.691 -5.152 1 96.19 164 GLY B C 1
ATOM 3562 O O . GLY B 1 164 ? 2.648 -4.516 -4.48 1 96.19 164 GLY B O 1
ATOM 3563 N N . PRO B 1 165 ? 4.355 -3.717 -5.594 1 95.12 165 PRO B N 1
ATOM 3564 C CA . PRO B 1 165 ? 4.066 -2.357 -5.129 1 95.12 165 PRO B CA 1
ATOM 3565 C C . PRO B 1 165 ? 2.631 -1.927 -5.426 1 95.12 165 PRO B C 1
ATOM 3567 O O . PRO B 1 165 ? 1.932 -1.44 -4.531 1 95.12 165 PRO B O 1
ATOM 3570 N N . ALA B 1 166 ? 2.117 -2.191 -6.602 1 94.81 166 ALA B N 1
ATOM 3571 C CA . ALA B 1 166 ? 0.805 -1.681 -6.984 1 94.81 166 ALA B CA 1
ATOM 3572 C C . ALA B 1 166 ? -0.287 -2.709 -6.707 1 94.81 166 ALA B C 1
ATOM 3574 O O . ALA B 1 166 ? -1.456 -2.354 -6.535 1 94.81 166 ALA B O 1
ATOM 3575 N N . ALA B 1 167 ? 0.115 -3.945 -6.727 1 94.94 167 ALA B N 1
ATOM 3576 C CA . ALA B 1 167 ? -0.846 -5.027 -6.531 1 94.94 167 ALA B CA 1
ATOM 3577 C C . ALA B 1 167 ? -0.176 -6.25 -5.91 1 94.94 167 ALA B C 1
ATOM 3579 O O . ALA B 1 167 ? 0.014 -7.266 -6.582 1 94.94 167 ALA B O 1
ATOM 3580 N N . PHE B 1 168 ? -0.026 -6.195 -4.539 1 93.12 168 PHE B N 1
ATOM 3581 C CA . PHE B 1 168 ? 0.682 -7.266 -3.844 1 93.12 168 PHE B CA 1
ATOM 3582 C C . PHE B 1 168 ? -0.189 -8.508 -3.736 1 93.12 168 PHE B C 1
ATOM 3584 O O . PHE B 1 168 ? 0.245 -9.609 -4.09 1 93.12 168 PHE B O 1
ATOM 3591 N N . MET B 1 169 ? -1.379 -8.312 -3.27 1 94.38 169 MET B N 1
ATOM 3592 C CA . MET B 1 169 ? -2.416 -9.336 -3.172 1 94.38 169 MET B CA 1
ATOM 3593 C C . MET B 1 169 ? -3.656 -8.93 -3.959 1 94.38 169 MET B C 1
ATOM 3595 O O . MET B 1 169 ? -4.688 -8.594 -3.373 1 94.38 169 MET B O 1
ATOM 3599 N N . PRO B 1 170 ? -3.568 -9.125 -5.25 1 95.31 170 PRO B N 1
ATOM 3600 C CA . PRO B 1 170 ? -4.594 -8.539 -6.117 1 95.31 170 PRO B CA 1
ATOM 3601 C C . PRO B 1 170 ? -5.934 -9.273 -6.023 1 95.31 170 PRO B C 1
ATOM 3603 O O . PRO B 1 170 ? -6.426 -9.789 -7.027 1 95.31 170 PRO B O 1
ATOM 3606 N N . ILE B 1 171 ? -6.602 -9.25 -4.906 1 98 171 ILE B N 1
ATOM 3607 C CA . ILE B 1 171 ? -7.895 -9.875 -4.637 1 98 171 ILE B CA 1
ATOM 3608 C C . ILE B 1 171 ? -8.984 -9.18 -5.449 1 98 171 ILE B C 1
ATOM 3610 O O . ILE B 1 171 ? -9.844 -9.836 -6.043 1 98 171 ILE B O 1
ATOM 3614 N N . SER B 1 172 ? -8.93 -7.879 -5.488 1 96.56 172 SER B N 1
ATOM 3615 C CA . SER B 1 172 ? -9.93 -7.109 -6.23 1 96.56 172 SER B CA 1
ATOM 3616 C C . SER B 1 172 ? -9.953 -7.512 -7.699 1 96.56 172 SER B C 1
ATOM 3618 O O . SER B 1 172 ? -11.023 -7.582 -8.312 1 96.56 172 SER B O 1
ATOM 3620 N N . ARG B 1 173 ? -8.766 -7.738 -8.258 1 95.94 173 ARG B N 1
ATOM 3621 C CA . ARG B 1 173 ? -8.727 -8.148 -9.656 1 95.94 173 ARG B CA 1
ATOM 3622 C C . ARG B 1 173 ? -9.438 -9.484 -9.852 1 95.94 173 ARG B C 1
ATOM 3624 O O . ARG B 1 173 ? -10.172 -9.664 -10.828 1 95.94 173 ARG B O 1
ATOM 3631 N N . ALA B 1 174 ? -9.203 -10.445 -8.953 1 97.69 174 ALA B N 1
ATOM 3632 C CA . ALA B 1 174 ? -9.883 -11.734 -9.023 1 97.69 174 ALA B CA 1
ATOM 3633 C C . ALA B 1 174 ? -11.398 -11.562 -8.977 1 97.69 174 ALA B C 1
ATOM 3635 O O . ALA B 1 174 ? -12.125 -12.18 -9.758 1 97.69 174 ALA B O 1
ATOM 3636 N N . VAL B 1 175 ? -11.859 -10.711 -8.094 1 96.81 175 VAL B N 1
ATOM 3637 C CA . VAL B 1 175 ? -13.281 -10.461 -7.93 1 96.81 175 VAL B CA 1
ATOM 3638 C C . VAL B 1 175 ? -13.836 -9.789 -9.188 1 96.81 175 VAL B C 1
ATOM 3640 O O . VAL B 1 175 ? -14.922 -10.141 -9.664 1 96.81 175 VAL B O 1
ATOM 3643 N N . GLU B 1 176 ? -13.117 -8.891 -9.695 1 93.31 176 GLU B N 1
ATOM 3644 C CA . GLU B 1 176 ? -13.523 -8.211 -10.922 1 93.31 176 GLU B CA 1
ATOM 3645 C C . GLU B 1 176 ? -13.625 -9.188 -12.094 1 93.31 176 GLU B C 1
ATOM 3647 O O . GLU B 1 176 ? -14.375 -8.961 -13.039 1 93.31 176 GLU B O 1
ATOM 3652 N N . ARG B 1 177 ? -12.828 -10.273 -11.969 1 93.94 177 ARG B N 1
ATOM 3653 C CA . ARG B 1 177 ? -12.859 -11.305 -13.008 1 93.94 177 ARG B CA 1
ATOM 3654 C C . ARG B 1 177 ? -13.992 -12.289 -12.758 1 93.94 177 ARG B C 1
ATOM 3656 O O . ARG B 1 177 ? -14.094 -13.312 -13.445 1 93.94 177 ARG B O 1
ATOM 3663 N N . GLY B 1 178 ? -14.758 -12.047 -11.758 1 95.25 178 GLY B N 1
ATOM 3664 C CA . GLY B 1 178 ? -15.977 -12.82 -11.555 1 95.25 178 GLY B CA 1
ATOM 3665 C C . GLY B 1 178 ? -15.852 -13.859 -10.453 1 95.25 178 GLY B C 1
ATOM 3666 O O . GLY B 1 178 ? -16.734 -14.695 -10.281 1 95.25 178 GLY B O 1
ATOM 3667 N N . ALA B 1 179 ? -14.805 -13.828 -9.719 1 97.81 179 ALA B N 1
AT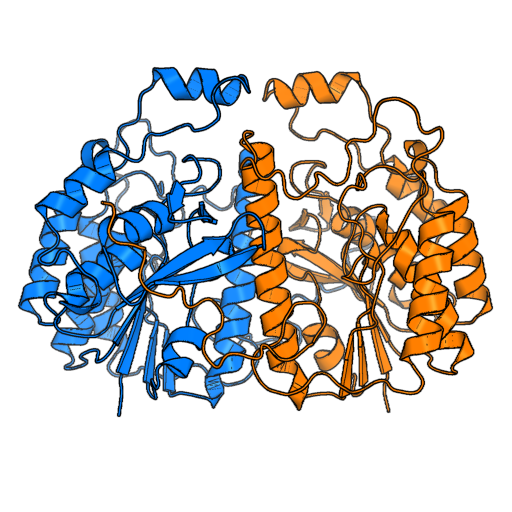OM 3668 C CA . ALA B 1 179 ? -14.633 -14.82 -8.664 1 97.81 179 ALA B CA 1
ATOM 3669 C C . ALA B 1 179 ? -15.641 -14.594 -7.535 1 97.81 179 ALA B C 1
ATOM 3671 O O . ALA B 1 179 ? -15.812 -13.469 -7.062 1 97.81 179 ALA B O 1
ATOM 3672 N N . GLU B 1 180 ? -16.25 -15.641 -7.133 1 98.25 180 GLU B N 1
ATOM 3673 C CA . GLU B 1 180 ? -17.172 -15.633 -5.996 1 98.25 180 GLU B CA 1
ATOM 3674 C C . GLU B 1 180 ? -16.5 -16.172 -4.742 1 98.25 180 GLU B C 1
ATOM 3676 O O . GLU B 1 180 ? -16.969 -15.953 -3.627 1 98.25 180 GLU B O 1
ATOM 3681 N N . ARG B 1 181 ? -15.523 -16.969 -5 1 98.56 181 ARG B N 1
ATOM 3682 C CA . ARG B 1 181 ? -14.68 -17.516 -3.951 1 98.56 181 ARG B CA 1
ATOM 3683 C C . ARG B 1 181 ? -13.203 -17.297 -4.266 1 98.56 181 ARG B C 1
ATOM 3685 O O . ARG B 1 181 ? -12.766 -17.469 -5.402 1 98.56 181 ARG B O 1
ATOM 3692 N N . VAL B 1 182 ? -12.523 -16.797 -3.262 1 98.75 182 VAL B N 1
ATOM 3693 C CA . VAL B 1 182 ? -11.109 -16.484 -3.473 1 98.75 182 VAL B CA 1
ATOM 3694 C C . VAL B 1 182 ? -10.273 -17.156 -2.381 1 98.75 182 VAL B C 1
ATOM 3696 O O . VAL B 1 182 ? -10.586 -17.031 -1.194 1 98.75 182 VAL B O 1
ATOM 3699 N N . PHE B 1 183 ? -9.242 -17.891 -2.754 1 98.81 183 PHE B N 1
ATOM 3700 C CA . PHE B 1 183 ? -8.203 -18.375 -1.857 1 98.81 183 PHE B CA 1
ATOM 3701 C C . PHE B 1 183 ? -6.895 -17.625 -2.096 1 98.81 183 PHE B C 1
ATOM 3703 O O . PHE B 1 183 ? -6.328 -17.672 -3.188 1 98.81 183 PHE B O 1
ATOM 3710 N N . VAL B 1 184 ? -6.465 -16.922 -1.091 1 98.69 184 VAL B N 1
ATOM 3711 C CA . VAL B 1 184 ? -5.137 -16.312 -1.139 1 98.69 184 VAL B CA 1
ATOM 3712 C C . VAL B 1 184 ? -4.094 -17.328 -0.662 1 98.69 184 VAL B C 1
ATOM 3714 O O . VAL B 1 184 ? -4.242 -17.922 0.407 1 98.69 184 VAL B O 1
ATOM 3717 N N . LEU B 1 185 ? -3.078 -17.531 -1.443 1 98.44 185 LEU B N 1
ATOM 3718 C CA . LEU B 1 185 ? -1.987 -18.453 -1.124 1 98.44 185 LEU B CA 1
ATOM 3719 C C . LEU B 1 185 ? -0.687 -17.688 -0.897 1 98.44 185 LEU B C 1
ATOM 3721 O O . LEU B 1 185 ? 0.102 -17.5 -1.828 1 98.44 185 LEU B O 1
ATOM 3725 N N . PRO B 1 186 ? -0.388 -17.312 0.334 1 96.75 186 PRO B N 1
ATOM 3726 C CA . PRO B 1 186 ? 0.766 -16.453 0.617 1 96.75 186 PRO B CA 1
ATOM 3727 C C . PRO B 1 186 ? 2.094 -17.203 0.504 1 96.75 186 PRO B C 1
ATOM 3729 O O . PRO B 1 186 ? 2.119 -18.438 0.512 1 96.75 186 PRO B O 1
ATOM 3732 N N . CYS B 1 187 ? 3.193 -16.422 0.387 1 93.62 187 CYS B N 1
ATOM 3733 C CA . CYS B 1 187 ? 4.539 -16.984 0.355 1 93.62 187 CYS B CA 1
ATOM 3734 C C . CYS B 1 187 ? 5.152 -17.016 1.749 1 93.62 187 CYS B C 1
ATOM 3736 O O . CYS B 1 187 ? 6.336 -17.328 1.905 1 93.62 187 CYS B O 1
ATOM 3738 N N . GLY B 1 188 ? 4.387 -16.672 2.711 1 90.06 188 GLY B N 1
ATOM 3739 C CA . GLY B 1 188 ? 4.801 -16.656 4.105 1 90.06 188 GLY B CA 1
ATOM 3740 C C . GLY B 1 188 ? 3.672 -16.312 5.059 1 90.06 188 GLY B C 1
ATOM 3741 O O . GLY B 1 188 ? 2.691 -15.68 4.668 1 90.06 188 GLY B O 1
ATOM 3742 N N . GLY B 1 189 ? 3.854 -16.766 6.266 1 87.25 189 GLY B N 1
ATOM 3743 C CA . GLY B 1 189 ? 2.834 -16.531 7.273 1 87.25 189 GLY B CA 1
ATOM 3744 C C . GLY B 1 189 ? 3.369 -16.594 8.695 1 87.25 189 GLY B C 1
ATOM 3745 O O . GLY B 1 189 ? 4.52 -16.219 8.945 1 87.25 189 GLY B O 1
ATOM 3746 N N . THR B 1 190 ? 2.445 -16.859 9.555 1 76.62 190 THR B N 1
ATOM 3747 C CA . THR B 1 190 ? 2.797 -16.781 10.969 1 76.62 190 THR B CA 1
ATOM 3748 C C . THR B 1 190 ? 2.955 -18.172 11.57 1 76.62 190 THR B C 1
ATOM 3750 O O . THR B 1 190 ? 3.375 -18.312 12.719 1 76.62 190 THR B O 1
ATOM 3753 N N . GLU B 1 191 ? 2.672 -19.188 10.805 1 77.56 191 GLU B N 1
ATOM 3754 C CA . GLU B 1 191 ? 2.797 -20.531 11.359 1 77.56 191 GLU B CA 1
ATOM 3755 C C . GLU B 1 191 ? 4.254 -20.875 11.648 1 77.56 191 GLU B C 1
ATOM 3757 O O . GLU B 1 191 ? 5.137 -20.641 10.828 1 77.56 191 GLU B O 1
ATOM 3762 N N . PRO B 1 192 ? 4.508 -21.312 12.898 1 71.81 192 PRO B N 1
ATOM 3763 C CA . PRO B 1 192 ? 5.891 -21.609 13.281 1 71.81 192 PRO B CA 1
ATOM 3764 C C . PRO B 1 192 ? 6.574 -22.578 12.32 1 71.81 192 PRO B C 1
ATOM 3766 O O . PRO B 1 192 ? 5.941 -23.531 11.836 1 71.81 192 PRO B O 1
ATOM 3769 N N . PHE B 1 193 ? 7.719 -22.25 11.977 1 66.06 193 PHE B N 1
ATOM 3770 C CA . PHE B 1 193 ? 8.578 -23.078 11.133 1 66.06 193 PHE B CA 1
ATOM 3771 C C . PHE B 1 193 ? 9.938 -23.281 11.789 1 66.06 193 PHE B C 1
ATOM 3773 O O . PHE B 1 193 ? 10.672 -22.312 12.039 1 66.06 193 PHE B O 1
ATOM 3780 N N . GLU B 1 194 ? 10.133 -24.312 12.562 1 58.16 194 GLU B N 1
ATOM 3781 C CA . GLU B 1 194 ? 11.406 -24.625 13.211 1 58.16 194 GLU B CA 1
ATOM 3782 C C . GLU B 1 194 ? 12.352 -25.344 12.25 1 58.16 194 GLU B C 1
ATOM 3784 O O . GLU B 1 194 ? 12.008 -26.391 11.688 1 58.16 194 GLU B O 1
ATOM 3789 N N . PHE B 1 195 ? 13.148 -24.641 11.602 1 47.72 195 PHE B N 1
ATOM 3790 C CA . PHE B 1 195 ? 14.18 -25.312 10.828 1 47.72 195 PHE B CA 1
ATOM 3791 C C . PHE B 1 195 ? 15.367 -25.672 11.711 1 47.72 195 PHE B C 1
ATOM 3793 O O . PHE B 1 195 ? 15.82 -24.859 12.516 1 47.72 195 PHE B O 1
ATOM 3800 N N . ASN B 1 196 ? 15.617 -26.859 11.984 1 35.59 196 ASN B N 1
ATOM 3801 C CA . ASN B 1 196 ? 16.859 -27.266 12.648 1 35.59 196 ASN B CA 1
ATOM 3802 C C . ASN B 1 196 ? 18.078 -26.594 12.023 1 35.59 196 ASN B C 1
ATOM 3804 O O . ASN B 1 196 ? 18.359 -26.781 10.836 1 35.59 196 ASN B O 1
ATOM 3808 N N . ARG B 1 197 ? 18.562 -25.609 12.578 1 37.88 197 ARG B N 1
ATOM 3809 C CA . ARG B 1 197 ? 19.781 -24.875 12.242 1 37.88 197 ARG B CA 1
ATOM 3810 C C . ARG B 1 197 ? 20.906 -25.844 11.891 1 37.88 197 ARG B C 1
ATOM 3812 O O . ARG B 1 197 ? 21.875 -25.984 12.656 1 37.88 197 ARG B O 1
ATOM 3819 N N . ARG B 1 198 ? 20.938 -27.109 11.641 1 30.27 198 ARG B N 1
ATOM 3820 C CA . ARG B 1 198 ? 22.281 -27.641 11.445 1 30.27 198 ARG B CA 1
ATOM 3821 C C . ARG B 1 198 ? 23.078 -26.766 10.477 1 30.27 198 ARG B C 1
ATOM 3823 O O . ARG B 1 198 ? 24.188 -26.328 10.789 1 30.27 198 ARG B O 1
ATOM 3830 N N . ARG B 1 199 ? 23.609 -27.438 9.18 1 27.08 199 ARG B N 1
ATOM 3831 C CA . ARG B 1 199 ? 24.828 -27.234 8.398 1 27.08 199 ARG B CA 1
ATOM 3832 C C . ARG B 1 199 ? 24.781 -25.922 7.633 1 27.08 199 ARG B C 1
ATOM 3834 O O . ARG B 1 199 ? 25.594 -25.688 6.727 1 27.08 199 ARG B O 1
ATOM 3841 N N . ARG B 1 200 ? 23.781 -25.188 7.496 1 29.39 200 ARG B N 1
ATOM 3842 C CA . ARG B 1 200 ? 24.062 -24.359 6.32 1 29.39 200 ARG B CA 1
ATOM 3843 C C . ARG B 1 200 ? 25.188 -23.359 6.609 1 29.39 200 ARG B C 1
ATOM 3845 O O . ARG B 1 200 ? 25.344 -22.922 7.75 1 29.39 200 ARG B O 1
ATOM 3852 N N . GLY B 1 201 ? 26.172 -23.344 5.645 1 24.88 201 GLY B N 1
ATOM 3853 C CA . GLY B 1 201 ? 27.234 -22.406 5.348 1 24.88 201 GLY B CA 1
ATOM 3854 C C . GLY B 1 201 ? 26.812 -20.953 5.523 1 24.88 201 GLY B C 1
ATOM 3855 O O . GLY B 1 201 ? 25.641 -20.672 5.75 1 24.88 201 GLY B O 1
ATOM 3856 N N . ILE B 1 202 ? 27.625 -19.969 4.883 1 23.75 202 ILE B N 1
ATOM 3857 C CA . ILE B 1 202 ? 27.953 -18.547 4.977 1 23.75 202 ILE B CA 1
ATOM 3858 C C . ILE B 1 202 ? 26.703 -17.703 4.742 1 23.75 202 ILE B C 1
ATOM 3860 O O . ILE B 1 202 ? 26.422 -16.766 5.492 1 23.75 202 ILE B O 1
ATOM 3864 N N . GLY B 1 203 ? 26.266 -17.578 3.428 1 25.8 203 GLY B N 1
ATOM 3865 C CA . GLY B 1 203 ? 25.766 -16.375 2.768 1 25.8 203 GLY B CA 1
ATOM 3866 C C . GLY B 1 203 ? 24.312 -16.094 3.084 1 25.8 203 GLY B C 1
ATOM 3867 O O . GLY B 1 203 ? 23.484 -16 2.18 1 25.8 203 GLY B O 1
ATOM 3868 N N . SER B 1 204 ? 23.781 -16.641 4.07 1 25.78 204 SER B N 1
ATOM 3869 C CA . SER B 1 204 ? 22.344 -16.594 4.371 1 25.78 204 SER B CA 1
ATOM 3870 C C . SER B 1 204 ? 21.859 -15.156 4.484 1 25.78 204 SER B C 1
ATOM 3872 O O . SER B 1 204 ? 22.281 -14.43 5.383 1 25.78 204 SER B O 1
ATOM 3874 N N . ILE B 1 205 ? 21.938 -14.391 3.471 1 25.41 205 ILE B N 1
ATOM 3875 C CA . ILE B 1 205 ? 21.219 -13.117 3.52 1 25.41 205 ILE B CA 1
ATOM 3876 C C . ILE B 1 205 ? 19.906 -13.297 4.27 1 25.41 205 ILE B C 1
ATOM 3878 O O . ILE B 1 205 ? 18.938 -13.844 3.729 1 25.41 205 ILE B O 1
ATOM 3882 N N . ALA B 1 206 ? 19.922 -13.984 5.414 1 26.03 206 ALA B N 1
ATOM 3883 C CA . ALA B 1 206 ? 19.078 -14.5 6.484 1 26.03 206 ALA B CA 1
ATOM 3884 C C . ALA B 1 206 ? 17.906 -13.555 6.766 1 26.03 206 ALA B C 1
ATOM 3886 O O . ALA B 1 206 ? 18.031 -12.344 6.602 1 26.03 206 ALA B O 1
ATOM 3887 N N . THR B 1 207 ? 16.766 -14.156 6.84 1 27.47 207 THR B N 1
ATOM 3888 C CA . THR B 1 207 ? 15.508 -13.734 7.438 1 27.47 207 THR B CA 1
ATOM 3889 C C . THR B 1 207 ? 15.75 -12.969 8.734 1 27.47 207 THR B C 1
ATOM 3891 O O . THR B 1 207 ? 16.297 -13.523 9.695 1 27.47 207 THR B O 1
ATOM 3894 N N . TRP B 1 208 ? 16.438 -11.812 8.711 1 26.78 208 TRP B N 1
ATOM 3895 C CA . TRP B 1 208 ? 16.766 -10.977 9.859 1 26.78 208 TRP B CA 1
ATOM 3896 C C . TRP B 1 208 ? 15.719 -11.125 10.961 1 26.78 208 TRP B C 1
ATOM 3898 O O . TRP B 1 208 ? 14.516 -11.055 10.695 1 26.78 208 TRP B O 1
ATOM 3908 N N . PRO B 1 209 ? 15.875 -11.953 11.922 1 31.89 209 PRO B N 1
ATOM 3909 C CA . PRO B 1 209 ? 15.008 -11.656 13.062 1 31.89 209 PRO B CA 1
ATOM 3910 C C . PRO B 1 209 ? 14.602 -10.188 13.141 1 31.89 209 PRO B C 1
ATOM 3912 O O . PRO B 1 209 ? 15.328 -9.32 12.648 1 31.89 209 PRO B O 1
ATOM 3915 N N . PRO B 1 210 ? 13.336 -9.836 13.141 1 34.38 210 PRO B N 1
ATOM 3916 C CA . PRO B 1 210 ? 13.195 -8.383 13.273 1 34.38 210 PRO B CA 1
ATOM 3917 C C . PRO B 1 210 ? 14.289 -7.762 14.133 1 34.38 210 PRO B C 1
ATOM 3919 O O . PRO B 1 210 ? 14.461 -8.148 15.297 1 34.38 210 PRO B O 1
ATOM 3922 N N . PRO B 1 211 ? 15.531 -7.586 13.656 1 35.59 211 PRO B N 1
ATOM 3923 C CA . PRO B 1 211 ? 16.547 -7.047 14.578 1 35.59 211 PRO B CA 1
ATOM 3924 C C . PRO B 1 211 ? 15.945 -6.094 15.609 1 35.59 211 PRO B C 1
ATOM 3926 O O . PRO B 1 211 ? 15.047 -5.316 15.289 1 35.59 211 PRO B O 1
ATOM 3929 N N . LYS B 1 212 ? 15.906 -6.496 16.844 1 41.56 212 LYS B N 1
ATOM 3930 C CA . LYS B 1 212 ? 15.641 -5.469 17.844 1 41.56 212 LYS B CA 1
ATOM 3931 C C . LYS B 1 212 ? 16.25 -4.133 17.438 1 41.56 212 LYS B C 1
ATOM 3933 O O . LYS B 1 212 ? 16.094 -3.133 18.141 1 41.56 212 LYS B O 1
ATOM 3938 N N . THR B 1 213 ? 17.281 -4.246 16.594 1 48.62 213 THR B N 1
ATOM 3939 C CA . THR B 1 213 ? 17.922 -2.992 16.203 1 48.62 213 THR B CA 1
ATOM 3940 C C . THR B 1 213 ? 17.391 -2.514 14.852 1 48.62 213 THR B C 1
ATOM 3942 O O . THR B 1 213 ? 17.234 -3.309 13.922 1 48.62 213 THR B O 1
ATOM 3945 N N . PRO B 1 214 ? 16.781 -1.435 14.75 1 54.69 214 PRO B N 1
ATOM 3946 C CA . PRO B 1 214 ? 16.281 -0.836 13.508 1 54.69 214 PRO B CA 1
ATOM 3947 C C . PRO B 1 214 ? 17.219 -1.066 12.32 1 54.69 214 PRO B C 1
ATOM 3949 O O . PRO B 1 214 ? 18.422 -1.186 12.508 1 54.69 214 PRO B O 1
ATOM 3952 N N . PRO B 1 215 ? 16.703 -1.617 11.242 1 57.56 215 PRO B N 1
ATOM 3953 C CA . PRO B 1 215 ? 17.562 -1.616 10.062 1 57.56 215 PRO B CA 1
ATOM 3954 C C . PRO B 1 215 ? 18.469 -0.387 9.992 1 57.56 215 PRO B C 1
ATOM 3956 O O . PRO B 1 215 ? 18.016 0.735 10.219 1 57.56 215 PRO B O 1
ATOM 3959 N N . ARG B 1 216 ? 19.688 -0.601 9.992 1 63.28 216 ARG B N 1
ATOM 3960 C CA . ARG B 1 216 ? 20.625 0.516 10.055 1 63.28 216 ARG B CA 1
ATOM 3961 C C . ARG B 1 216 ? 21 0.993 8.656 1 63.28 216 ARG B C 1
ATOM 3963 O O . ARG B 1 216 ? 21.5 2.107 8.484 1 63.28 216 ARG B O 1
ATOM 3970 N N . SER B 1 217 ? 20.547 0.117 7.609 1 71.75 217 SER B N 1
ATOM 3971 C CA . SER B 1 217 ? 20.969 0.599 6.297 1 71.75 217 SER B CA 1
ATOM 3972 C C . SER B 1 217 ? 19.812 1.289 5.57 1 71.75 217 SER B C 1
ATOM 3974 O O . SER B 1 217 ? 18.641 1.006 5.836 1 71.75 217 SER B O 1
ATOM 3976 N N . VAL B 1 218 ? 20.141 2.195 4.734 1 75.19 218 VAL B N 1
ATOM 3977 C CA . VAL B 1 218 ? 19.172 2.926 3.928 1 75.19 218 VAL B CA 1
ATOM 3978 C C . VAL B 1 218 ? 18.359 1.943 3.094 1 75.19 218 VAL B C 1
ATOM 3980 O O . VAL B 1 218 ? 17.125 2.066 3.004 1 75.19 218 VAL B O 1
ATOM 3983 N N . GLY B 1 219 ? 19.047 0.957 2.59 1 77.25 219 GLY B N 1
ATOM 3984 C CA . GLY B 1 219 ? 18.359 -0.066 1.823 1 77.25 219 GLY B CA 1
ATOM 3985 C C . GLY B 1 219 ? 17.391 -0.882 2.656 1 77.25 219 GLY B C 1
ATOM 3986 O O . GLY B 1 219 ? 16.281 -1.194 2.207 1 77.25 219 GLY B O 1
ATOM 3987 N N . GLY B 1 220 ? 17.812 -1.184 3.812 1 78.94 220 GLY B N 1
ATOM 3988 C CA . GLY B 1 220 ? 16.969 -1.941 4.711 1 78.94 220 GLY B CA 1
ATOM 3989 C C . GLY B 1 220 ? 15.727 -1.178 5.145 1 78.94 220 GLY B C 1
ATOM 3990 O O . GLY B 1 220 ? 14.625 -1.733 5.172 1 78.94 220 GLY B O 1
ATOM 3991 N N . VAL B 1 221 ? 15.898 0.102 5.457 1 84.44 221 VAL B N 1
ATOM 3992 C CA . VAL B 1 221 ? 14.789 0.939 5.883 1 84.44 221 VAL B CA 1
ATOM 3993 C C . VAL B 1 221 ? 13.812 1.134 4.727 1 84.44 221 VAL B C 1
ATOM 3995 O O . VAL B 1 221 ? 12.594 1.042 4.906 1 84.44 221 VAL B O 1
ATOM 3998 N N . ASN B 1 222 ? 14.336 1.3 3.562 1 85.44 222 ASN B N 1
ATOM 3999 C CA . ASN B 1 222 ? 13.484 1.454 2.389 1 85.44 222 ASN B CA 1
ATOM 4000 C C . ASN B 1 222 ? 12.719 0.17 2.076 1 85.44 222 ASN B C 1
ATOM 4002 O O . ASN B 1 222 ? 11.539 0.214 1.719 1 85.44 222 ASN B O 1
ATOM 4006 N N . GLY B 1 223 ? 13.43 -0.907 2.152 1 85.5 223 GLY B N 1
ATOM 4007 C CA . GLY B 1 223 ? 12.773 -2.189 1.949 1 85.5 223 GLY B CA 1
ATOM 4008 C C . GLY B 1 223 ? 11.648 -2.449 2.936 1 85.5 223 GLY B C 1
ATOM 4009 O O . GLY B 1 223 ? 10.578 -2.914 2.553 1 85.5 223 GLY B O 1
ATOM 4010 N N . ALA B 1 224 ? 11.891 -2.115 4.141 1 86.62 224 ALA B N 1
ATOM 4011 C CA . ALA B 1 224 ? 10.883 -2.299 5.18 1 86.62 224 ALA B CA 1
ATOM 4012 C C . ALA B 1 224 ? 9.68 -1.393 4.938 1 86.62 224 ALA B C 1
ATOM 4014 O O . ALA B 1 224 ? 8.531 -1.806 5.141 1 86.62 224 ALA B O 1
ATOM 4015 N N . ALA B 1 225 ? 9.961 -0.191 4.559 1 91.44 225 ALA B N 1
ATOM 4016 C CA . ALA B 1 225 ? 8.891 0.756 4.277 1 91.44 225 ALA B CA 1
ATOM 4017 C C . ALA B 1 225 ? 8.039 0.288 3.096 1 91.44 225 ALA B C 1
ATOM 4019 O O . ALA B 1 225 ? 6.812 0.366 3.135 1 91.44 225 ALA B O 1
ATOM 4020 N N . LEU B 1 226 ? 8.695 -0.193 2.076 1 91.88 226 LEU B N 1
ATOM 4021 C CA . LEU B 1 226 ? 7.973 -0.732 0.928 1 91.88 226 LEU B CA 1
ATOM 4022 C C . LEU B 1 226 ? 7.125 -1.931 1.333 1 91.88 226 LEU B C 1
ATOM 4024 O O . LEU B 1 226 ? 5.953 -2.025 0.951 1 91.88 226 LEU B O 1
ATOM 4028 N N . GLY B 1 227 ? 7.73 -2.814 2.08 1 91.81 227 GLY B N 1
ATOM 4029 C CA . GLY B 1 227 ? 6.977 -3.945 2.6 1 91.81 227 GLY B CA 1
ATOM 4030 C C . GLY B 1 227 ? 5.75 -3.531 3.395 1 91.81 227 GLY B C 1
ATOM 4031 O O . GLY B 1 227 ? 4.672 -4.105 3.229 1 91.81 227 GLY B O 1
ATOM 4032 N N . ALA B 1 228 ? 5.938 -2.527 4.207 1 92.5 228 ALA B N 1
ATOM 4033 C CA . ALA B 1 228 ? 4.832 -2.025 5.02 1 92.5 228 ALA B CA 1
ATOM 4034 C C . ALA B 1 228 ? 3.701 -1.494 4.141 1 92.5 228 ALA B C 1
ATOM 4036 O O . ALA B 1 228 ? 2.523 -1.735 4.422 1 92.5 228 ALA B O 1
ATOM 4037 N N . ALA B 1 229 ? 4.059 -0.795 3.143 1 95.06 229 ALA B N 1
ATOM 4038 C CA . ALA B 1 229 ? 3.055 -0.232 2.244 1 95.06 229 ALA B CA 1
ATOM 4039 C C . ALA B 1 229 ? 2.295 -1.333 1.511 1 95.06 229 ALA B C 1
ATOM 4041 O O . ALA B 1 229 ? 1.073 -1.256 1.354 1 95.06 229 ALA B O 1
ATOM 4042 N N . MET B 1 230 ? 3.018 -2.324 1.057 1 94.94 230 MET B N 1
ATOM 4043 C CA . MET B 1 230 ? 2.395 -3.443 0.354 1 94.94 230 MET B CA 1
ATOM 4044 C C . MET B 1 230 ? 1.444 -4.203 1.272 1 94.94 230 MET B C 1
ATOM 4046 O O . MET B 1 230 ? 0.346 -4.578 0.862 1 94.94 230 MET B O 1
ATOM 4050 N N . VAL B 1 231 ? 1.849 -4.41 2.461 1 92.38 231 VAL B N 1
ATOM 4051 C CA . VAL B 1 231 ? 1.024 -5.109 3.439 1 92.38 231 VAL B CA 1
ATOM 4052 C C . VAL B 1 231 ? -0.225 -4.289 3.746 1 92.38 231 VAL B C 1
ATOM 4054 O O . VAL B 1 231 ? -1.322 -4.836 3.871 1 92.38 231 VAL B O 1
ATOM 4057 N N . SER B 1 232 ? -0.021 -2.996 3.912 1 94.31 232 SER B N 1
ATOM 4058 C CA . SER B 1 232 ? -1.166 -2.123 4.141 1 94.31 232 SER B CA 1
ATOM 4059 C C . SER B 1 232 ? -2.189 -2.244 3.018 1 94.31 232 SER B C 1
ATOM 4061 O O . SER B 1 232 ? -3.387 -2.389 3.273 1 94.31 232 SER B O 1
ATOM 4063 N N . ALA B 1 233 ? -1.727 -2.203 1.803 1 95.62 233 ALA B N 1
ATOM 4064 C CA . ALA B 1 233 ? -2.619 -2.344 0.655 1 95.62 233 ALA B CA 1
ATOM 4065 C C . ALA B 1 233 ? -3.312 -3.701 0.662 1 95.62 233 ALA B C 1
ATOM 4067 O O . ALA B 1 233 ? -4.504 -3.799 0.363 1 95.62 233 ALA B O 1
ATOM 4068 N N . ALA B 1 234 ? -2.572 -4.719 0.983 1 95 234 ALA B N 1
ATOM 4069 C CA . ALA B 1 234 ? -3.131 -6.07 1.032 1 95 234 ALA B CA 1
ATOM 4070 C C . ALA B 1 234 ? -4.254 -6.16 2.061 1 95 234 ALA B C 1
ATOM 4072 O O . ALA B 1 234 ? -5.312 -6.734 1.785 1 95 234 ALA B O 1
ATOM 4073 N N . ARG B 1 235 ? -4.043 -5.625 3.219 1 94 235 ARG B N 1
ATOM 4074 C CA . ARG B 1 235 ? -5.051 -5.652 4.273 1 94 235 ARG B CA 1
ATOM 4075 C C . ARG B 1 235 ? -6.312 -4.91 3.846 1 94 235 ARG B C 1
ATOM 4077 O O . ARG B 1 235 ? -7.426 -5.383 4.074 1 94 235 ARG B O 1
ATOM 4084 N N . LEU B 1 236 ? -6.117 -3.793 3.266 1 95.56 236 LEU B N 1
ATOM 4085 C CA . LEU B 1 236 ? -7.254 -3 2.805 1 95.56 236 LEU B CA 1
ATOM 4086 C C . LEU B 1 236 ? -8.016 -3.729 1.705 1 95.56 236 LEU B C 1
ATOM 4088 O O . LEU B 1 236 ? -9.25 -3.697 1.674 1 95.56 236 LEU B O 1
ATOM 4092 N N . ASP B 1 237 ? -7.254 -4.367 0.796 1 96.94 237 ASP B N 1
ATOM 4093 C CA . ASP B 1 237 ? -7.895 -5.129 -0.272 1 96.94 237 ASP B CA 1
ATOM 4094 C C . ASP B 1 237 ? -8.711 -6.289 0.293 1 96.94 237 ASP B C 1
ATOM 4096 O O . ASP B 1 237 ? -9.812 -6.566 -0.179 1 96.94 237 ASP B O 1
ATOM 4100 N N . MET B 1 238 ? -8.203 -6.938 1.316 1 96.5 238 MET B N 1
ATOM 4101 C CA . MET B 1 238 ? -8.93 -8.008 1.99 1 96.5 238 MET B CA 1
ATOM 4102 C C . MET B 1 238 ? -10.227 -7.48 2.605 1 96.5 238 MET B C 1
ATOM 4104 O O . MET B 1 238 ? -11.289 -8.078 2.432 1 96.5 238 MET B O 1
ATOM 4108 N N . GLN B 1 239 ? -10.094 -6.398 3.273 1 95.38 239 GLN B N 1
ATOM 4109 C CA . GLN B 1 239 ? -11.266 -5.816 3.916 1 95.38 239 GLN B CA 1
ATOM 4110 C C . GLN B 1 239 ? -12.312 -5.41 2.883 1 95.38 239 GLN B C 1
ATOM 4112 O O . GLN B 1 239 ? -13.508 -5.641 3.076 1 95.38 239 GLN B O 1
ATOM 4117 N N . LEU B 1 240 ? -11.852 -4.836 1.854 1 96.19 240 LEU B N 1
ATOM 4118 C CA . LEU B 1 240 ? -12.742 -4.375 0.793 1 96.19 240 LEU B CA 1
ATOM 4119 C C . LEU B 1 240 ? -13.547 -5.535 0.213 1 96.19 240 LEU B C 1
ATOM 4121 O O . LEU B 1 240 ? -14.734 -5.383 -0.091 1 96.19 240 LEU B O 1
ATOM 4125 N N . ASN B 1 241 ? -12.922 -6.707 0.118 1 97.31 241 ASN B N 1
ATOM 4126 C CA . ASN B 1 241 ? -13.523 -7.789 -0.65 1 97.31 241 ASN B CA 1
ATOM 4127 C C . ASN B 1 241 ? -14.117 -8.859 0.261 1 97.31 241 ASN B C 1
ATOM 4129 O O . ASN B 1 241 ? -14.758 -9.797 -0.213 1 97.31 241 ASN B O 1
ATOM 4133 N N . ALA B 1 242 ? -13.93 -8.672 1.568 1 95.56 242 ALA B N 1
ATOM 4134 C CA . ALA B 1 242 ? -14.438 -9.648 2.529 1 95.56 242 ALA B CA 1
ATOM 4135 C C . ALA B 1 242 ? -15.945 -9.82 2.389 1 95.56 242 ALA B C 1
ATOM 4137 O O . ALA B 1 242 ? -16.484 -10.891 2.684 1 95.56 242 ALA B O 1
ATOM 4138 N N . THR B 1 243 ? -16.656 -8.812 1.92 1 93.19 243 THR B N 1
ATOM 4139 C CA . THR B 1 243 ? -18.109 -8.898 1.775 1 93.19 243 THR B CA 1
ATOM 4140 C C . THR B 1 243 ? -18.5 -9.078 0.31 1 93.19 243 THR B C 1
ATOM 4142 O O . THR B 1 243 ? -19.688 -9.18 -0.016 1 93.19 243 THR B O 1
ATOM 4145 N N . ARG B 1 244 ? -17.562 -9.102 -0.544 1 95.25 244 ARG B N 1
ATOM 4146 C CA . ARG B 1 244 ? -17.844 -9.172 -1.974 1 95.25 244 ARG B CA 1
ATOM 4147 C C . ARG B 1 244 ? -17.641 -10.586 -2.504 1 95.25 244 ARG B C 1
ATOM 4149 O O . ARG B 1 244 ? -18.078 -10.906 -3.611 1 95.25 244 ARG B O 1
ATOM 4156 N N . CYS B 1 245 ? -16.938 -11.406 -1.748 1 97.38 245 CYS B N 1
ATOM 4157 C CA . CYS B 1 245 ? -16.688 -12.805 -2.086 1 97.38 245 CYS B CA 1
ATOM 4158 C C . CYS B 1 245 ? -16.438 -13.633 -0.832 1 97.38 245 CYS B C 1
ATOM 4160 O O . CYS B 1 245 ? -16.297 -13.086 0.261 1 97.38 245 CYS B O 1
ATOM 4162 N N . GLU B 1 246 ? -16.531 -14.953 -0.994 1 98.25 246 GLU B N 1
ATOM 4163 C CA . GLU B 1 246 ? -16.031 -15.844 0.044 1 98.25 246 GLU B CA 1
ATOM 4164 C C . GLU B 1 246 ? -14.5 -15.898 0.018 1 98.25 246 GLU B C 1
ATOM 4166 O O . GLU B 1 246 ? -13.914 -16.547 -0.849 1 98.25 246 GLU B O 1
ATOM 4171 N N . LEU B 1 247 ? -13.93 -15.195 0.954 1 98.56 247 LEU B N 1
ATOM 4172 C CA . LEU B 1 247 ? -12.492 -14.969 0.912 1 98.56 247 LEU B CA 1
ATOM 4173 C C . LEU B 1 247 ? -11.781 -15.773 1.99 1 98.56 247 LEU B C 1
ATOM 4175 O O . LEU B 1 247 ? -12.156 -15.727 3.162 1 98.56 247 LEU B O 1
ATOM 4179 N N . TYR B 1 248 ? -10.734 -16.5 1.56 1 98.5 248 TYR B N 1
ATOM 4180 C CA . TYR B 1 248 ? -9.898 -17.281 2.477 1 98.5 248 TYR B CA 1
ATOM 4181 C C . TYR B 1 248 ? -8.43 -16.922 2.307 1 98.5 248 TYR B C 1
ATOM 4183 O O . TYR B 1 248 ? -7.957 -16.719 1.186 1 98.5 248 TYR B O 1
ATOM 4191 N N . VAL B 1 249 ? -7.758 -16.797 3.398 1 97.75 249 VAL B N 1
ATOM 4192 C CA . VAL B 1 249 ? -6.301 -16.734 3.389 1 97.75 249 VAL B CA 1
ATOM 4193 C C . VAL B 1 249 ? -5.727 -18.031 3.957 1 97.75 249 VAL B C 1
ATOM 4195 O O . VAL B 1 249 ? -5.902 -18.328 5.141 1 97.75 249 VAL B O 1
ATOM 4198 N N . VAL B 1 250 ? -5.035 -18.766 3.105 1 97.94 250 VAL B N 1
ATOM 4199 C CA . VAL B 1 250 ? -4.473 -20.031 3.555 1 97.94 250 VAL B CA 1
ATOM 4200 C C . VAL B 1 250 ? -3.26 -19.781 4.445 1 97.94 250 VAL B C 1
ATOM 4202 O O . VAL B 1 250 ? -2.373 -19 4.086 1 97.94 250 VAL B O 1
ATOM 4205 N N . PRO B 1 251 ? -3.242 -20.391 5.617 1 95.69 251 PRO B N 1
ATOM 4206 C CA . PRO B 1 251 ? -2.076 -20.172 6.477 1 95.69 251 PRO B CA 1
ATOM 4207 C C . PRO B 1 251 ? -0.79 -20.734 5.875 1 95.69 251 PRO B C 1
ATOM 4209 O O . PRO B 1 251 ? -0.828 -21.734 5.148 1 95.69 251 PRO B O 1
ATOM 4212 N N . ALA B 1 252 ? 0.304 -20.141 6.188 1 94.56 252 ALA B N 1
ATOM 4213 C CA . ALA B 1 252 ? 1.618 -20.531 5.684 1 94.56 252 ALA B CA 1
ATOM 4214 C C . ALA B 1 252 ? 2.674 -20.438 6.781 1 94.56 252 ALA B C 1
ATOM 4216 O O . ALA B 1 252 ? 2.479 -19.75 7.785 1 94.56 252 ALA B O 1
ATOM 4217 N N . PRO B 1 253 ? 3.764 -21.109 6.629 1 91.75 253 PRO B N 1
ATOM 4218 C CA . PRO B 1 253 ? 4.832 -21.031 7.625 1 91.75 253 PRO B CA 1
ATOM 4219 C C . PRO B 1 253 ? 5.531 -19.688 7.656 1 91.75 253 PRO B C 1
ATOM 4221 O O . PRO B 1 253 ? 5.574 -18.984 6.641 1 91.75 253 PRO B O 1
ATOM 4224 N N . SER B 1 254 ? 6.023 -19.391 8.812 1 86.69 254 SER B N 1
ATOM 4225 C CA . SER B 1 254 ? 6.828 -18.188 8.953 1 86.69 254 SER B CA 1
ATOM 4226 C C . SER B 1 254 ? 8.164 -18.328 8.242 1 86.69 254 SER B C 1
ATOM 4228 O O . SER B 1 254 ? 8.789 -19.391 8.273 1 86.69 254 SER B O 1
ATOM 4230 N N . VAL B 1 255 ? 8.547 -17.266 7.664 1 80.38 255 VAL B N 1
ATOM 4231 C CA . VAL B 1 255 ? 9.828 -17.281 6.965 1 80.38 255 VAL B CA 1
ATOM 4232 C C . VAL B 1 255 ? 10.797 -16.312 7.648 1 80.38 255 VAL B C 1
ATOM 4234 O O . VAL B 1 255 ? 11.828 -15.961 7.074 1 80.38 255 VAL B O 1
ATOM 4237 N N . VAL B 1 256 ? 10.352 -15.844 8.789 1 73.62 256 VAL B N 1
ATOM 4238 C CA . VAL B 1 256 ? 11.203 -14.922 9.547 1 73.62 256 VAL B CA 1
ATOM 4239 C C . VAL B 1 256 ? 12.57 -15.562 9.789 1 73.62 256 VAL B C 1
ATOM 4241 O O . VAL B 1 256 ? 12.656 -16.734 10.172 1 73.62 256 VAL B O 1
ATOM 4244 N N . GLY B 1 257 ? 13.586 -14.812 9.492 1 68.94 257 GLY B N 1
ATOM 4245 C CA . GLY B 1 257 ? 14.938 -15.281 9.727 1 68.94 257 GLY B CA 1
ATOM 4246 C C . GLY B 1 257 ? 15.531 -16 8.531 1 68.94 257 GLY B C 1
ATOM 4247 O O . GLY B 1 257 ? 16.719 -16.328 8.523 1 68.94 257 GLY B O 1
ATOM 4248 N N . LEU B 1 258 ? 14.758 -16.266 7.516 1 72.81 258 LEU B N 1
ATOM 4249 C CA . LEU B 1 258 ? 15.242 -16.922 6.305 1 72.81 258 LEU B CA 1
ATOM 4250 C C . LEU B 1 258 ? 15.578 -15.883 5.234 1 72.81 258 LEU B C 1
ATOM 4252 O O . LEU B 1 258 ? 14.938 -14.836 5.148 1 72.81 258 LEU B O 1
ATOM 4256 N N . SER B 1 259 ? 16.594 -16.172 4.508 1 70.75 259 SER B N 1
ATOM 4257 C CA . SER B 1 259 ? 16.953 -15.289 3.396 1 70.75 259 SER B CA 1
ATOM 4258 C C . SER B 1 259 ? 15.984 -15.469 2.225 1 70.75 259 SER B C 1
ATOM 4260 O O . SER B 1 259 ? 15.773 -16.578 1.751 1 70.75 259 SER B O 1
ATOM 4262 N N . PRO B 1 260 ? 15.422 -14.391 1.732 1 69.94 260 PRO B N 1
ATOM 4263 C CA . PRO B 1 260 ? 14.516 -14.484 0.585 1 69.94 260 PRO B CA 1
ATOM 4264 C C . PRO B 1 260 ? 15.242 -14.797 -0.72 1 69.94 260 PRO B C 1
ATOM 4266 O O . PRO B 1 260 ? 14.609 -14.953 -1.765 1 69.94 260 PRO B O 1
ATOM 4269 N N . TYR B 1 261 ? 16.5 -14.984 -0.666 1 68.62 261 TYR B N 1
ATOM 4270 C CA . TYR B 1 261 ? 17.281 -15.203 -1.881 1 68.62 261 TYR B CA 1
ATOM 4271 C C . TYR B 1 261 ? 17.938 -16.578 -1.871 1 68.62 261 TYR B C 1
ATOM 4273 O O . TYR B 1 261 ? 18.719 -16.906 -2.76 1 68.62 261 TYR B O 1
ATOM 4281 N N . SER B 1 262 ? 17.609 -17.328 -0.833 1 70.88 262 SER B N 1
ATOM 4282 C CA . SER B 1 262 ? 18.172 -18.672 -0.725 1 70.88 262 SER B CA 1
ATOM 4283 C C . SER B 1 262 ? 17.109 -19.734 -1.017 1 70.88 262 SER B C 1
ATOM 4285 O O . SER B 1 262 ? 16 -19.688 -0.466 1 70.88 262 SER B O 1
ATOM 4287 N N . PHE B 1 263 ? 17.516 -20.656 -1.865 1 72.81 263 PHE B N 1
ATOM 4288 C CA . PHE B 1 263 ? 16.609 -21.75 -2.209 1 72.81 263 PHE B CA 1
ATOM 4289 C C . PHE B 1 263 ? 16.844 -22.953 -1.294 1 72.81 263 PHE B C 1
ATOM 4291 O O . PHE B 1 263 ? 16.203 -24 -1.458 1 72.81 263 PHE B O 1
ATOM 4298 N N . ALA B 1 264 ? 17.609 -22.797 -0.312 1 74.25 264 ALA B N 1
ATOM 4299 C CA . ALA B 1 264 ? 18.062 -23.906 0.518 1 74.25 264 ALA B CA 1
ATOM 4300 C C . ALA B 1 264 ? 16.922 -24.516 1.312 1 74.25 264 ALA B C 1
ATOM 4302 O O . ALA B 1 264 ? 16.938 -25.703 1.642 1 74.25 264 ALA B O 1
ATOM 4303 N N . HIS B 1 265 ? 15.906 -23.812 1.42 1 81.25 265 HIS B N 1
ATOM 4304 C CA . HIS B 1 265 ? 14.844 -24.281 2.295 1 81.25 265 HIS B CA 1
ATOM 4305 C C . HIS B 1 265 ? 13.578 -24.609 1.503 1 81.25 265 HIS B C 1
ATOM 4307 O O . HIS B 1 265 ? 12.508 -24.812 2.084 1 81.25 265 HIS B O 1
ATOM 4313 N N . ALA B 1 266 ? 13.703 -24.734 0.254 1 87.12 266 ALA B N 1
ATOM 4314 C CA . ALA B 1 266 ? 12.523 -24.891 -0.595 1 87.12 266 ALA B CA 1
ATOM 4315 C C . ALA B 1 266 ? 11.75 -26.156 -0.235 1 87.12 266 ALA B C 1
ATOM 4317 O O . ALA B 1 266 ? 10.539 -26.109 -0.007 1 87.12 266 ALA B O 1
ATOM 4318 N N . GLY B 1 267 ? 12.469 -27.297 -0.169 1 89.19 267 GLY B N 1
ATOM 4319 C CA . GLY B 1 267 ? 11.812 -28.547 0.149 1 89.19 267 GLY B CA 1
ATOM 4320 C C . GLY B 1 267 ? 11.109 -28.531 1.496 1 89.19 267 GLY B C 1
ATOM 4321 O O . GLY B 1 267 ? 9.953 -28.938 1.606 1 89.19 267 GLY B O 1
ATOM 4322 N N . ALA B 1 268 ? 11.773 -28.078 2.504 1 89.12 268 ALA B N 1
ATOM 4323 C CA . ALA B 1 268 ? 11.219 -28.016 3.854 1 89.12 268 ALA B CA 1
ATOM 4324 C C . ALA B 1 268 ? 10.008 -27.094 3.908 1 89.12 268 ALA B C 1
ATOM 4326 O O . ALA B 1 268 ? 9.023 -27.391 4.582 1 89.12 268 ALA B O 1
ATOM 4327 N N . LEU B 1 269 ? 10.078 -26.031 3.244 1 92.06 269 LEU B N 1
ATOM 4328 C CA . LEU B 1 269 ? 8.984 -25.047 3.223 1 92.06 269 LEU B CA 1
ATOM 4329 C C . LEU B 1 269 ? 7.766 -25.625 2.504 1 92.06 269 LEU B C 1
ATOM 4331 O O . LEU B 1 269 ? 6.629 -25.375 2.916 1 92.06 269 LEU B O 1
ATOM 4335 N N . ILE B 1 270 ? 8.016 -26.344 1.413 1 95.06 270 ILE B N 1
ATOM 4336 C CA . ILE B 1 270 ? 6.93 -26.984 0.678 1 95.06 270 ILE B CA 1
ATOM 4337 C C . ILE B 1 270 ? 6.199 -27.969 1.59 1 95.06 270 ILE B C 1
ATOM 4339 O O . ILE B 1 270 ? 4.973 -27.953 1.683 1 95.06 270 ILE B O 1
ATOM 4343 N N . ASP B 1 271 ? 6.961 -28.797 2.279 1 94.56 271 ASP B N 1
ATOM 4344 C CA . ASP B 1 271 ? 6.371 -29.797 3.162 1 94.56 271 ASP B CA 1
ATOM 4345 C C . ASP B 1 271 ? 5.602 -29.141 4.305 1 94.56 271 ASP B C 1
ATOM 4347 O O . ASP B 1 271 ? 4.484 -29.531 4.625 1 94.56 271 ASP B O 1
ATOM 4351 N N . ALA B 1 272 ? 6.16 -28.141 4.883 1 93.88 272 ALA B N 1
ATOM 4352 C CA . ALA B 1 272 ? 5.531 -27.438 6 1 93.88 272 ALA B CA 1
ATOM 4353 C C . ALA B 1 272 ? 4.23 -26.766 5.562 1 93.88 272 ALA B C 1
ATOM 4355 O O . ALA B 1 272 ? 3.229 -26.828 6.281 1 93.88 272 ALA B O 1
ATOM 4356 N N . SER B 1 273 ? 4.254 -26.141 4.438 1 96.75 273 SER B N 1
ATOM 4357 C CA . SER B 1 273 ? 3.064 -25.453 3.953 1 96.75 273 SER B CA 1
ATOM 4358 C C . SER B 1 273 ? 1.966 -26.438 3.578 1 96.75 273 SER B C 1
ATOM 4360 O O . SER B 1 273 ? 0.781 -26.156 3.781 1 96.75 273 SER B O 1
ATOM 4362 N N . TRP B 1 274 ? 2.377 -27.547 2.969 1 96.94 274 TRP B N 1
ATOM 4363 C CA . TRP B 1 274 ? 1.424 -28.609 2.672 1 96.94 274 TRP B CA 1
ATOM 4364 C C . TRP B 1 274 ? 0.723 -29.094 3.941 1 96.94 274 TRP B C 1
ATOM 4366 O O . TRP B 1 274 ? -0.505 -29.188 3.977 1 96.94 274 TRP B O 1
ATOM 4376 N N . GLU B 1 275 ? 1.466 -29.328 4.98 1 96.44 275 GLU B N 1
ATOM 4377 C CA . GLU B 1 275 ? 0.923 -29.812 6.242 1 96.44 275 GLU B CA 1
ATOM 4378 C C . GLU B 1 275 ? -0.015 -28.781 6.875 1 96.44 275 GLU B C 1
ATOM 4380 O O . GLU B 1 275 ? -1.102 -29.141 7.34 1 96.44 275 GLU B O 1
ATOM 4385 N N . VAL B 1 276 ? 0.396 -27.578 6.906 1 95.81 276 VAL B N 1
ATOM 4386 C CA . VAL B 1 276 ? -0.377 -26.5 7.527 1 95.81 276 VAL B CA 1
ATOM 4387 C C . VAL B 1 276 ? -1.716 -26.344 6.809 1 95.81 276 VAL B C 1
ATOM 4389 O O . VAL B 1 276 ? -2.766 -26.25 7.453 1 95.81 276 VAL B O 1
ATOM 4392 N N . ALA B 1 277 ? -1.667 -26.344 5.512 1 97.31 277 ALA B N 1
ATOM 4393 C CA . ALA B 1 277 ? -2.881 -26.141 4.723 1 97.31 277 ALA B CA 1
ATOM 4394 C C . ALA B 1 277 ? -3.83 -27.328 4.875 1 97.31 277 ALA B C 1
ATOM 4396 O O . ALA B 1 277 ? -5.047 -27.156 4.965 1 97.31 277 ALA B O 1
ATOM 4397 N N . LYS B 1 278 ? -3.27 -28.516 4.875 1 96.88 278 LYS B N 1
ATOM 4398 C CA . LYS B 1 278 ? -4.07 -29.719 5.027 1 96.88 278 LYS B CA 1
ATOM 4399 C C . LYS B 1 278 ? -4.828 -29.719 6.352 1 96.88 278 LYS B C 1
ATOM 4401 O O . LYS B 1 278 ? -5.996 -30.109 6.406 1 96.88 278 LYS B O 1
ATOM 4406 N N . ARG B 1 279 ? -4.172 -29.266 7.367 1 96.06 279 ARG B N 1
ATOM 4407 C CA . ARG B 1 279 ? -4.777 -29.219 8.695 1 96.06 279 ARG B CA 1
ATOM 4408 C C . ARG B 1 279 ? -5.82 -28.109 8.773 1 96.06 279 ARG B C 1
ATOM 4410 O O . ARG B 1 279 ? -6.828 -28.25 9.461 1 96.06 279 ARG B O 1
ATOM 4417 N N . TRP B 1 280 ? -5.637 -27.047 8.109 1 96.81 280 TRP B N 1
ATOM 4418 C CA . TRP B 1 280 ? -6.445 -25.828 8.195 1 96.81 280 TRP B CA 1
ATOM 4419 C C . TRP B 1 280 ? -7.746 -26 7.414 1 96.81 280 TRP B C 1
ATOM 4421 O O . TRP B 1 280 ? -8.805 -25.547 7.859 1 96.81 280 TRP B O 1
ATOM 4431 N N . TYR B 1 281 ? -7.766 -26.656 6.281 1 97.38 281 TYR B N 1
ATOM 4432 C CA . TYR B 1 281 ? -8.836 -26.578 5.289 1 97.38 281 TYR B CA 1
ATOM 4433 C C . TYR B 1 281 ? -10.156 -27.047 5.879 1 97.38 281 TYR B C 1
ATOM 4435 O O . TYR B 1 281 ? -11.188 -26.391 5.707 1 97.38 281 TYR B O 1
ATOM 4443 N N . PRO B 1 282 ? -10.195 -28.156 6.684 1 96.69 282 PRO B N 1
ATOM 4444 C CA . PRO B 1 282 ? -11.469 -28.656 7.188 1 96.69 282 PRO B CA 1
ATOM 4445 C C . PRO B 1 282 ? -12.164 -27.688 8.125 1 96.69 282 PRO B C 1
ATOM 4447 O O . PRO B 1 282 ? -13.383 -27.75 8.312 1 96.69 282 PRO B O 1
ATOM 4450 N N . THR B 1 283 ? -11.438 -26.734 8.695 1 96.5 283 THR B N 1
ATOM 4451 C CA . THR B 1 283 ? -12.023 -25.797 9.656 1 96.5 283 THR B CA 1
ATOM 4452 C C . THR B 1 283 ? -11.914 -24.359 9.148 1 96.5 283 THR B C 1
ATOM 4454 O O . THR B 1 283 ? -12.016 -23.422 9.93 1 96.5 283 THR B O 1
ATOM 4457 N N . ALA B 1 284 ? -11.68 -24.219 7.891 1 96.69 284 ALA B N 1
ATOM 4458 C CA . ALA B 1 284 ? -11.43 -22.906 7.309 1 96.69 284 ALA B CA 1
ATOM 4459 C C . ALA B 1 284 ? -12.648 -22 7.449 1 96.69 284 ALA B C 1
ATOM 4461 O O . ALA B 1 284 ? -13.781 -22.438 7.234 1 96.69 284 ALA B O 1
ATOM 4462 N N . LYS B 1 285 ? -12.422 -20.797 7.879 1 96.5 285 LYS B N 1
ATOM 4463 C CA . LYS B 1 285 ? -13.445 -19.766 7.934 1 96.5 285 LYS B CA 1
ATOM 4464 C C . LYS B 1 285 ? -13.078 -18.578 7.035 1 96.5 285 LYS B C 1
ATOM 4466 O O . LYS B 1 285 ? -11.914 -18.203 6.941 1 96.5 285 LYS B O 1
ATOM 4471 N N . PRO B 1 286 ? -14.055 -18.031 6.43 1 97.56 286 PRO B N 1
ATOM 4472 C CA . PRO B 1 286 ? -13.773 -16.891 5.562 1 97.56 286 PRO B CA 1
ATOM 4473 C C . PRO B 1 286 ? -13.289 -15.664 6.344 1 97.56 286 PRO B C 1
ATOM 4475 O O . PRO B 1 286 ? -13.555 -15.547 7.543 1 97.56 286 PRO B O 1
ATOM 4478 N N . VAL B 1 287 ? -12.531 -14.82 5.676 1 97.31 287 VAL B N 1
ATOM 4479 C CA . VAL B 1 287 ? -12.086 -13.555 6.254 1 97.31 287 VAL B CA 1
ATOM 4480 C C . VAL B 1 287 ? -13.305 -12.719 6.656 1 97.31 287 VAL B C 1
ATOM 4482 O O . VAL B 1 287 ? -14.203 -12.492 5.848 1 97.31 287 VAL B O 1
ATOM 4485 N N . PRO B 1 288 ? -13.406 -12.312 7.879 1 95.38 288 PRO B N 1
ATOM 4486 C CA . PRO B 1 288 ? -14.547 -11.516 8.328 1 95.38 288 PRO B CA 1
ATOM 4487 C C . PRO B 1 288 ? -14.5 -10.07 7.824 1 95.38 288 PRO B C 1
ATOM 4489 O O . PRO B 1 288 ? -13.453 -9.609 7.375 1 95.38 288 PRO B O 1
ATOM 4492 N N . SER B 1 289 ? -15.656 -9.414 7.926 1 92 289 SER B N 1
ATOM 4493 C CA . SER B 1 289 ? -15.695 -7.98 7.645 1 92 289 SER B CA 1
ATOM 4494 C C . SER B 1 289 ? -14.961 -7.184 8.719 1 92 289 SER B C 1
ATOM 4496 O O . SER B 1 289 ? -14.836 -7.645 9.859 1 92 289 SER B O 1
ATOM 4498 N N . GLY B 1 290 ? -14.422 -5.992 8.352 1 89.62 290 GLY B N 1
ATOM 4499 C CA . GLY B 1 290 ? -13.711 -5.16 9.312 1 89.62 290 GLY B CA 1
ATOM 4500 C C . GLY B 1 290 ? -12.203 -5.273 9.195 1 89.62 290 GLY B C 1
ATOM 4501 O O . GLY B 1 290 ? -11.695 -5.918 8.273 1 89.62 290 GLY B O 1
ATOM 4502 N N . PRO B 1 291 ? -11.516 -4.68 10.094 1 89.31 291 PRO B N 1
ATOM 4503 C CA . PRO B 1 291 ? -10.047 -4.691 10.055 1 89.31 291 PRO B CA 1
ATOM 4504 C C . PRO B 1 291 ? -9.461 -6.07 10.344 1 89.31 291 PRO B C 1
ATOM 4506 O O . PRO B 1 291 ? -9.914 -6.758 11.258 1 89.31 291 PRO B O 1
ATOM 4509 N N . VAL B 1 292 ? -8.523 -6.52 9.57 1 91.38 292 VAL B N 1
ATOM 4510 C CA . VAL B 1 292 ? -7.879 -7.816 9.711 1 91.38 292 VAL B CA 1
ATOM 4511 C C . VAL B 1 292 ? -6.367 -7.66 9.578 1 91.38 292 VAL B C 1
ATOM 4513 O O . VAL B 1 292 ? -5.883 -6.648 9.055 1 91.38 292 VAL B O 1
ATOM 4516 N N . ASP B 1 293 ? -5.637 -8.602 10.086 1 87.5 293 ASP B N 1
ATOM 4517 C CA . ASP B 1 293 ? -4.199 -8.656 9.836 1 87.5 293 ASP B CA 1
ATOM 4518 C C . ASP B 1 293 ? -3.904 -9.32 8.492 1 87.5 293 ASP B C 1
ATOM 4520 O O . ASP B 1 293 ? -4.82 -9.609 7.719 1 87.5 293 ASP B O 1
ATOM 4524 N N . ILE B 1 294 ? -2.654 -9.469 8.188 1 88.69 294 ILE B N 1
ATOM 4525 C CA . ILE B 1 294 ? -2.24 -9.93 6.863 1 88.69 294 ILE B CA 1
ATOM 4526 C C . ILE B 1 294 ? -2.674 -11.375 6.66 1 88.69 294 ILE B C 1
ATOM 4528 O O . ILE B 1 294 ? -2.775 -11.844 5.523 1 88.69 294 ILE B O 1
ATOM 4532 N N . GLY B 1 295 ? -2.936 -12.156 7.754 1 90.56 295 GLY B N 1
ATOM 4533 C CA . GLY B 1 295 ? -3.414 -13.523 7.656 1 90.56 295 GLY B CA 1
ATOM 4534 C C . GLY B 1 295 ? -4.926 -13.625 7.559 1 90.56 295 GLY B C 1
ATOM 4535 O O . GLY B 1 295 ? -5.477 -14.727 7.473 1 90.56 295 GLY B O 1
ATOM 4536 N N . GLY B 1 296 ? -5.598 -12.5 7.574 1 91.94 296 GLY B N 1
ATOM 4537 C CA . GLY B 1 296 ? -7.051 -12.492 7.473 1 91.94 296 GLY B CA 1
ATOM 4538 C C . GLY B 1 296 ? -7.742 -12.656 8.812 1 91.94 296 GLY B C 1
ATOM 4539 O O . GLY B 1 296 ? -8.953 -12.859 8.867 1 91.94 296 GLY B O 1
ATOM 4540 N N . ASN B 1 297 ? -7.004 -12.562 9.844 1 90.62 297 ASN B N 1
ATOM 4541 C CA . ASN B 1 297 ? -7.59 -12.672 11.18 1 90.62 297 ASN B CA 1
ATOM 4542 C C . ASN B 1 297 ? -8.062 -11.312 11.695 1 90.62 297 ASN B C 1
ATOM 4544 O O . ASN B 1 297 ? -7.398 -10.297 11.477 1 90.62 297 ASN B O 1
ATOM 4548 N N . PRO B 1 298 ? -9.234 -11.32 12.367 1 88.69 298 PRO B N 1
ATOM 4549 C CA . PRO B 1 298 ? -9.742 -10.039 12.883 1 88.69 298 PRO B CA 1
ATOM 4550 C C . PRO B 1 298 ? -8.773 -9.375 13.859 1 88.69 298 PRO B C 1
ATOM 4552 O O . PRO B 1 298 ? -8.117 -10.055 14.648 1 88.69 298 PRO B O 1
ATOM 4555 N N . SER B 1 299 ? -8.609 -8.109 13.617 1 78.75 299 SER B N 1
ATOM 4556 C CA . SER B 1 299 ? -7.777 -7.332 14.531 1 78.75 299 SER B CA 1
ATOM 4557 C C . SER B 1 299 ? -8.492 -7.07 15.852 1 78.75 299 SER B C 1
ATOM 4559 O O . SER B 1 299 ? -9.711 -6.879 15.875 1 78.75 299 SER B O 1
ATOM 4561 N N . THR B 1 300 ? -8.359 -7.855 16.875 1 61.78 300 THR B N 1
ATOM 4562 C CA . THR B 1 300 ? -9.086 -7.789 18.125 1 61.78 300 THR B CA 1
ATOM 4563 C C . THR B 1 300 ? -9.43 -6.348 18.484 1 61.78 300 THR B C 1
ATOM 4565 O O . THR B 1 300 ? -10.492 -6.07 19.047 1 61.78 300 THR B O 1
ATOM 4568 N N . SER B 1 301 ? -8.438 -5.41 18.875 1 53 301 SER B N 1
ATOM 4569 C CA . SER B 1 301 ? -8.797 -4.227 19.641 1 53 301 SER B CA 1
ATOM 4570 C C . SER B 1 301 ? -9.242 -3.086 18.734 1 53 301 SER B C 1
ATOM 4572 O O . SER B 1 301 ? -8.727 -2.934 17.625 1 53 301 SER B O 1
ATOM 4574 N N . GLY B 1 302 ? -10.641 -2.754 18.719 1 51.03 302 GLY B N 1
ATOM 4575 C CA . GLY B 1 302 ? -11.211 -1.536 18.172 1 51.03 302 GLY B CA 1
ATOM 4576 C C . GLY B 1 302 ? -10.188 -0.437 17.969 1 51.03 302 GLY B C 1
ATOM 4577 O O . GLY B 1 302 ? -10.531 0.67 17.547 1 51.03 302 GLY B O 1
ATOM 4578 N N . ARG B 1 303 ? -8.93 -0.783 18.359 1 53.75 303 ARG B N 1
ATOM 4579 C CA . ARG B 1 303 ? -7.906 0.259 18.328 1 53.75 303 ARG B CA 1
ATOM 4580 C C . ARG B 1 303 ? -6.695 -0.187 17.516 1 53.75 303 ARG B C 1
ATOM 4582 O O . ARG B 1 303 ? -5.57 -0.191 18.031 1 53.75 303 ARG B O 1
ATOM 4589 N N . PHE B 1 304 ? -6.891 -0.665 16.375 1 52.09 304 PHE B N 1
ATOM 4590 C CA . PHE B 1 304 ? -5.773 -1.087 15.539 1 52.09 304 PHE B CA 1
ATOM 4591 C C . PHE B 1 304 ? -4.797 0.063 15.32 1 52.09 304 PHE B C 1
ATOM 4593 O O . PHE B 1 304 ? -5.188 1.139 14.867 1 52.09 304 PHE B O 1
ATOM 4600 N N . GLY B 1 305 ? -3.574 -0.154 15.773 1 66.38 305 GLY B N 1
ATOM 4601 C CA . GLY B 1 305 ? -2.482 0.78 15.547 1 66.38 305 GLY B CA 1
ATOM 4602 C C . GLY B 1 305 ? -2.434 1.903 16.562 1 66.38 305 GLY B C 1
ATOM 4603 O O . GLY B 1 305 ? -1.506 2.715 16.562 1 66.38 305 GLY B O 1
ATOM 4604 N N . VAL B 1 306 ? -3.453 1.947 17.422 1 68.44 306 VAL B N 1
ATOM 4605 C CA . VAL B 1 306 ? -3.506 3.068 18.344 1 68.44 306 VAL B CA 1
ATOM 4606 C C . VAL B 1 306 ? -2.576 2.805 19.531 1 68.44 306 VAL B C 1
ATOM 4608 O O . VAL B 1 306 ? -2.631 1.735 20.141 1 68.44 306 VAL B O 1
ATOM 4611 N N . THR B 1 307 ? -1.557 3.674 19.594 1 66.69 307 THR B N 1
ATOM 4612 C CA . THR B 1 307 ? -0.629 3.5 20.719 1 66.69 307 THR B CA 1
ATOM 4613 C C . THR B 1 307 ? -1.194 4.117 21.984 1 66.69 307 THR B C 1
ATOM 4615 O O . THR B 1 307 ? -1.909 5.121 21.938 1 66.69 307 THR B O 1
ATOM 4618 N N . GLU B 1 308 ? -1.25 3.324 23.047 1 54.06 308 GLU B N 1
ATOM 4619 C CA . GLU B 1 308 ? -1.489 3.951 24.344 1 54.06 308 GLU B CA 1
ATOM 4620 C C . GLU B 1 308 ? -0.471 5.051 24.625 1 54.06 308 GLU B C 1
ATOM 4622 O O . GLU B 1 308 ? 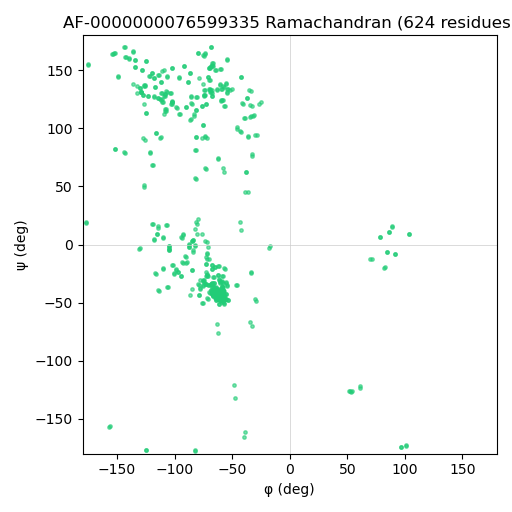0.577 5.113 23.984 1 54.06 308 GLU B O 1
ATOM 4627 N N . SER B 1 309 ? -0.646 6.047 25.516 1 50.97 309 SER B N 1
ATOM 4628 C CA . SER B 1 309 ? 0.125 7.219 25.922 1 50.97 309 SER B CA 1
ATOM 4629 C C . SER B 1 309 ? 1.623 6.934 25.875 1 50.97 309 SER B C 1
ATOM 4631 O O . SER B 1 309 ? 2.074 5.891 26.359 1 50.97 309 SER B O 1
ATOM 4633 N N . ALA B 1 310 ? 2.309 7.625 24.828 1 48.19 310 ALA B N 1
ATOM 4634 C CA . ALA B 1 310 ? 3.76 7.586 25 1 48.19 310 ALA B CA 1
ATOM 4635 C C . ALA B 1 310 ? 4.145 7.789 26.453 1 48.19 310 ALA B C 1
ATOM 4637 O O . ALA B 1 310 ? 3.654 8.711 27.109 1 48.19 310 ALA B O 1
ATOM 4638 N N . PRO B 1 311 ? 4.848 6.84 27 1 41.94 311 PRO B N 1
ATOM 4639 C CA . PRO B 1 311 ? 5.211 7.094 28.391 1 41.94 311 PRO B CA 1
ATOM 4640 C C . PRO B 1 311 ? 5.867 8.461 28.594 1 41.94 311 PRO B C 1
ATOM 4642 O O . PRO B 1 311 ? 6.477 9 27.672 1 41.94 311 PRO B O 1
ATOM 4645 N N . ASN B 1 312 ? 5.492 9.352 29.609 1 32.06 312 ASN B N 1
ATOM 4646 C CA . ASN B 1 312 ? 6.191 10.539 30.094 1 32.06 312 ASN B CA 1
ATOM 4647 C C . ASN B 1 312 ? 7.703 10.344 30.078 1 32.06 312 ASN B C 1
ATOM 4649 O O . ASN B 1 312 ? 8.219 9.398 30.688 1 32.06 312 ASN B O 1
ATOM 4653 N N . ALA B 1 313 ? 8.328 10.766 28.953 1 33.12 313 ALA B N 1
ATOM 4654 C CA . ALA B 1 313 ? 9.75 10.781 29.312 1 33.12 313 ALA B CA 1
ATOM 4655 C C . ALA B 1 313 ? 9.953 11.312 30.734 1 33.12 313 ALA B C 1
ATOM 4657 O O . ALA B 1 313 ? 9.508 12.422 31.047 1 33.12 313 ALA B O 1
ATOM 4658 N N . LYS B 1 314 ? 10.32 10.406 31.656 1 25.91 314 LYS B N 1
ATOM 4659 C CA . LYS B 1 314 ? 10.883 10.867 32.906 1 25.91 314 LYS B CA 1
ATOM 4660 C C . LYS B 1 314 ? 12.086 11.781 32.688 1 25.91 314 LYS B C 1
ATOM 4662 O O . LYS B 1 314 ? 12.977 11.453 31.891 1 25.91 314 LYS B O 1
#

Radius of gyration: 23.88 Å; Cα contacts (8 Å, |Δi|>4): 1549; chains: 2; bounding box: 54×66×68 Å

Nearest PDB structures (foldseek):
  5fya-assembly1_A  TM=8.392E-01  e=2.706E-16  Pseudomonas aeruginosa PAO1
  5fya-assembly1_B  TM=8.248E-01  e=7.503E-15  Pseudomonas aeruginosa PAO1
  5fqu-assembly1_A  TM=8.050E-01  e=1.363E-13  Pseudomonas aeruginosa PAO1
  5fqu-assembly1_B  TM=8.094E-01  e=2.494E-13  Pseudomonas aeruginosa PAO1
  3tu3-assembly1_B  TM=3.522E-01  e=2.640E-04  Pseudomonas aeruginosa